Protein AF-A0A8J3ZCV6-F1 (afdb_monomer)

Organism: NCBI:txid175570

Structure (mmCIF, N/CA/C/O backbone):
data_AF-A0A8J3ZCV6-F1
#
_entry.id   AF-A0A8J3ZCV6-F1
#
loop_
_atom_site.group_PDB
_atom_site.id
_atom_site.type_symbol
_atom_site.label_atom_id
_atom_site.label_alt_id
_atom_site.label_comp_id
_atom_site.label_asym_id
_atom_site.label_entity_id
_atom_site.label_seq_id
_atom_site.pdbx_PDB_ins_code
_atom_site.Cartn_x
_atom_site.Cartn_y
_atom_site.Cartn_z
_atom_site.occupancy
_atom_site.B_iso_or_equiv
_atom_site.auth_seq_id
_atom_site.auth_comp_id
_atom_site.auth_asym_id
_atom_site.auth_atom_id
_atom_site.pdbx_PDB_model_num
ATOM 1 N N . MET A 1 1 ? -35.371 -20.658 69.228 1.00 40.56 1 MET A N 1
ATOM 2 C CA . MET A 1 1 ? -34.457 -21.731 68.784 1.00 40.56 1 MET A CA 1
ATOM 3 C C . MET A 1 1 ? -34.999 -22.271 67.477 1.00 40.56 1 MET A C 1
ATOM 5 O O . MET A 1 1 ? -35.679 -23.285 67.450 1.00 40.56 1 MET A O 1
ATOM 9 N N . THR A 1 2 ? -34.796 -21.505 66.417 1.00 44.34 2 THR A N 1
ATOM 10 C CA . THR A 1 2 ? -35.095 -21.881 65.038 1.00 44.34 2 THR A CA 1
ATOM 11 C C . THR A 1 2 ? -33.738 -22.077 64.391 1.00 44.34 2 THR A C 1
ATOM 13 O O . THR A 1 2 ? -32.913 -21.171 64.430 1.00 44.34 2 THR A O 1
ATOM 16 N N . SER A 1 3 ? -33.477 -23.299 63.941 1.00 49.34 3 SER A N 1
ATOM 17 C CA . SER A 1 3 ? -32.287 -23.649 63.173 1.00 49.34 3 SER A CA 1
ATOM 18 C C . SER A 1 3 ? -32.359 -22.871 61.862 1.00 49.34 3 SER A C 1
ATOM 20 O O . SER A 1 3 ? -33.208 -23.182 61.031 1.00 49.34 3 SER A O 1
ATOM 22 N N . GLU A 1 4 ? -31.565 -21.810 61.719 1.00 50.56 4 GLU A N 1
ATOM 23 C CA . GLU A 1 4 ? -31.321 -21.183 60.421 1.00 50.56 4 GLU A CA 1
ATOM 24 C C . GLU A 1 4 ? -30.529 -22.188 59.586 1.00 50.56 4 GLU A C 1
ATOM 26 O O . GLU A 1 4 ? -29.343 -22.417 59.825 1.00 50.56 4 GLU A O 1
ATOM 31 N N . ASP A 1 5 ? -31.231 -22.851 58.665 1.00 53.28 5 ASP A N 1
ATOM 32 C CA . ASP A 1 5 ? -30.633 -23.605 57.568 1.00 53.28 5 ASP A CA 1
ATOM 33 C C . ASP A 1 5 ? -29.800 -22.624 56.739 1.00 53.28 5 ASP A C 1
ATOM 35 O O . ASP A 1 5 ? -30.315 -21.832 55.949 1.00 53.28 5 ASP A O 1
ATOM 39 N N . HIS A 1 6 ? -28.497 -22.633 56.994 1.00 54.16 6 HIS A N 1
ATOM 40 C CA . HIS A 1 6 ? -27.517 -21.913 56.207 1.00 54.16 6 HIS A CA 1
ATOM 41 C C . HIS A 1 6 ? -27.339 -22.693 54.902 1.00 54.16 6 HIS A C 1
ATOM 43 O O . HIS A 1 6 ? -26.652 -23.716 54.872 1.00 54.16 6 HIS A O 1
ATOM 49 N N . ASP A 1 7 ? -28.031 -22.258 53.848 1.00 54.31 7 ASP A N 1
ATOM 50 C CA . ASP A 1 7 ? -27.887 -22.821 52.506 1.00 54.31 7 ASP A CA 1
ATOM 51 C C . ASP A 1 7 ? -26.399 -22.741 52.115 1.00 54.31 7 ASP A C 1
ATOM 53 O O . ASP A 1 7 ? -25.830 -21.641 52.113 1.00 54.31 7 ASP A O 1
ATOM 57 N N . PRO A 1 8 ? -25.719 -23.872 51.845 1.00 60.31 8 PRO A N 1
ATOM 58 C CA . PRO A 1 8 ? -24.307 -23.854 51.512 1.00 60.31 8 PRO A CA 1
ATOM 59 C C . PRO A 1 8 ? -24.129 -23.042 50.231 1.00 60.31 8 PRO A C 1
ATOM 61 O O . PRO A 1 8 ? -24.648 -23.407 49.174 1.00 60.31 8 PRO A O 1
ATOM 64 N N . GLN A 1 9 ? -23.398 -21.929 50.341 1.00 54.62 9 GLN A N 1
ATOM 65 C CA . GLN A 1 9 ? -22.982 -21.136 49.191 1.00 54.62 9 GLN A CA 1
ATOM 66 C C . GLN A 1 9 ? -22.426 -22.084 48.120 1.00 54.62 9 GLN A C 1
ATOM 68 O O . GLN A 1 9 ? -21.611 -22.951 48.459 1.00 54.62 9 GLN A O 1
ATOM 73 N N . PRO A 1 10 ? -22.868 -21.969 46.854 1.00 55.72 10 PRO A N 1
ATOM 74 C CA . PRO A 1 10 ? -22.390 -22.831 45.787 1.00 55.72 10 PRO A CA 1
ATOM 75 C C . PRO A 1 10 ? -20.876 -22.676 45.705 1.00 55.72 10 PRO A C 1
ATOM 77 O O . PRO A 1 10 ? -20.361 -21.636 45.300 1.00 55.72 10 PRO A O 1
ATOM 80 N N . GLN A 1 11 ? -20.172 -23.708 46.159 1.00 62.47 11 GLN A N 1
ATOM 81 C CA . GLN A 1 11 ? -18.724 -23.766 46.172 1.00 62.47 11 GLN A CA 1
ATOM 82 C C . GLN A 1 11 ? -18.285 -23.719 44.706 1.00 62.47 11 GLN A C 1
ATOM 84 O O . GLN A 1 11 ? -18.430 -24.705 43.986 1.00 62.47 11 GLN A O 1
ATOM 89 N N . GLN A 1 12 ? -17.862 -22.541 44.233 1.00 55.22 12 GLN A N 1
ATOM 90 C CA . GLN A 1 12 ? -17.359 -22.377 42.872 1.00 55.22 12 GLN A CA 1
ATOM 91 C C . GLN A 1 12 ? -16.187 -23.337 42.695 1.00 55.22 12 GLN A C 1
ATOM 93 O O . GLN A 1 12 ? -15.180 -23.234 43.398 1.00 55.22 12 GLN A O 1
ATOM 98 N N . ASP A 1 13 ? -16.356 -24.307 41.799 1.00 67.69 13 ASP A N 1
ATOM 99 C CA . ASP A 1 13 ? -15.363 -25.342 41.569 1.00 67.69 13 ASP A CA 1
ATOM 100 C C . ASP A 1 13 ? -14.107 -24.671 40.983 1.00 67.69 13 ASP A C 1
ATOM 102 O O . ASP A 1 13 ? -14.178 -24.081 39.897 1.00 67.69 13 ASP A O 1
ATOM 106 N N . PRO A 1 14 ? -12.944 -24.706 41.664 1.00 71.38 14 PRO A N 1
ATOM 107 C CA . PRO A 1 14 ? -11.715 -24.099 41.150 1.00 71.38 14 PRO A CA 1
ATOM 108 C C . PRO A 1 14 ? -11.318 -24.644 39.765 1.00 71.38 14 PRO A C 1
ATOM 110 O O . PRO A 1 14 ? -10.560 -23.992 39.040 1.00 71.38 14 PRO A O 1
ATOM 113 N N . ALA A 1 15 ? -11.859 -25.803 39.370 1.00 66.62 15 ALA A N 1
ATOM 114 C CA . ALA A 1 15 ? -11.703 -26.380 38.041 1.00 6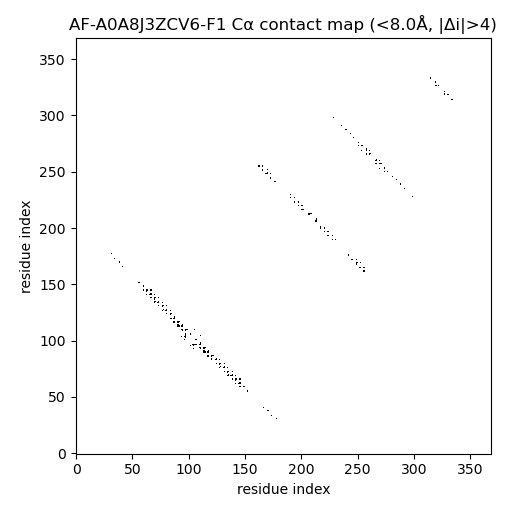6.62 15 ALA A CA 1
ATOM 115 C C . ALA A 1 15 ? -12.285 -25.506 36.908 1.00 66.62 15 ALA A C 1
ATOM 117 O O . ALA A 1 15 ? -11.691 -25.437 35.824 1.00 66.62 15 ALA A O 1
ATOM 118 N N . ASP A 1 16 ? -13.388 -24.789 37.143 1.00 64.50 16 ASP A N 1
ATOM 119 C CA . ASP A 1 16 ? -14.040 -23.973 36.108 1.00 64.50 16 ASP A CA 1
ATOM 120 C C . ASP A 1 16 ? -13.213 -22.720 35.765 1.00 64.50 16 ASP A C 1
ATOM 122 O O . ASP A 1 16 ? -13.130 -22.301 34.602 1.00 64.50 16 ASP A O 1
ATOM 126 N N . ASP A 1 17 ? -12.506 -22.164 36.753 1.00 65.94 17 ASP A N 1
ATOM 127 C CA . ASP A 1 17 ? -11.674 -20.970 36.581 1.00 65.94 17 ASP A CA 1
ATOM 128 C C . ASP A 1 17 ? -10.334 -21.281 35.874 1.00 65.94 17 ASP A C 1
ATOM 130 O O . ASP A 1 17 ? -9.783 -20.449 35.137 1.00 65.94 17 ASP A O 1
ATOM 134 N N . GLU A 1 18 ? -9.810 -22.505 36.021 1.00 67.25 18 GLU A N 1
ATOM 135 C CA . GLU A 1 18 ? -8.673 -22.992 35.225 1.00 67.25 18 GLU A CA 1
ATOM 136 C C . GLU A 1 18 ? -9.059 -23.285 33.771 1.00 67.25 18 GLU A C 1
ATOM 138 O O . GLU A 1 18 ? -8.305 -22.952 32.840 1.00 67.25 18 GLU A O 1
ATOM 143 N N . TRP A 1 19 ? -10.241 -23.867 33.546 1.00 56.88 19 TRP A N 1
ATOM 144 C CA . TRP A 1 19 ? -10.685 -24.218 32.201 1.00 56.88 19 TRP A CA 1
ATOM 145 C C . TRP A 1 19 ? -10.821 -22.974 31.315 1.00 56.88 19 TRP A C 1
ATOM 147 O O . TRP A 1 19 ? -10.263 -22.944 30.205 1.00 56.88 19 TRP A O 1
ATOM 157 N N . ASN A 1 20 ? -11.428 -21.908 31.852 1.00 66.88 20 ASN A N 1
ATOM 158 C CA . ASN A 1 20 ? -11.634 -20.634 31.159 1.00 66.88 20 ASN A CA 1
ATOM 159 C C . ASN A 1 20 ? -10.322 -19.869 30.877 1.00 66.88 20 ASN A C 1
ATOM 161 O O . ASN A 1 20 ? -10.171 -19.219 29.836 1.00 66.88 20 ASN A O 1
ATOM 165 N N . LYS A 1 21 ? -9.308 -19.989 31.750 1.00 68.56 21 LYS A N 1
ATOM 166 C CA . LYS A 1 21 ? -7.964 -19.427 31.494 1.00 68.56 21 LYS A CA 1
ATOM 167 C C . LYS A 1 21 ? -7.287 -20.108 30.304 1.00 68.56 21 LYS A C 1
ATOM 169 O O . LYS A 1 21 ? -6.649 -19.443 29.480 1.00 68.56 21 LYS A O 1
ATOM 174 N N . SER A 1 22 ? -7.432 -21.428 30.184 1.00 73.56 22 SER A N 1
ATOM 175 C CA . SER A 1 22 ? -6.754 -22.200 29.138 1.00 73.56 22 SER A CA 1
ATOM 176 C C . SER A 1 22 ? -7.350 -21.9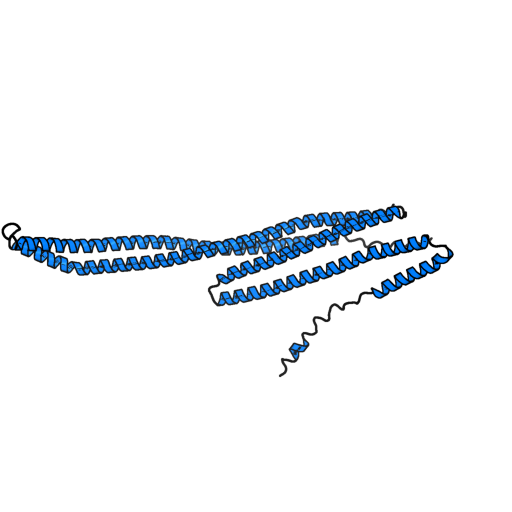82 27.739 1.00 73.56 22 SER A C 1
ATOM 178 O O . SER A 1 22 ? -6.618 -22.031 26.743 1.00 73.56 22 SER A O 1
ATOM 180 N N . THR A 1 23 ? -8.659 -21.734 27.641 1.00 72.31 23 THR A N 1
ATOM 181 C CA . THR A 1 23 ? -9.370 -21.506 26.374 1.00 72.31 23 THR A CA 1
ATOM 182 C C . THR A 1 23 ? -9.083 -20.111 25.824 1.00 72.31 23 THR A C 1
ATOM 184 O O . THR A 1 23 ? -8.685 -19.994 24.661 1.00 72.31 23 THR A O 1
ATOM 187 N N . ASN A 1 24 ? -9.131 -19.070 26.661 1.00 70.44 24 ASN A N 1
ATOM 188 C CA . ASN A 1 24 ? -8.798 -17.700 26.249 1.00 70.44 24 ASN A CA 1
ATOM 189 C C . ASN A 1 24 ? -7.316 -17.538 25.861 1.00 70.44 24 ASN A C 1
ATOM 191 O O . ASN A 1 24 ? -6.978 -16.891 24.861 1.00 70.44 24 ASN A O 1
ATOM 195 N N . ALA A 1 25 ? -6.405 -18.193 26.587 1.00 73.50 25 ALA A N 1
ATOM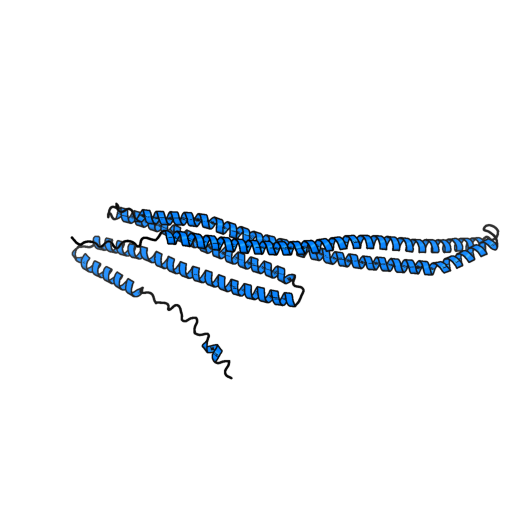 196 C CA . ALA A 1 25 ? -4.986 -18.203 26.230 1.00 73.50 25 ALA A CA 1
ATOM 197 C C . ALA A 1 25 ? -4.730 -18.888 24.873 1.00 73.50 25 ALA A C 1
ATOM 199 O O . ALA A 1 25 ? -3.879 -18.446 24.098 1.00 73.50 25 ALA A O 1
ATOM 200 N N . ARG A 1 26 ? -5.477 -19.954 24.552 1.00 78.38 26 ARG A N 1
ATOM 201 C CA . ARG A 1 26 ? -5.390 -20.628 23.247 1.00 78.38 26 ARG A CA 1
ATOM 202 C C . ARG A 1 26 ? -5.983 -19.780 22.124 1.00 78.38 26 ARG A C 1
ATOM 204 O O . ARG A 1 26 ? -5.367 -19.698 21.062 1.00 78.38 26 ARG A O 1
ATOM 211 N N . ALA A 1 27 ? -7.122 -19.129 22.351 1.00 72.44 27 ALA A N 1
ATOM 212 C CA . ALA A 1 27 ? -7.763 -18.259 21.365 1.00 72.44 27 ALA A CA 1
ATOM 213 C C . ALA A 1 27 ? -6.865 -17.068 20.987 1.00 72.44 27 ALA A C 1
ATOM 215 O O . ALA A 1 27 ? -6.603 -16.841 19.805 1.00 72.44 27 ALA A O 1
ATOM 216 N N . THR A 1 28 ? -6.292 -16.382 21.981 1.00 76.25 28 THR A N 1
ATOM 217 C CA . THR A 1 28 ? -5.375 -15.252 21.742 1.00 76.25 28 THR A CA 1
ATOM 218 C C . THR A 1 28 ? -4.102 -15.676 21.009 1.00 76.25 28 THR A C 1
ATOM 220 O O . THR A 1 28 ? -3.684 -14.993 20.077 1.00 76.25 28 THR A O 1
ATOM 223 N N . ARG A 1 29 ? -3.507 -16.831 21.349 1.00 80.25 29 ARG A N 1
ATOM 224 C CA . ARG A 1 29 ? -2.347 -17.375 20.613 1.00 80.25 29 ARG A CA 1
ATOM 225 C C . ARG A 1 29 ? -2.680 -17.717 19.163 1.00 80.25 29 ARG A C 1
ATOM 227 O O . ARG A 1 29 ? -1.876 -17.425 18.283 1.00 80.25 29 ARG A O 1
ATOM 234 N N . ARG A 1 30 ? -3.848 -18.315 18.904 1.00 79.56 30 ARG A N 1
ATOM 235 C CA . ARG A 1 30 ? -4.301 -18.622 17.536 1.00 79.56 30 ARG A CA 1
ATOM 236 C C . ARG A 1 30 ? -4.466 -17.351 16.712 1.00 79.56 30 ARG A C 1
ATOM 238 O O . ARG A 1 30 ? -3.983 -17.305 15.588 1.00 79.56 30 ARG A O 1
ATOM 245 N N . LEU A 1 31 ? -5.073 -16.314 17.284 1.00 73.75 31 LEU A N 1
ATOM 246 C CA . LEU A 1 31 ? -5.257 -15.036 16.600 1.00 73.75 31 LEU A CA 1
ATOM 247 C C . LEU A 1 31 ? -3.911 -14.361 16.298 1.00 73.75 31 LEU A C 1
ATOM 249 O O . LEU A 1 31 ? -3.683 -13.929 15.171 1.00 73.75 31 LEU A O 1
ATOM 253 N N . ALA A 1 32 ? -2.975 -14.373 17.252 1.00 75.25 32 ALA A N 1
ATOM 254 C CA . ALA A 1 32 ? -1.616 -13.877 17.026 1.00 75.25 32 ALA A CA 1
ATOM 255 C C . ALA A 1 32 ? -0.892 -14.644 15.903 1.00 75.25 32 ALA A C 1
ATOM 257 O O . ALA A 1 32 ? -0.242 -14.022 15.065 1.00 75.25 32 ALA A O 1
ATOM 258 N N . LEU A 1 33 ? -1.021 -15.975 15.859 1.00 80.75 33 LEU A N 1
ATOM 259 C CA . LEU A 1 33 ? -0.447 -16.801 14.791 1.00 80.75 33 LEU A CA 1
ATOM 260 C C . LEU A 1 33 ? -1.053 -16.481 13.423 1.00 80.75 33 LEU A C 1
ATOM 262 O O . LEU A 1 33 ? -0.311 -16.383 12.451 1.00 80.75 33 LEU A O 1
ATOM 266 N N . ILE A 1 34 ? -2.371 -16.278 13.344 1.00 78.19 34 ILE A N 1
ATOM 267 C CA . ILE A 1 34 ? -3.051 -15.890 12.100 1.00 78.19 34 ILE A CA 1
ATOM 268 C C . ILE A 1 34 ? -2.547 -14.522 11.621 1.00 78.19 34 ILE A C 1
ATOM 270 O O . ILE A 1 34 ? -2.214 -14.374 10.447 1.00 78.19 34 ILE A O 1
ATOM 274 N N . CYS A 1 35 ? -2.414 -13.541 12.521 1.00 75.25 35 CYS A N 1
ATOM 275 C CA . CYS A 1 35 ? -1.849 -12.235 12.175 1.00 75.25 35 CYS A CA 1
ATOM 276 C C . CYS A 1 35 ? -0.399 -12.346 11.680 1.00 75.25 35 CYS A C 1
ATOM 278 O O . CYS A 1 35 ? -0.047 -11.729 10.678 1.00 75.25 35 CYS A O 1
ATOM 280 N N . TRP A 1 36 ? 0.436 -13.155 12.338 1.00 80.75 36 TRP A N 1
ATOM 281 C CA . TRP A 1 36 ? 1.813 -13.392 11.898 1.00 80.75 36 TRP A CA 1
ATOM 282 C C . TRP A 1 36 ? 1.889 -14.095 10.544 1.00 80.75 36 TRP A C 1
ATOM 284 O O . TRP A 1 36 ? 2.712 -13.715 9.716 1.00 80.75 36 TRP A O 1
ATOM 294 N N . LEU A 1 37 ? 1.015 -15.070 10.288 1.00 78.31 37 LEU A N 1
ATOM 295 C CA . LEU A 1 37 ? 0.901 -15.722 8.984 1.00 78.31 37 LEU A CA 1
ATOM 296 C C . LEU A 1 37 ? 0.507 -14.727 7.893 1.00 78.31 37 LEU A C 1
ATOM 298 O O . LEU A 1 37 ? 1.116 -14.735 6.829 1.00 78.31 37 LEU A O 1
ATOM 302 N N . ALA A 1 38 ? -0.450 -13.836 8.158 1.00 74.25 38 ALA A N 1
ATOM 303 C CA . ALA A 1 38 ? -0.845 -12.802 7.204 1.00 74.25 38 ALA A CA 1
ATOM 304 C C . ALA A 1 38 ? 0.324 -11.859 6.865 1.00 74.25 38 ALA A C 1
ATOM 306 O O . ALA A 1 38 ? 0.579 -11.582 5.694 1.00 74.25 38 ALA A O 1
ATOM 307 N N . VAL A 1 39 ? 1.087 -11.426 7.875 1.00 77.06 39 VAL A N 1
ATOM 308 C CA . VAL A 1 39 ? 2.299 -10.615 7.671 1.00 77.06 39 VAL A CA 1
ATOM 309 C C . VAL A 1 39 ? 3.366 -11.394 6.896 1.00 77.06 39 VAL A C 1
ATOM 311 O O . VAL A 1 39 ? 3.980 -10.841 5.988 1.00 77.06 39 VAL A O 1
ATOM 314 N N . ALA A 1 40 ? 3.567 -12.678 7.202 1.00 77.31 40 ALA A N 1
ATOM 315 C CA . ALA A 1 40 ? 4.529 -13.526 6.500 1.00 77.31 40 ALA A CA 1
ATOM 316 C C . ALA A 1 40 ? 4.158 -13.717 5.021 1.00 77.31 40 ALA A C 1
ATOM 318 O O . ALA A 1 40 ? 5.025 -13.615 4.159 1.00 77.31 40 ALA A O 1
ATOM 319 N N . VAL A 1 41 ? 2.876 -13.929 4.711 1.00 78.62 41 VAL A N 1
ATOM 320 C CA . VAL A 1 41 ? 2.378 -14.031 3.330 1.00 78.62 41 VAL A CA 1
ATOM 321 C C . VAL A 1 41 ? 2.623 -12.723 2.576 1.00 78.62 41 VAL A C 1
ATOM 323 O O . VAL A 1 41 ? 3.177 -12.749 1.480 1.00 78.62 41 VAL A O 1
ATOM 326 N N . LEU A 1 42 ? 2.295 -11.575 3.179 1.00 75.69 42 LEU A N 1
ATOM 327 C CA . LEU A 1 42 ? 2.575 -10.262 2.586 1.00 75.69 42 LEU A CA 1
ATOM 328 C C . LEU A 1 42 ? 4.076 -10.039 2.358 1.00 75.69 42 LEU A C 1
ATOM 330 O O . LEU A 1 42 ? 4.457 -9.495 1.322 1.00 75.69 42 LEU A O 1
ATOM 334 N N . ALA A 1 43 ? 4.927 -10.490 3.283 1.00 76.31 43 ALA A N 1
ATOM 335 C CA . ALA A 1 43 ? 6.378 -10.406 3.152 1.00 76.31 43 ALA A CA 1
ATOM 336 C C . ALA A 1 43 ? 6.920 -11.301 2.025 1.00 76.31 43 ALA A C 1
ATOM 338 O O . ALA A 1 43 ? 7.796 -10.873 1.279 1.00 76.31 43 ALA A O 1
ATOM 339 N N . VAL A 1 44 ? 6.383 -12.514 1.855 1.00 79.31 44 VAL A N 1
ATOM 340 C CA . VAL A 1 44 ? 6.754 -13.410 0.746 1.00 79.31 44 VAL A CA 1
ATOM 341 C C . VAL A 1 44 ? 6.329 -12.820 -0.597 1.00 79.31 44 VAL A C 1
ATOM 343 O O . VAL A 1 44 ? 7.121 -12.825 -1.537 1.00 79.31 44 VAL A O 1
ATOM 346 N N . LEU A 1 45 ? 5.121 -12.256 -0.686 1.00 77.38 45 LEU A N 1
ATOM 347 C CA . LEU A 1 45 ? 4.664 -11.553 -1.889 1.00 77.38 45 LEU A CA 1
ATOM 348 C C . LEU A 1 45 ? 5.559 -10.346 -2.203 1.00 77.38 45 LEU A C 1
ATOM 350 O O . LEU A 1 45 ? 5.983 -10.181 -3.345 1.00 77.38 45 LEU A O 1
ATOM 354 N N . ALA A 1 46 ? 5.928 -9.564 -1.183 1.00 76.19 46 ALA A N 1
ATOM 355 C CA . ALA A 1 46 ? 6.875 -8.458 -1.326 1.00 76.19 46 ALA A CA 1
ATOM 356 C C . ALA A 1 46 ? 8.243 -8.938 -1.840 1.00 76.19 46 ALA A C 1
ATOM 358 O O . ALA A 1 46 ? 8.825 -8.320 -2.729 1.00 76.19 46 ALA A O 1
ATOM 359 N N . ALA A 1 47 ? 8.746 -10.058 -1.312 1.00 77.19 47 ALA A N 1
ATOM 360 C CA . ALA A 1 47 ? 10.020 -10.642 -1.720 1.00 77.19 47 ALA A CA 1
ATOM 361 C C . ALA A 1 47 ? 9.991 -11.152 -3.170 1.00 77.19 47 ALA A C 1
ATOM 363 O O . ALA A 1 47 ? 10.937 -10.913 -3.918 1.00 77.19 47 ALA A O 1
ATOM 364 N N . GLY A 1 48 ? 8.900 -11.803 -3.589 1.00 80.06 48 GLY A N 1
ATOM 365 C CA . GLY A 1 48 ? 8.708 -12.217 -4.982 1.00 80.06 48 GLY A CA 1
ATOM 366 C C . GLY A 1 48 ? 8.728 -11.024 -5.940 1.00 80.06 48 GLY A C 1
ATOM 367 O O . GLY A 1 48 ? 9.414 -11.055 -6.962 1.00 80.06 48 GLY A O 1
ATOM 368 N N . TYR A 1 49 ? 8.062 -9.932 -5.559 1.00 77.81 49 TYR A N 1
ATOM 369 C CA . TYR A 1 49 ? 8.052 -8.696 -6.340 1.00 77.81 49 TYR A CA 1
ATOM 370 C C . TYR A 1 49 ? 9.429 -8.005 -6.366 1.00 77.81 49 TYR A C 1
ATOM 372 O O . TYR A 1 49 ? 9.843 -7.489 -7.405 1.00 77.81 49 TYR A O 1
ATOM 380 N N . LEU A 1 50 ? 10.188 -8.046 -5.259 1.00 76.81 50 LEU A N 1
ATOM 381 C CA . LEU A 1 50 ? 11.561 -7.515 -5.186 1.00 76.81 50 LEU A CA 1
ATOM 382 C C . LEU A 1 50 ? 12.480 -8.260 -6.150 1.00 76.81 50 LEU A C 1
ATOM 384 O O . LEU A 1 50 ? 13.283 -7.640 -6.846 1.00 76.81 50 LEU A O 1
ATOM 388 N N . LEU A 1 51 ? 12.333 -9.584 -6.222 1.00 80.25 51 LEU A N 1
ATOM 389 C CA . LEU A 1 51 ? 13.090 -10.412 -7.151 1.00 80.25 51 LEU A CA 1
ATOM 390 C C . LEU A 1 51 ? 12.795 -10.013 -8.605 1.00 80.25 51 LEU A C 1
ATOM 392 O O . LEU A 1 51 ? 13.718 -9.854 -9.403 1.00 80.25 51 LEU A O 1
ATOM 396 N N . GLN A 1 52 ? 11.522 -9.786 -8.938 1.00 80.62 52 GLN A N 1
ATOM 397 C CA . GLN A 1 52 ? 11.109 -9.343 -10.271 1.00 80.62 52 GLN A CA 1
ATOM 398 C C . GLN A 1 52 ? 11.663 -7.951 -10.617 1.00 80.62 52 GLN A C 1
ATOM 400 O O . GLN A 1 52 ? 12.172 -7.752 -11.722 1.00 80.62 52 GLN A O 1
ATOM 405 N N . ALA A 1 53 ? 11.633 -7.005 -9.674 1.00 77.38 53 ALA A N 1
ATOM 406 C CA . ALA A 1 53 ? 12.216 -5.678 -9.868 1.00 77.38 53 ALA A CA 1
ATOM 407 C C . ALA A 1 53 ? 13.740 -5.731 -10.048 1.00 77.38 53 ALA A C 1
ATOM 409 O O . ALA A 1 53 ? 14.290 -5.035 -10.902 1.00 77.38 53 ALA A O 1
ATOM 410 N N . HIS A 1 54 ? 14.422 -6.603 -9.303 1.00 83.12 54 HIS A N 1
ATOM 411 C CA . HIS A 1 54 ? 15.859 -6.801 -9.447 1.00 83.12 54 HIS A CA 1
ATOM 412 C C . HIS A 1 54 ? 16.222 -7.341 -10.840 1.00 83.12 54 HIS A C 1
ATOM 414 O O . HIS A 1 54 ? 17.134 -6.823 -11.488 1.00 83.12 54 HIS A O 1
ATOM 420 N N . VAL A 1 55 ? 15.449 -8.300 -11.361 1.00 86.19 55 VAL A N 1
ATOM 421 C CA . VAL A 1 55 ? 15.597 -8.783 -12.746 1.00 86.19 55 VAL A CA 1
ATOM 422 C C . VAL A 1 55 ? 15.366 -7.653 -13.759 1.00 86.19 55 VAL A C 1
ATOM 424 O O . VAL A 1 55 ? 16.098 -7.559 -14.744 1.00 86.19 55 VAL A O 1
ATOM 427 N N . GLY A 1 56 ? 14.403 -6.760 -13.509 1.00 82.94 56 GLY A N 1
ATOM 428 C CA . GLY A 1 56 ? 14.172 -5.563 -14.326 1.00 82.94 56 GLY A CA 1
ATOM 429 C C . GLY A 1 56 ? 15.381 -4.621 -14.367 1.00 82.94 56 GLY A C 1
ATOM 430 O O . GLY A 1 56 ? 15.790 -4.190 -15.444 1.00 82.94 56 GLY A O 1
ATOM 431 N N . SER A 1 57 ? 16.017 -4.379 -13.217 1.00 84.81 57 SER A N 1
ATOM 432 C CA . SER A 1 57 ? 17.220 -3.536 -13.125 1.00 84.81 57 SER A CA 1
ATOM 433 C C . SER A 1 57 ? 18.415 -4.106 -13.899 1.00 84.81 57 SER A C 1
ATOM 435 O O . SER A 1 57 ? 19.155 -3.361 -14.538 1.00 84.81 57 SER A O 1
ATOM 437 N N . HIS A 1 58 ? 18.553 -5.434 -13.934 1.00 86.62 58 HIS A N 1
ATOM 438 C CA . HIS A 1 58 ? 19.570 -6.102 -14.746 1.00 86.62 58 HIS A CA 1
ATOM 439 C C . HIS A 1 58 ? 19.316 -5.966 -16.253 1.00 86.62 58 HIS A C 1
ATOM 441 O O . HIS A 1 58 ? 20.261 -5.916 -17.033 1.00 86.62 58 HIS A O 1
ATOM 447 N N . ARG A 1 59 ? 18.054 -5.885 -16.690 1.00 87.31 59 ARG A N 1
ATOM 448 C CA . ARG A 1 59 ? 17.742 -5.633 -18.107 1.00 87.31 59 ARG A CA 1
ATOM 449 C C . ARG A 1 59 ? 18.104 -4.212 -18.522 1.00 87.31 59 ARG A C 1
ATOM 451 O O . ARG A 1 59 ? 18.604 -4.020 -19.623 1.00 87.31 59 ARG A O 1
ATOM 458 N N . LEU A 1 60 ? 17.917 -3.238 -17.630 1.00 87.81 60 LEU A N 1
ATOM 459 C CA . LEU A 1 60 ? 18.335 -1.856 -17.874 1.00 87.81 60 LEU A CA 1
ATOM 460 C C . LEU A 1 60 ? 19.844 -1.747 -18.104 1.00 87.81 60 LEU A C 1
ATOM 462 O O . LEU A 1 60 ? 20.257 -1.081 -19.052 1.00 87.81 60 LEU A O 1
ATOM 466 N N . SER A 1 61 ? 20.660 -2.434 -17.298 1.00 89.94 61 SER A N 1
ATOM 467 C CA . SER A 1 61 ? 22.116 -2.399 -17.474 1.00 89.94 61 SER A CA 1
ATOM 468 C C . SER A 1 61 ? 22.577 -3.078 -18.765 1.00 89.94 61 SER A C 1
ATOM 470 O O . SER A 1 61 ? 23.521 -2.608 -19.395 1.00 89.94 61 SER A O 1
ATOM 472 N N . LEU A 1 62 ? 21.897 -4.141 -19.203 1.00 91.81 62 LEU A N 1
ATOM 473 C CA . LEU A 1 62 ? 22.163 -4.749 -20.509 1.00 91.81 62 LEU A CA 1
ATOM 474 C C . LEU A 1 62 ? 21.786 -3.796 -21.654 1.00 91.81 62 LEU A C 1
ATOM 476 O O . LEU A 1 62 ? 22.603 -3.573 -22.542 1.00 91.81 62 LEU A O 1
ATOM 480 N N . SER A 1 63 ? 20.618 -3.149 -21.579 1.00 91.06 63 SER A N 1
ATOM 481 C CA . SER A 1 63 ? 20.170 -2.203 -22.614 1.00 91.06 63 SER A CA 1
ATOM 482 C C . SER A 1 63 ? 21.066 -0.965 -22.744 1.00 91.06 63 SER A C 1
ATOM 484 O O . SER A 1 63 ? 21.206 -0.423 -23.835 1.00 91.06 63 SER A O 1
ATOM 486 N N . SER A 1 64 ? 21.711 -0.512 -21.657 1.00 92.62 64 SER A N 1
ATOM 487 C CA . SER A 1 64 ? 22.694 0.576 -21.750 1.00 92.62 64 SER A CA 1
ATOM 488 C C . SER A 1 64 ? 23.962 0.150 -22.486 1.00 92.62 64 SER A C 1
ATOM 490 O O . SER A 1 64 ? 24.477 0.929 -23.274 1.00 92.62 64 SER A O 1
ATOM 492 N N . VAL A 1 65 ? 24.429 -1.089 -22.284 1.00 95.38 65 VAL A N 1
ATOM 493 C CA . VAL A 1 65 ? 25.610 -1.604 -22.998 1.00 95.38 65 VAL A CA 1
ATOM 494 C C . VAL A 1 65 ? 25.318 -1.749 -24.492 1.00 95.38 65 VAL A C 1
ATOM 496 O O . VAL A 1 65 ? 26.154 -1.386 -25.313 1.00 95.38 65 VAL A O 1
ATOM 499 N N . GLU A 1 66 ? 24.130 -2.238 -24.854 1.00 94.25 66 GLU A N 1
ATOM 500 C CA . GLU A 1 66 ? 23.706 -2.329 -26.258 1.00 94.25 66 GLU A CA 1
ATOM 501 C C . GLU A 1 66 ? 23.574 -0.950 -26.915 1.00 94.25 66 GLU A C 1
ATOM 503 O O . GLU A 1 66 ? 23.945 -0.786 -28.078 1.00 94.25 66 GLU A O 1
ATOM 508 N N . LEU A 1 67 ? 23.086 0.057 -26.180 1.00 95.62 67 LEU A N 1
ATOM 509 C CA . LEU A 1 67 ? 23.008 1.427 -26.684 1.00 95.62 67 LEU A CA 1
ATOM 510 C C . LEU A 1 67 ? 24.395 2.023 -26.941 1.00 95.62 67 LEU A C 1
ATOM 512 O O . LEU A 1 67 ? 24.590 2.635 -27.990 1.00 95.62 67 LEU A O 1
ATOM 516 N N . ASP A 1 68 ? 25.338 1.830 -26.018 1.00 95.62 68 ASP A N 1
ATOM 517 C CA . ASP A 1 68 ? 26.714 2.310 -26.170 1.00 95.62 68 ASP A CA 1
ATOM 518 C C . ASP A 1 68 ? 27.382 1.643 -27.384 1.00 95.62 68 ASP A C 1
ATOM 520 O O . ASP A 1 68 ? 27.929 2.328 -28.244 1.00 95.62 68 ASP A O 1
ATOM 524 N N . GLN A 1 69 ? 27.230 0.321 -27.536 1.00 96.50 69 GLN A N 1
ATOM 525 C CA . GLN A 1 69 ? 27.735 -0.410 -28.705 1.00 96.50 69 GLN A CA 1
ATOM 526 C C . GLN A 1 69 ? 27.121 0.083 -30.023 1.00 96.50 69 GLN A C 1
ATOM 528 O O . GLN A 1 69 ? 27.832 0.242 -31.014 1.00 96.50 69 GLN A O 1
ATOM 533 N N . ALA A 1 70 ? 25.810 0.338 -30.051 1.00 95.56 70 ALA A N 1
ATOM 534 C CA . ALA A 1 70 ? 25.138 0.853 -31.241 1.00 95.56 70 ALA A CA 1
ATOM 535 C C . ALA A 1 70 ? 25.535 2.307 -31.557 1.00 95.56 70 ALA A C 1
ATOM 537 O O . ALA A 1 70 ? 25.560 2.694 -32.727 1.00 95.56 70 ALA A O 1
ATOM 538 N N . SER A 1 71 ? 25.842 3.108 -30.531 1.00 97.12 71 SER A N 1
ATOM 539 C CA . SER A 1 71 ? 26.374 4.465 -30.689 1.00 97.12 71 SER A CA 1
ATOM 540 C C . SER A 1 71 ? 27.760 4.430 -31.328 1.00 97.12 71 SER A C 1
ATOM 542 O O . SER A 1 71 ? 27.979 5.113 -32.326 1.00 97.12 71 SER A O 1
ATOM 544 N N . ASP A 1 72 ? 28.657 3.588 -30.809 1.00 97.44 72 ASP A N 1
ATOM 545 C CA . ASP A 1 72 ? 30.017 3.428 -31.330 1.00 97.44 72 ASP A CA 1
ATOM 546 C C . ASP A 1 72 ? 30.006 2.928 -32.788 1.00 97.44 72 ASP A C 1
ATOM 548 O O . ASP A 1 72 ? 30.701 3.489 -33.636 1.00 97.44 72 ASP A O 1
ATOM 552 N N . GLU A 1 73 ? 29.164 1.933 -33.116 1.00 97.00 73 GLU A N 1
ATOM 553 C CA . GLU A 1 73 ? 28.993 1.429 -34.494 1.00 97.00 73 GLU A CA 1
ATOM 554 C C . GLU A 1 73 ? 28.485 2.535 -35.440 1.00 97.00 73 GLU A C 1
ATOM 556 O O . GLU A 1 73 ? 28.954 2.675 -36.572 1.00 97.00 73 GLU A O 1
ATOM 561 N N . SER A 1 74 ? 27.536 3.355 -34.976 1.00 97.25 74 SER A N 1
ATOM 562 C CA . SER A 1 74 ? 27.018 4.495 -35.737 1.00 97.25 74 SER A CA 1
ATOM 563 C C . SER A 1 74 ? 28.101 5.546 -35.997 1.00 97.25 74 SER A C 1
ATOM 565 O O . SER A 1 74 ? 28.228 6.031 -37.125 1.00 97.25 74 SER A O 1
ATOM 567 N N . ASP A 1 75 ? 28.903 5.888 -34.991 1.00 97.12 75 ASP A N 1
ATOM 568 C CA . ASP A 1 75 ? 29.981 6.870 -35.119 1.00 97.12 75 ASP A CA 1
ATOM 569 C C . ASP A 1 75 ? 31.107 6.377 -36.038 1.00 97.12 75 ASP A C 1
ATOM 571 O O . ASP A 1 75 ? 31.592 7.145 -36.877 1.00 97.12 75 ASP A O 1
ATOM 575 N N . GLU A 1 76 ? 31.473 5.094 -35.955 1.00 97.50 76 GLU A N 1
ATOM 576 C CA . GLU A 1 76 ? 32.463 4.469 -36.840 1.00 97.50 76 GLU A CA 1
ATOM 577 C C . GLU A 1 76 ? 32.015 4.502 -38.310 1.00 97.50 76 GLU A C 1
ATOM 579 O O . GLU A 1 76 ? 32.766 4.940 -39.191 1.00 97.50 76 GLU A O 1
ATOM 584 N N . GLU A 1 77 ? 30.772 4.112 -38.598 1.00 97.06 77 GLU A N 1
ATOM 585 C CA . GLU A 1 77 ? 30.251 4.105 -39.968 1.00 97.06 77 GLU A CA 1
ATOM 586 C C . GLU A 1 77 ? 30.045 5.529 -40.519 1.00 97.06 77 GLU A C 1
ATOM 588 O O . GLU A 1 77 ? 30.334 5.802 -41.691 1.00 97.06 77 GLU A O 1
ATOM 593 N N . ASN A 1 78 ? 29.636 6.485 -39.679 1.00 96.19 78 ASN A N 1
ATOM 594 C CA . ASN A 1 78 ? 29.582 7.900 -40.060 1.00 96.19 78 ASN A CA 1
ATOM 595 C C . ASN A 1 78 ? 30.990 8.457 -40.363 1.00 96.19 78 ASN A C 1
ATOM 597 O O . ASN A 1 78 ? 31.167 9.206 -41.332 1.00 96.19 78 ASN A O 1
ATOM 601 N N . ALA A 1 79 ? 32.011 8.066 -39.592 1.00 96.62 79 ALA A N 1
ATOM 602 C CA . ALA A 1 79 ? 33.401 8.429 -39.860 1.00 96.62 79 ALA A CA 1
ATOM 603 C C . ALA A 1 79 ? 33.904 7.829 -41.185 1.00 96.62 79 ALA A C 1
ATOM 605 O O . ALA A 1 79 ? 34.575 8.522 -41.956 1.00 96.62 79 ALA A O 1
ATOM 606 N N . ALA A 1 80 ? 33.524 6.589 -41.511 1.00 96.62 80 ALA A N 1
ATOM 607 C CA . ALA A 1 80 ? 33.851 5.965 -42.793 1.00 96.62 80 ALA A CA 1
ATOM 608 C C . ALA A 1 80 ? 33.271 6.751 -43.986 1.00 96.62 80 ALA A C 1
ATOM 610 O O . ALA A 1 80 ? 33.969 6.975 -44.981 1.00 96.62 80 ALA A O 1
ATOM 611 N N . VAL A 1 81 ? 32.033 7.251 -43.874 1.00 97.38 81 VAL A N 1
ATOM 612 C CA . VAL A 1 81 ? 31.425 8.133 -44.888 1.00 97.38 81 VAL A CA 1
ATOM 613 C C . VAL A 1 81 ? 32.235 9.423 -45.065 1.00 97.38 81 VAL A C 1
ATOM 615 O O . VAL A 1 81 ? 32.483 9.842 -46.200 1.00 97.38 81 VAL A O 1
ATOM 618 N N . LEU A 1 82 ? 32.696 10.040 -43.970 1.00 97.19 82 LEU A N 1
ATOM 619 C CA . LEU A 1 82 ? 33.533 11.245 -44.024 1.00 97.19 82 LEU A CA 1
ATOM 620 C C . LEU A 1 82 ? 34.883 10.985 -44.700 1.00 97.19 82 LEU A C 1
ATOM 622 O O . LEU A 1 82 ? 35.334 11.813 -45.490 1.00 97.19 82 LEU A O 1
ATOM 626 N N . VAL A 1 83 ? 35.513 9.834 -44.451 1.00 97.44 83 VAL A N 1
ATOM 627 C CA . VAL A 1 83 ? 36.769 9.450 -45.117 1.00 97.44 83 VAL A CA 1
ATOM 628 C C . VAL A 1 83 ? 36.577 9.333 -46.630 1.00 97.44 83 VAL A C 1
ATOM 630 O O . VAL A 1 83 ? 37.373 9.893 -47.388 1.00 97.44 83 VAL A O 1
ATOM 633 N N . VAL A 1 84 ? 35.512 8.662 -47.088 1.00 97.25 84 VAL A N 1
ATOM 634 C CA . VAL A 1 84 ? 35.202 8.541 -48.526 1.00 97.25 84 VAL A CA 1
ATOM 635 C C . VAL A 1 84 ? 34.936 9.917 -49.142 1.00 97.25 84 VAL A C 1
ATOM 637 O O . VAL A 1 84 ? 35.468 10.234 -50.206 1.00 97.25 84 VAL A O 1
ATOM 640 N N . ARG A 1 85 ? 34.179 10.777 -48.453 1.00 97.56 85 ARG A N 1
ATOM 641 C CA . ARG A 1 85 ? 33.904 12.145 -48.909 1.00 97.56 85 ARG A CA 1
ATOM 642 C C . ARG A 1 85 ? 35.174 12.995 -49.008 1.00 97.56 85 ARG A C 1
ATOM 644 O O . ARG A 1 85 ? 35.393 13.628 -50.037 1.00 97.56 85 ARG A O 1
ATOM 651 N N . ASN A 1 86 ? 36.041 12.946 -47.999 1.00 97.62 86 ASN A N 1
ATOM 652 C CA . ASN A 1 86 ? 37.318 13.663 -47.994 1.00 97.62 86 ASN A CA 1
ATOM 653 C C . ASN A 1 86 ? 38.242 13.199 -49.130 1.00 97.62 86 ASN A C 1
ATOM 655 O O . ASN A 1 86 ? 38.956 14.017 -49.710 1.00 97.62 86 ASN A O 1
ATOM 659 N N . ARG A 1 87 ? 38.226 11.903 -49.485 1.00 97.56 87 ARG A N 1
ATOM 660 C CA . ARG A 1 87 ? 38.955 11.387 -50.659 1.00 97.56 87 ARG A CA 1
ATOM 661 C C . ARG A 1 87 ? 38.440 12.010 -51.956 1.00 97.56 87 ARG A C 1
ATOM 663 O O . ARG A 1 87 ? 39.251 12.473 -52.754 1.00 97.56 87 ARG A O 1
ATOM 670 N N . ILE A 1 88 ? 37.118 12.087 -52.132 1.00 97.31 88 ILE A N 1
ATOM 671 C CA . ILE A 1 88 ? 36.497 12.738 -53.298 1.00 97.31 88 ILE A CA 1
ATOM 672 C C . ILE A 1 88 ? 36.898 14.216 -53.365 1.00 97.31 88 ILE A C 1
ATOM 674 O O . ILE A 1 88 ? 37.379 14.663 -54.402 1.00 97.31 88 ILE A O 1
ATOM 678 N N . GLU A 1 89 ? 36.748 14.964 -52.269 1.00 97.25 89 GLU A N 1
ATOM 679 C CA . GLU A 1 89 ? 37.069 16.399 -52.215 1.00 97.25 89 GLU A CA 1
ATOM 680 C C . GLU A 1 89 ? 38.558 16.659 -52.503 1.00 97.25 89 GLU A C 1
ATOM 682 O O . GLU A 1 89 ? 38.909 17.537 -53.296 1.00 97.25 89 GLU A O 1
ATOM 687 N N . LYS A 1 90 ? 39.453 15.840 -51.935 1.00 97.25 90 LYS A N 1
ATOM 688 C CA . LYS A 1 90 ? 40.894 15.922 -52.202 1.00 97.25 90 LYS A CA 1
ATOM 689 C C . LYS A 1 90 ? 41.207 15.643 -53.673 1.00 97.25 90 LYS A C 1
ATOM 691 O O . LYS A 1 90 ? 41.920 16.432 -54.294 1.00 97.25 90 LYS A O 1
ATOM 696 N N . ALA A 1 91 ? 40.671 14.567 -54.244 1.00 96.69 91 ALA A N 1
ATOM 697 C CA . ALA A 1 91 ? 40.894 14.222 -55.646 1.00 96.69 91 ALA A CA 1
ATOM 698 C C . ALA A 1 91 ? 40.321 15.286 -56.604 1.00 96.69 91 ALA A C 1
ATOM 700 O O . ALA A 1 91 ? 40.969 15.632 -57.591 1.00 96.69 91 ALA A O 1
ATOM 701 N N . GLN A 1 92 ? 39.172 15.887 -56.275 1.00 97.31 92 GLN A N 1
ATOM 702 C CA . GLN A 1 92 ? 38.605 17.021 -57.014 1.00 97.31 92 GLN A CA 1
ATOM 703 C C . GLN A 1 92 ? 39.521 18.248 -56.983 1.00 97.31 92 GLN A C 1
ATOM 705 O O . GLN A 1 92 ? 39.775 18.842 -58.028 1.00 97.31 92 GLN A O 1
ATOM 710 N N . SER A 1 93 ? 40.079 18.592 -55.819 1.00 96.50 93 SER A N 1
ATOM 711 C CA . SER A 1 93 ? 41.010 19.724 -55.703 1.00 96.50 93 SER A CA 1
ATOM 712 C C . SER A 1 93 ? 42.308 19.514 -56.502 1.00 96.50 93 SER A C 1
ATOM 714 O O . SER A 1 93 ? 42.849 20.451 -57.097 1.00 96.50 93 SER A O 1
ATOM 716 N N . LEU A 1 94 ? 42.798 18.269 -56.577 1.00 95.69 94 LEU A N 1
ATOM 717 C CA . LEU A 1 94 ? 43.947 17.895 -57.409 1.00 95.69 94 LEU A CA 1
ATOM 718 C C . LEU A 1 94 ? 43.616 17.997 -58.900 1.00 95.69 94 LEU A C 1
ATOM 720 O O . LEU A 1 94 ? 44.420 18.514 -59.677 1.00 95.69 94 LEU A O 1
ATOM 724 N N . LEU A 1 95 ? 42.423 17.553 -59.298 1.00 95.75 95 LEU A N 1
ATOM 725 C CA . LEU A 1 95 ? 41.957 17.676 -60.674 1.00 95.75 95 LEU A CA 1
ATOM 726 C C . LEU A 1 95 ? 41.872 19.154 -61.087 1.00 95.75 95 LEU A C 1
ATOM 728 O O . LEU A 1 95 ? 42.506 19.545 -62.066 1.00 95.75 95 LEU A O 1
ATOM 732 N N . GLU A 1 96 ? 41.204 19.989 -60.291 1.00 96.25 96 GLU A N 1
ATOM 733 C CA . GLU A 1 96 ? 41.042 21.424 -60.559 1.00 96.25 96 GLU A CA 1
ATOM 734 C C . GLU A 1 96 ? 42.393 22.158 -60.635 1.00 96.25 96 GLU A C 1
ATOM 736 O O . GLU A 1 96 ? 42.648 22.935 -61.559 1.00 96.25 96 GLU A O 1
ATOM 741 N N . SER A 1 97 ? 43.304 21.887 -59.695 1.00 95.25 97 SER A N 1
ATOM 742 C CA . SER A 1 97 ? 44.639 22.502 -59.696 1.00 95.25 97 SER A CA 1
ATOM 743 C C . SER A 1 97 ? 45.486 22.079 -60.901 1.00 95.25 97 SER A C 1
ATOM 745 O O . SER A 1 97 ? 46.182 22.920 -61.478 1.00 95.25 97 SER A O 1
ATOM 747 N N . SER A 1 98 ? 45.393 20.818 -61.333 1.00 94.81 98 SER A N 1
ATOM 748 C CA . SER A 1 98 ? 46.090 20.323 -62.528 1.00 94.81 98 SER A CA 1
ATOM 749 C C . SER A 1 98 ? 45.519 20.881 -63.840 1.00 94.81 98 SER A C 1
ATOM 751 O O . SER A 1 98 ? 46.271 21.103 -64.790 1.00 94.81 98 SER A O 1
ATOM 753 N N . GLU A 1 99 ? 44.214 21.167 -63.899 1.00 93.50 99 GLU A N 1
ATOM 754 C CA . GLU A 1 99 ? 43.583 21.847 -65.037 1.00 93.50 99 GLU A CA 1
ATOM 755 C C . GLU A 1 99 ? 43.986 23.319 -65.110 1.00 93.50 99 GLU A C 1
ATOM 757 O O . GLU A 1 99 ? 44.306 23.828 -66.187 1.00 93.50 99 GLU A O 1
ATOM 762 N N . LYS A 1 100 ? 44.021 23.996 -63.959 1.00 95.94 100 LYS A N 1
ATOM 763 C CA . LYS A 1 100 ? 44.373 25.415 -63.867 1.00 95.94 100 LYS A CA 1
ATOM 764 C C . LYS A 1 100 ? 45.861 25.676 -64.125 1.00 95.94 100 LYS A C 1
ATOM 766 O O . LYS A 1 100 ? 46.209 26.724 -64.667 1.00 95.94 100 LYS A O 1
ATOM 771 N N . TYR A 1 101 ? 46.736 24.738 -63.753 1.00 94.88 101 TYR A N 1
ATOM 772 C CA . TYR A 1 101 ? 48.194 24.893 -63.818 1.00 94.88 101 TYR A CA 1
ATOM 773 C C . TYR A 1 101 ? 48.901 23.628 -64.355 1.00 94.88 101 TYR A C 1
ATOM 775 O O . TYR A 1 101 ? 49.655 22.975 -63.622 1.00 94.88 101 TYR A O 1
ATOM 783 N N . PRO A 1 102 ? 48.742 23.296 -65.650 1.00 88.50 102 PRO A N 1
ATOM 784 C CA . PRO A 1 102 ? 49.196 22.023 -66.226 1.00 88.50 102 PRO A CA 1
ATOM 785 C C . PRO A 1 102 ? 50.721 21.815 -66.218 1.00 88.50 102 PRO A C 1
ATOM 787 O O . PRO A 1 102 ? 51.188 20.687 -66.343 1.00 88.50 102 PRO A O 1
ATOM 790 N N . GLY A 1 103 ? 51.512 22.885 -66.076 1.00 87.56 103 GLY A N 1
ATOM 791 C CA . GLY A 1 103 ? 52.974 22.804 -65.975 1.00 87.56 103 GLY A CA 1
ATOM 792 C C . GLY A 1 103 ? 53.515 22.612 -64.554 1.00 87.56 103 GLY A C 1
ATOM 793 O O . GLY A 1 103 ? 54.691 22.294 -64.410 1.00 87.56 103 GLY A O 1
ATOM 794 N N . LEU A 1 104 ? 52.693 22.817 -63.514 1.00 89.25 104 LEU A N 1
ATOM 795 C CA . LEU A 1 104 ? 53.154 22.885 -62.118 1.00 89.25 104 LEU A CA 1
ATOM 796 C C . LEU A 1 104 ? 52.656 21.720 -61.245 1.00 89.25 104 LEU A C 1
ATOM 798 O O . LEU A 1 104 ? 53.395 21.256 -60.384 1.00 89.25 104 LEU A O 1
ATOM 802 N N . TYR A 1 105 ? 51.430 21.231 -61.470 1.00 78.62 105 TYR A N 1
ATOM 803 C CA . TYR A 1 105 ? 50.765 20.238 -60.602 1.00 78.62 105 TYR A CA 1
ATOM 804 C C . TYR A 1 105 ? 50.544 18.868 -61.275 1.00 78.62 105 TYR A C 1
ATOM 806 O O . TYR A 1 105 ? 49.649 18.104 -60.914 1.00 78.62 105 TYR A O 1
ATOM 814 N N . GLY A 1 106 ? 51.410 18.526 -62.231 1.00 77.00 106 GLY A N 1
ATOM 815 C CA . GLY A 1 106 ? 51.445 17.216 -62.884 1.00 77.00 106 GLY A CA 1
ATOM 816 C C . GLY A 1 106 ? 50.755 17.165 -64.250 1.00 77.00 106 GLY A C 1
ATOM 817 O O . GLY A 1 106 ? 49.921 18.000 -64.593 1.00 77.00 106 GLY A O 1
ATOM 818 N N . GLY A 1 107 ? 51.173 16.188 -65.059 1.00 88.38 107 GLY A N 1
ATOM 819 C CA . GLY A 1 107 ? 50.750 16.029 -66.452 1.00 88.38 107 GLY A CA 1
ATOM 820 C C . GLY A 1 107 ? 49.417 15.291 -66.632 1.00 88.38 107 GLY A C 1
ATOM 821 O O . GLY A 1 107 ? 48.604 15.157 -65.728 1.00 88.38 107 GLY A O 1
ATOM 822 N N . VAL A 1 108 ? 49.178 14.772 -67.838 1.00 92.50 108 VAL A N 1
ATOM 823 C CA . VAL A 1 108 ? 47.956 14.008 -68.177 1.00 92.50 108 VAL A CA 1
ATOM 824 C C . VAL A 1 108 ? 47.719 12.822 -67.225 1.00 92.50 108 VAL A C 1
ATOM 826 O O . VAL A 1 108 ? 46.573 12.517 -66.904 1.00 92.50 108 VAL A O 1
ATOM 829 N N . GLU A 1 109 ? 48.789 12.203 -66.724 1.00 93.25 109 GLU A N 1
ATOM 830 C CA . GLU A 1 109 ? 48.712 11.066 -65.801 1.00 93.25 109 GLU A CA 1
ATOM 831 C C . GLU A 1 109 ? 48.126 11.428 -64.428 1.00 93.25 109 GLU A C 1
ATOM 833 O O . GLU A 1 109 ? 47.322 10.663 -63.902 1.00 93.25 109 GLU A O 1
ATOM 838 N N . THR A 1 110 ? 48.438 12.603 -63.858 1.00 92.44 110 THR A N 1
ATOM 839 C CA . THR A 1 110 ? 47.863 13.004 -62.556 1.00 92.44 110 THR A CA 1
ATOM 840 C C . THR A 1 110 ? 46.368 13.272 -62.666 1.00 92.44 110 THR A C 1
ATOM 842 O O . THR A 1 110 ? 45.612 12.874 -61.784 1.00 92.44 110 THR A O 1
ATOM 845 N N . ARG A 1 111 ? 45.919 13.848 -63.789 1.00 95.00 111 ARG A N 1
ATOM 846 C CA . ARG A 1 111 ? 44.489 14.008 -64.102 1.00 95.00 111 ARG A CA 1
ATOM 847 C C . ARG A 1 111 ? 43.772 12.670 -64.223 1.00 95.00 111 ARG A C 1
ATOM 849 O O . ARG A 1 111 ? 42.695 12.503 -63.660 1.00 95.00 111 ARG A O 1
ATOM 856 N N . LYS A 1 112 ? 44.376 11.710 -64.929 1.00 95.50 112 LYS A N 1
ATOM 857 C CA . LYS A 1 112 ? 43.820 10.357 -65.080 1.00 95.50 112 LYS A CA 1
ATOM 858 C C . LYS A 1 112 ? 43.709 9.640 -63.735 1.00 95.50 112 LYS A C 1
ATOM 860 O O . LYS A 1 112 ? 42.663 9.064 -63.455 1.00 95.50 112 LYS A O 1
ATOM 865 N N . ALA A 1 113 ? 44.751 9.717 -62.908 1.00 95.69 113 ALA A N 1
ATOM 866 C CA . ALA A 1 113 ? 44.760 9.126 -61.574 1.00 95.69 113 ALA A CA 1
ATOM 867 C C . ALA A 1 113 ? 43.706 9.768 -60.655 1.00 95.69 113 ALA A C 1
ATOM 869 O O . ALA A 1 113 ? 42.943 9.049 -60.017 1.00 95.69 113 ALA A O 1
ATOM 870 N N . ALA A 1 114 ? 43.601 11.103 -60.644 1.00 95.25 114 ALA A N 1
ATOM 871 C CA . ALA A 1 114 ? 42.589 11.813 -59.859 1.00 95.25 114 ALA A CA 1
ATOM 872 C C . ALA A 1 114 ? 41.159 11.464 -60.309 1.00 95.25 114 ALA A C 1
ATOM 874 O O . ALA A 1 114 ? 40.299 11.212 -59.471 1.00 95.25 114 ALA A O 1
ATOM 875 N N . ALA A 1 115 ? 40.906 11.383 -61.621 1.00 96.31 115 ALA A N 1
ATOM 876 C CA . ALA A 1 115 ? 39.607 10.970 -62.154 1.00 96.31 115 ALA A CA 1
ATOM 877 C C . ALA A 1 115 ? 39.250 9.526 -61.757 1.00 96.31 115 ALA A C 1
ATOM 879 O O . ALA A 1 115 ? 38.139 9.273 -61.298 1.00 96.31 115 ALA A O 1
ATOM 880 N N . GLN A 1 116 ? 40.206 8.596 -61.856 1.00 97.31 116 GLN A N 1
ATOM 881 C CA . GLN A 1 116 ? 40.013 7.211 -61.415 1.00 97.31 116 GLN A CA 1
ATOM 882 C C . GLN A 1 116 ? 39.744 7.109 -59.907 1.00 97.31 116 GLN A C 1
ATOM 884 O O . GLN A 1 116 ? 38.896 6.320 -59.496 1.00 97.31 116 GLN A O 1
ATOM 889 N N . GLU A 1 117 ? 40.427 7.908 -59.080 1.00 96.44 117 GLU A N 1
ATOM 890 C CA . GLU A 1 117 ? 40.181 7.946 -57.635 1.00 96.44 117 GLU A CA 1
ATOM 891 C C . GLU A 1 117 ? 38.788 8.501 -57.304 1.00 96.44 117 GLU A C 1
ATOM 893 O O . GLU A 1 117 ? 38.109 7.947 -56.438 1.00 96.44 117 GLU A O 1
ATOM 898 N N . ILE A 1 118 ? 38.328 9.536 -58.020 1.00 97.00 118 ILE A N 1
ATOM 899 C CA . ILE A 1 118 ? 36.962 10.064 -57.883 1.00 97.00 118 ILE A CA 1
ATOM 900 C C . ILE A 1 118 ? 35.938 8.979 -58.221 1.00 97.00 118 ILE A C 1
ATOM 902 O O . ILE A 1 118 ? 35.014 8.764 -57.437 1.00 97.00 118 ILE A O 1
ATOM 906 N N . ASP A 1 119 ? 36.093 8.286 -59.350 1.00 97.31 119 ASP A N 1
ATOM 907 C CA . ASP A 1 119 ? 35.149 7.248 -59.779 1.00 97.31 119 ASP A CA 1
ATOM 908 C C . ASP A 1 119 ? 35.119 6.065 -58.800 1.00 97.31 119 ASP A C 1
ATOM 910 O O . ASP A 1 119 ? 34.039 5.593 -58.436 1.00 97.31 119 ASP A O 1
ATOM 914 N N . ALA A 1 120 ? 36.284 5.636 -58.304 1.00 97.38 120 ALA A N 1
ATOM 915 C CA . ALA A 1 120 ? 36.387 4.583 -57.296 1.00 97.38 120 ALA A CA 1
ATOM 916 C C . ALA A 1 120 ? 35.716 4.989 -55.972 1.00 97.38 120 ALA A C 1
ATOM 918 O O . ALA A 1 120 ? 34.865 4.262 -55.458 1.00 97.38 120 ALA A O 1
ATOM 919 N N . ALA A 1 121 ? 36.023 6.178 -55.444 1.00 96.75 121 ALA A N 1
ATOM 920 C CA . ALA A 1 121 ? 35.418 6.664 -54.205 1.00 96.75 121 ALA A CA 1
ATOM 921 C C . ALA A 1 121 ? 33.901 6.894 -54.354 1.00 96.75 121 ALA A C 1
ATOM 923 O O . ALA A 1 121 ? 33.128 6.638 -53.429 1.00 96.75 121 ALA A O 1
ATOM 924 N N . ARG A 1 122 ? 33.440 7.319 -55.537 1.00 97.62 122 ARG A N 1
ATOM 925 C CA . ARG A 1 122 ? 32.013 7.476 -55.845 1.00 97.62 122 ARG A CA 1
ATOM 926 C C . ARG A 1 122 ? 31.279 6.138 -55.921 1.00 97.62 122 ARG A C 1
ATOM 928 O O . ARG A 1 122 ? 30.104 6.095 -55.568 1.00 97.62 122 ARG A O 1
ATOM 935 N N . ALA A 1 123 ? 31.950 5.067 -56.344 1.00 97.25 123 ALA A N 1
ATOM 936 C CA . ALA A 1 123 ? 31.402 3.712 -56.310 1.00 97.25 123 ALA A CA 1
ATOM 937 C C . ALA A 1 123 ? 31.313 3.146 -54.876 1.00 97.25 123 ALA A C 1
ATOM 939 O O . ALA A 1 123 ? 30.382 2.404 -54.573 1.00 97.25 123 ALA A O 1
ATOM 940 N N . GLU A 1 124 ? 32.234 3.526 -53.982 1.00 96.69 124 GLU A N 1
ATOM 941 C CA . GLU A 1 124 ? 32.238 3.121 -52.563 1.00 96.69 124 GLU A CA 1
ATOM 942 C C . GLU A 1 124 ? 31.193 3.875 -51.715 1.00 96.69 124 GLU A C 1
ATOM 944 O O . GLU A 1 124 ? 30.633 3.320 -50.764 1.00 96.69 124 GLU A O 1
ATOM 949 N N . LEU A 1 125 ? 30.899 5.133 -52.061 1.00 97.31 125 LEU A N 1
ATOM 950 C CA . LEU A 1 125 ? 30.050 6.025 -51.264 1.00 97.31 125 LEU A CA 1
ATOM 951 C C . LEU A 1 125 ? 28.633 5.478 -50.968 1.00 97.31 125 LEU A C 1
ATOM 953 O O . LEU A 1 125 ? 28.214 5.577 -49.815 1.00 97.31 125 LEU A O 1
ATOM 957 N N . PRO A 1 126 ? 27.882 4.879 -51.918 1.00 97.62 126 PRO A N 1
ATOM 958 C CA . PRO A 1 126 ? 26.557 4.323 -51.635 1.00 97.62 126 PRO A CA 1
ATOM 959 C C . PRO A 1 126 ? 26.585 3.193 -50.602 1.00 97.62 126 PRO A C 1
ATOM 961 O O . PRO A 1 126 ? 25.696 3.115 -49.756 1.00 97.62 126 PRO A O 1
ATOM 964 N N . ALA A 1 127 ? 27.614 2.340 -50.636 1.00 97.06 127 ALA A N 1
ATOM 965 C CA . ALA A 1 127 ? 27.767 1.253 -49.673 1.00 97.06 127 ALA A CA 1
ATOM 966 C C . ALA A 1 127 ? 28.101 1.790 -48.273 1.00 97.06 127 ALA A C 1
ATOM 968 O O . ALA A 1 127 ? 27.540 1.312 -47.288 1.00 97.06 127 ALA A O 1
ATOM 969 N N . ALA A 1 128 ? 28.964 2.809 -48.180 1.00 96.06 128 ALA A N 1
ATOM 970 C CA . ALA A 1 128 ? 29.257 3.491 -46.918 1.00 96.06 128 ALA A CA 1
ATOM 971 C C . ALA A 1 128 ? 28.0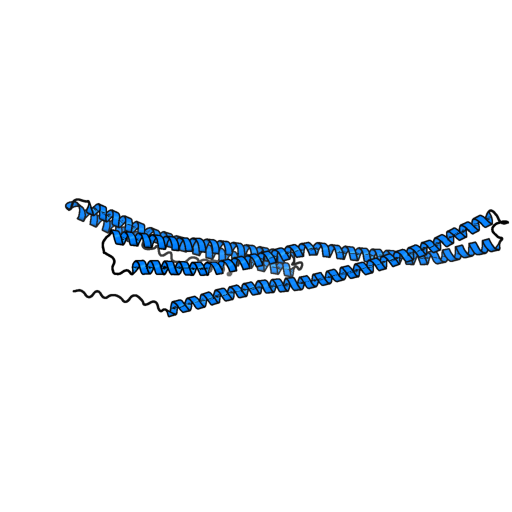10 4.191 -46.344 1.00 96.06 128 ALA A C 1
ATOM 973 O O . ALA A 1 128 ? 27.688 4.012 -45.174 1.00 96.06 128 ALA A O 1
ATOM 974 N N . LEU A 1 129 ? 27.249 4.913 -47.176 1.00 97.62 129 LEU A N 1
ATOM 975 C CA . LEU A 1 129 ? 25.993 5.551 -46.764 1.00 97.62 129 LEU A CA 1
ATOM 976 C C . LEU A 1 129 ? 24.947 4.531 -46.297 1.00 97.62 129 LEU A C 1
ATOM 978 O O . LEU A 1 129 ? 24.263 4.772 -45.305 1.00 97.62 129 LEU A O 1
ATOM 982 N N . SER A 1 130 ? 24.832 3.388 -46.981 1.00 97.12 130 SER A N 1
ATOM 983 C CA . SER A 1 130 ? 23.920 2.316 -46.575 1.00 97.12 130 SER A CA 1
ATOM 984 C C . SER A 1 130 ? 24.288 1.755 -45.200 1.00 97.12 130 SER A C 1
ATOM 986 O O . SER A 1 130 ? 23.398 1.602 -44.364 1.00 97.12 130 SER A O 1
ATOM 988 N N . ARG A 1 131 ? 25.575 1.482 -4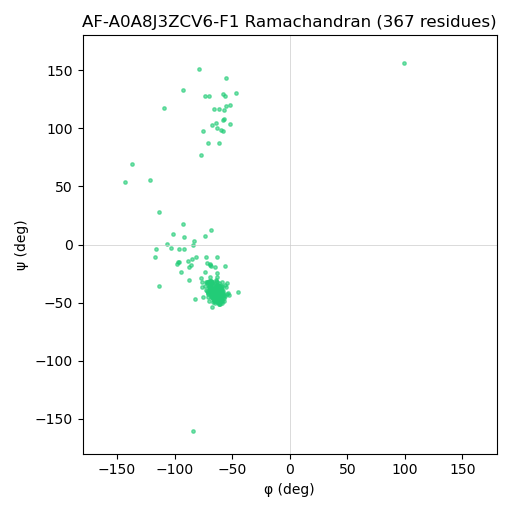4.940 1.00 97.44 131 ARG A N 1
ATOM 989 C CA . ARG A 1 131 ? 26.037 0.994 -43.630 1.00 97.44 131 ARG A CA 1
ATOM 990 C C . ARG A 1 131 ? 25.804 2.020 -42.526 1.00 97.44 131 ARG A C 1
ATOM 992 O O . ARG A 1 131 ? 25.186 1.684 -41.520 1.00 97.44 131 ARG A O 1
ATOM 999 N N . ALA A 1 132 ? 26.154 3.283 -42.771 1.00 97.00 132 ALA A N 1
ATOM 1000 C CA . ALA A 1 132 ? 25.875 4.376 -41.844 1.00 97.00 132 ALA A CA 1
ATOM 1001 C C . ALA A 1 132 ? 24.373 4.520 -41.549 1.00 97.00 132 ALA A C 1
ATOM 1003 O O . ALA A 1 132 ? 23.981 4.701 -40.399 1.00 97.00 132 ALA A O 1
ATOM 1004 N N . SER A 1 133 ? 23.500 4.397 -42.555 1.00 97.06 133 SER A N 1
ATOM 1005 C CA . SER A 1 133 ? 22.048 4.453 -42.331 1.00 97.06 133 SER A CA 1
ATOM 1006 C C . SER A 1 133 ? 21.544 3.295 -41.464 1.00 97.06 133 SER A C 1
ATOM 1008 O O . SER A 1 133 ? 20.785 3.522 -40.526 1.00 97.06 133 SER A O 1
ATOM 1010 N N . GLN A 1 134 ? 22.035 2.075 -41.708 1.00 97.69 134 GLN A N 1
ATOM 1011 C CA . GLN A 1 134 ? 21.662 0.896 -40.934 1.00 97.69 134 GLN A CA 1
ATOM 1012 C C . GLN A 1 134 ? 22.140 0.995 -39.479 1.00 97.69 134 GLN A C 1
ATOM 1014 O O . GLN A 1 134 ? 21.386 0.652 -38.569 1.00 97.69 134 GLN A O 1
ATOM 1019 N N . ALA A 1 135 ? 23.362 1.485 -39.253 1.00 96.00 135 ALA A N 1
ATOM 1020 C CA . ALA A 1 135 ? 23.900 1.707 -37.914 1.00 96.00 135 ALA A CA 1
ATOM 1021 C C . ALA A 1 135 ? 23.092 2.776 -37.152 1.00 96.00 135 ALA A C 1
ATOM 1023 O O . ALA A 1 135 ? 22.671 2.547 -36.018 1.00 96.00 135 ALA A O 1
ATOM 1024 N N . ASN A 1 136 ? 22.747 3.890 -37.811 1.00 97.25 136 ASN A N 1
ATOM 1025 C CA . ASN A 1 136 ? 21.870 4.919 -37.240 1.00 97.25 136 ASN A CA 1
ATOM 1026 C C . ASN A 1 136 ? 20.473 4.373 -36.878 1.00 97.25 136 ASN A C 1
ATOM 1028 O O . ASN A 1 136 ? 19.900 4.759 -35.856 1.00 97.25 136 ASN A O 1
ATOM 1032 N N . ASP A 1 137 ? 19.906 3.477 -37.692 1.00 97.12 137 ASP A N 1
ATOM 1033 C CA . ASP A 1 137 ? 18.612 2.852 -37.402 1.00 97.12 137 ASP A CA 1
ATOM 1034 C C . ASP A 1 137 ? 18.682 1.911 -36.190 1.00 97.12 137 ASP A C 1
ATOM 1036 O O . ASP A 1 137 ? 17.770 1.927 -35.357 1.00 97.12 137 ASP A O 1
ATOM 1040 N N . ARG A 1 138 ? 19.775 1.148 -36.033 1.00 96.25 138 ARG A N 1
ATOM 1041 C CA . ARG A 1 138 ? 20.016 0.326 -34.833 1.00 96.25 138 ARG A CA 1
ATOM 1042 C C . ARG A 1 138 ? 20.166 1.182 -33.583 1.00 96.25 138 ARG A C 1
ATOM 1044 O O . ARG A 1 138 ? 19.512 0.897 -32.584 1.00 96.25 138 ARG A O 1
ATOM 1051 N N . TYR A 1 139 ? 20.942 2.261 -33.660 1.00 97.00 139 TYR A N 1
ATOM 1052 C CA . TYR A 1 139 ? 21.099 3.204 -32.556 1.00 97.00 139 TYR A CA 1
ATOM 1053 C C . TYR A 1 139 ? 19.750 3.797 -32.121 1.00 97.00 139 TYR A C 1
ATOM 1055 O O . TYR A 1 139 ? 19.407 3.796 -30.939 1.00 97.00 139 TYR A O 1
ATOM 1063 N N . ARG A 1 140 ? 18.908 4.215 -33.076 1.00 97.38 140 ARG A N 1
ATOM 1064 C CA . ARG A 1 140 ? 17.550 4.710 -32.782 1.00 97.38 140 ARG A CA 1
ATOM 1065 C C . ARG A 1 140 ? 16.638 3.640 -32.185 1.00 97.38 140 ARG A C 1
ATOM 1067 O O . ARG A 1 140 ? 15.804 3.968 -31.341 1.00 97.38 140 ARG A O 1
ATOM 1074 N N . ALA A 1 141 ? 16.746 2.390 -32.631 1.00 96.00 141 ALA A N 1
ATOM 1075 C CA . ALA A 1 141 ? 15.982 1.281 -32.066 1.00 96.00 141 ALA A CA 1
ATOM 1076 C C . ALA A 1 141 ? 16.388 1.018 -30.606 1.00 96.00 141 ALA A C 1
ATOM 1078 O O . ALA A 1 141 ? 15.514 1.011 -29.738 1.00 96.00 141 ALA A O 1
ATOM 1079 N N . ALA A 1 142 ? 17.693 0.931 -30.330 1.00 95.00 142 ALA A N 1
ATOM 1080 C CA . ALA A 1 142 ? 18.236 0.783 -28.980 1.00 95.00 142 ALA A CA 1
ATOM 1081 C C . ALA A 1 142 ? 17.822 1.951 -28.067 1.00 95.00 142 ALA A C 1
ATOM 1083 O O . ALA A 1 142 ? 17.416 1.747 -26.923 1.00 95.00 142 ALA A O 1
ATOM 1084 N N . GLN A 1 143 ? 17.818 3.183 -28.588 1.00 96.31 143 GLN A N 1
ATOM 1085 C CA . GLN A 1 143 ? 17.395 4.363 -27.832 1.00 96.31 143 GLN A CA 1
ATOM 1086 C C . GLN A 1 143 ? 15.909 4.303 -27.433 1.00 96.31 143 GLN A C 1
ATOM 1088 O O . GLN A 1 143 ? 15.550 4.674 -26.314 1.00 96.31 143 GLN A O 1
ATOM 1093 N N . ARG A 1 144 ? 15.029 3.819 -28.323 1.00 95.75 144 ARG A N 1
ATOM 1094 C CA . ARG A 1 144 ? 13.602 3.620 -28.004 1.00 95.75 144 ARG A CA 1
ATOM 1095 C C . ARG A 1 144 ? 13.413 2.530 -26.959 1.00 95.75 144 ARG A C 1
ATOM 1097 O O . ARG A 1 144 ? 12.612 2.712 -26.046 1.00 95.75 144 ARG A O 1
ATOM 1104 N N . GLU A 1 145 ? 14.148 1.428 -27.072 1.00 92.88 145 GLU A N 1
ATOM 1105 C CA . GLU A 1 145 ? 14.096 0.347 -26.090 1.00 92.88 145 GLU A CA 1
ATOM 1106 C C . GLU A 1 145 ? 14.522 0.842 -24.704 1.00 92.88 145 GLU A C 1
ATOM 1108 O O . GLU A 1 145 ? 13.765 0.682 -23.743 1.00 92.88 145 GLU A O 1
ATOM 1113 N N . GLN A 1 146 ? 15.641 1.568 -24.613 1.00 93.38 146 GLN A N 1
ATOM 1114 C CA . GLN A 1 146 ? 16.098 2.164 -23.359 1.00 93.38 146 GLN A CA 1
ATOM 1115 C C . GLN A 1 146 ? 15.073 3.156 -22.781 1.00 93.38 146 GLN A C 1
ATOM 1117 O O . GLN A 1 146 ? 14.811 3.136 -21.577 1.00 93.38 146 GLN A O 1
ATOM 1122 N N . ALA A 1 147 ? 14.449 3.991 -23.620 1.00 91.81 147 ALA A N 1
ATOM 1123 C CA . ALA A 1 147 ? 13.407 4.918 -23.179 1.00 91.81 147 ALA A CA 1
ATOM 1124 C C . ALA A 1 147 ? 12.197 4.176 -22.585 1.00 91.81 147 ALA A C 1
ATOM 1126 O O . ALA A 1 147 ? 11.742 4.523 -21.497 1.00 91.81 147 ALA A O 1
ATOM 1127 N N . THR A 1 148 ? 11.724 3.110 -23.242 1.00 91.12 148 THR A N 1
ATOM 1128 C CA . THR A 1 148 ? 10.613 2.294 -22.718 1.00 91.12 148 THR A CA 1
ATOM 1129 C C . THR A 1 148 ? 10.982 1.519 -21.453 1.00 91.12 148 THR A C 1
ATOM 1131 O O . THR A 1 148 ? 10.141 1.331 -20.575 1.00 91.12 148 THR A O 1
ATOM 1134 N N . ALA A 1 149 ? 12.235 1.075 -21.326 1.00 87.31 149 ALA A N 1
ATOM 1135 C CA . ALA A 1 149 ? 12.714 0.402 -20.127 1.00 87.31 149 ALA A CA 1
ATOM 1136 C C . ALA A 1 149 ? 12.803 1.371 -18.937 1.00 87.31 149 ALA A C 1
ATOM 1138 O O . ALA A 1 149 ? 12.461 0.998 -17.813 1.00 87.31 149 ALA A O 1
ATOM 1139 N N . ARG A 1 150 ? 13.222 2.619 -19.182 1.00 89.06 150 ARG A N 1
ATOM 1140 C CA . ARG A 1 150 ? 13.306 3.668 -18.161 1.00 89.06 150 ARG A CA 1
ATOM 1141 C C . ARG A 1 150 ? 11.928 4.097 -17.664 1.00 89.06 150 ARG A C 1
ATOM 1143 O O . ARG A 1 150 ? 11.737 4.156 -16.456 1.00 89.06 150 ARG A O 1
ATOM 1150 N N . ASP A 1 151 ? 10.978 4.301 -18.574 1.00 88.44 151 ASP A N 1
ATOM 1151 C CA . ASP A 1 151 ? 9.593 4.669 -18.245 1.00 88.44 151 ASP A CA 1
ATOM 1152 C C . ASP A 1 151 ? 8.938 3.632 -17.312 1.00 88.44 151 ASP A C 1
ATOM 1154 O O . ASP A 1 151 ? 8.426 3.967 -16.245 1.00 88.44 151 ASP A O 1
ATOM 1158 N N . ARG A 1 152 ? 9.103 2.335 -17.623 1.00 85.19 152 ARG A N 1
ATOM 1159 C CA . ARG A 1 152 ? 8.641 1.235 -16.753 1.00 85.19 152 ARG A CA 1
ATOM 1160 C C . ARG A 1 152 ? 9.283 1.253 -15.364 1.00 85.19 152 ARG A C 1
ATOM 1162 O O . ARG A 1 152 ? 8.641 0.888 -14.382 1.00 85.19 152 ARG A O 1
ATOM 1169 N N . ASN A 1 153 ? 10.558 1.623 -15.273 1.00 84.69 153 ASN A N 1
ATOM 1170 C CA . ASN A 1 153 ? 11.276 1.647 -14.002 1.00 84.69 153 ASN A CA 1
ATOM 1171 C C . ASN A 1 153 ? 10.886 2.852 -13.132 1.00 84.69 153 ASN A C 1
ATOM 1173 O O . ASN A 1 1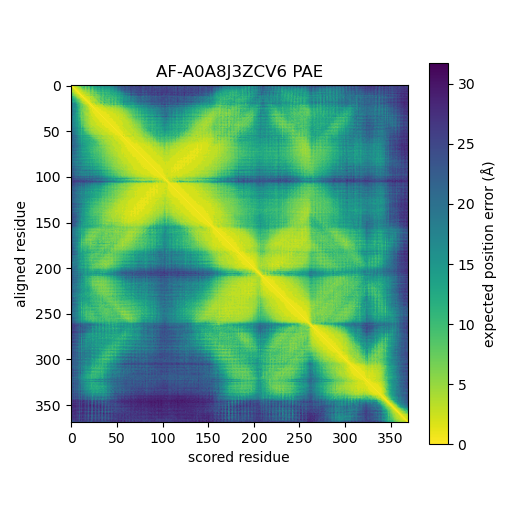53 ? 10.764 2.705 -11.915 1.00 84.69 153 ASN A O 1
ATOM 1177 N N . ASP A 1 154 ? 10.643 4.011 -13.747 1.00 84.12 154 ASP A N 1
ATOM 1178 C CA . ASP A 1 154 ? 10.164 5.205 -13.046 1.00 84.12 154 ASP A CA 1
ATOM 1179 C C . ASP A 1 154 ? 8.738 4.992 -12.505 1.00 84.12 154 ASP A C 1
ATOM 1181 O O . ASP A 1 154 ? 8.454 5.346 -11.356 1.00 84.12 154 ASP A O 1
ATOM 1185 N N . GLU A 1 155 ? 7.866 4.318 -13.263 1.00 83.69 155 GLU A N 1
ATOM 1186 C CA . GLU A 1 155 ? 6.526 3.935 -12.796 1.00 83.69 155 GLU A CA 1
ATOM 1187 C C . GLU A 1 155 ? 6.593 2.957 -11.607 1.00 83.69 155 GLU A C 1
ATOM 1189 O O . GLU A 1 155 ? 5.880 3.114 -10.611 1.00 83.69 155 GLU A O 1
ATOM 1194 N N . MET A 1 156 ? 7.522 1.994 -11.642 1.00 82.19 156 MET A N 1
ATOM 1195 C CA . MET A 1 156 ? 7.704 1.019 -10.563 1.00 82.19 156 MET A CA 1
ATOM 1196 C C . MET A 1 156 ? 8.094 1.648 -9.218 1.00 82.19 156 MET A C 1
ATOM 1198 O O . MET A 1 156 ? 7.697 1.125 -8.176 1.00 82.19 156 MET A O 1
ATOM 1202 N N . TRP A 1 157 ? 8.856 2.746 -9.185 1.00 83.56 157 TRP A N 1
ATOM 1203 C CA . TRP A 1 157 ? 9.267 3.374 -7.917 1.00 83.56 157 TRP A CA 1
ATOM 1204 C C . TRP A 1 157 ? 8.069 3.837 -7.072 1.00 83.56 157 TRP A C 1
ATOM 1206 O O . TRP A 1 157 ? 8.037 3.614 -5.858 1.00 83.56 157 TRP A O 1
ATOM 1216 N N . LEU A 1 158 ? 7.059 4.444 -7.702 1.00 82.69 158 LEU A N 1
ATOM 1217 C CA . LEU A 1 158 ? 5.845 4.872 -7.001 1.00 82.69 158 LEU A CA 1
ATOM 1218 C C . LEU A 1 158 ? 5.081 3.672 -6.435 1.00 82.69 158 LEU A C 1
ATOM 1220 O O . LEU A 1 158 ? 4.612 3.719 -5.295 1.00 82.69 158 LEU A O 1
ATOM 1224 N N . VAL A 1 159 ? 5.030 2.576 -7.196 1.00 81.19 159 VAL A N 1
ATOM 1225 C CA . VAL A 1 159 ? 4.454 1.302 -6.747 1.00 81.19 159 VAL A CA 1
ATOM 1226 C C . VAL A 1 159 ? 5.180 0.778 -5.507 1.00 81.19 159 VAL A C 1
ATOM 1228 O O . VAL A 1 159 ? 4.533 0.386 -4.535 1.00 81.19 159 VAL A O 1
ATOM 1231 N N . TRP A 1 160 ? 6.514 0.843 -5.487 1.00 81.25 160 TRP A N 1
ATOM 1232 C CA . TRP A 1 160 ? 7.330 0.431 -4.342 1.00 81.25 160 TRP A CA 1
ATOM 1233 C C . TRP A 1 160 ? 7.047 1.238 -3.079 1.00 81.25 160 TRP A C 1
ATOM 1235 O O . TRP A 1 160 ? 6.855 0.651 -2.011 1.00 81.25 160 TRP A O 1
ATOM 1245 N N . LEU A 1 161 ? 6.996 2.568 -3.187 1.00 85.06 161 LEU A N 1
ATOM 1246 C CA . LEU A 1 161 ? 6.675 3.437 -2.053 1.00 85.06 161 LEU A CA 1
ATOM 1247 C C . LEU A 1 161 ? 5.294 3.128 -1.477 1.00 85.06 161 LEU A C 1
ATOM 1249 O O . LEU A 1 161 ? 5.124 3.056 -0.258 1.00 85.06 161 LEU A O 1
ATOM 1253 N N . LEU A 1 162 ? 4.318 2.923 -2.355 1.00 82.94 162 LEU A N 1
ATOM 1254 C CA . LEU A 1 162 ? 2.944 2.648 -1.969 1.00 82.94 162 LEU A CA 1
ATOM 1255 C C . LEU A 1 162 ? 2.828 1.270 -1.290 1.00 82.94 162 LEU A C 1
ATOM 1257 O O . LEU A 1 162 ? 2.181 1.153 -0.246 1.00 82.94 162 LEU A O 1
ATOM 1261 N N . TYR A 1 163 ? 3.534 0.255 -1.796 1.00 79.56 163 TYR A N 1
ATOM 1262 C CA . TYR A 1 163 ? 3.568 -1.081 -1.197 1.00 79.56 163 TYR A CA 1
ATOM 1263 C C . TYR A 1 163 ? 4.279 -1.098 0.167 1.00 79.56 163 TYR A C 1
ATOM 1265 O O . TYR A 1 163 ? 3.753 -1.650 1.134 1.00 79.56 163 TYR A O 1
ATOM 1273 N N . LEU A 1 164 ? 5.444 -0.447 0.286 1.00 83.06 164 LEU A N 1
ATOM 1274 C CA . LEU A 1 164 ? 6.154 -0.292 1.564 1.00 83.06 164 LEU A CA 1
ATOM 1275 C C . LEU A 1 164 ? 5.306 0.460 2.593 1.00 83.06 164 LEU A C 1
ATOM 1277 O O . LEU A 1 164 ? 5.260 0.061 3.758 1.00 83.06 164 LEU A O 1
ATOM 1281 N N . GLY A 1 165 ? 4.598 1.505 2.157 1.00 84.19 165 GLY A N 1
ATOM 1282 C CA . GLY A 1 165 ? 3.636 2.228 2.982 1.00 84.19 165 GLY A CA 1
ATOM 1283 C C . GLY A 1 165 ? 2.525 1.315 3.502 1.00 84.19 165 GLY A C 1
ATOM 1284 O O . GLY A 1 165 ? 2.269 1.292 4.706 1.00 84.19 165 GLY A O 1
ATOM 1285 N N . ALA A 1 166 ? 1.915 0.508 2.628 1.00 80.81 166 ALA A N 1
ATOM 1286 C CA . ALA A 1 166 ? 0.859 -0.432 3.004 1.00 80.81 166 ALA A CA 1
ATOM 1287 C C . ALA A 1 166 ? 1.353 -1.510 3.985 1.00 80.81 166 ALA A C 1
ATOM 1289 O O . ALA A 1 166 ? 0.721 -1.741 5.018 1.00 80.81 166 ALA A O 1
ATOM 1290 N N . VAL A 1 167 ? 2.509 -2.128 3.718 1.00 79.62 167 VAL A N 1
ATOM 1291 C CA . VAL A 1 167 ? 3.112 -3.137 4.607 1.00 79.62 167 VAL A CA 1
ATOM 1292 C C . VAL A 1 167 ? 3.461 -2.533 5.969 1.00 79.62 167 VAL A C 1
ATOM 1294 O O . VAL A 1 167 ? 3.133 -3.122 7.001 1.00 79.62 167 VAL A O 1
ATOM 1297 N N . GLY A 1 168 ? 4.075 -1.347 5.994 1.00 85.06 168 GLY A N 1
ATOM 1298 C CA . GLY A 1 168 ? 4.405 -0.642 7.233 1.00 85.06 168 GLY A CA 1
ATOM 1299 C C . GLY A 1 168 ? 3.165 -0.297 8.060 1.00 85.06 168 GLY A C 1
ATOM 1300 O O . GLY A 1 168 ? 3.167 -0.448 9.282 1.00 85.06 168 GLY A O 1
ATOM 1301 N N . LEU A 1 169 ? 2.078 0.094 7.394 1.00 85.69 169 LEU A N 1
ATOM 1302 C CA . LEU A 1 169 ? 0.804 0.426 8.023 1.00 85.69 169 LEU A CA 1
ATOM 1303 C C . LEU A 1 169 ? 0.131 -0.821 8.628 1.00 85.69 169 LEU A C 1
ATOM 1305 O O . LEU A 1 169 ? -0.276 -0.788 9.793 1.00 85.69 169 LEU A O 1
ATOM 1309 N N . VAL A 1 170 ? 0.101 -1.948 7.906 1.00 81.25 170 VAL A N 1
ATOM 1310 C CA . VAL A 1 170 ? -0.394 -3.237 8.432 1.00 81.25 170 VAL A CA 1
ATOM 1311 C C . VAL A 1 170 ? 0.448 -3.704 9.622 1.00 81.25 170 VAL A C 1
ATOM 1313 O O . VAL A 1 170 ? -0.102 -4.057 10.667 1.00 81.25 170 VAL A O 1
ATOM 1316 N N . ALA A 1 171 ? 1.778 -3.658 9.510 1.00 83.44 171 ALA A N 1
ATOM 1317 C CA . ALA A 1 171 ? 2.682 -4.023 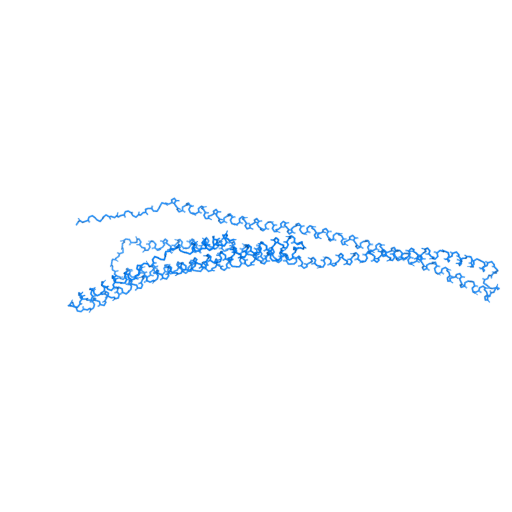10.598 1.00 83.44 171 ALA A CA 1
ATOM 1318 C C . ALA A 1 171 ? 2.476 -3.135 11.839 1.00 83.44 171 ALA A C 1
ATOM 1320 O O . ALA A 1 171 ? 2.450 -3.639 12.965 1.00 83.44 171 ALA A O 1
ATOM 1321 N N . GLY A 1 172 ? 2.261 -1.831 11.640 1.00 86.81 172 GLY A N 1
ATOM 1322 C CA . GLY A 1 172 ? 1.941 -0.880 12.701 1.00 86.81 172 GLY A CA 1
ATOM 1323 C C . GLY A 1 172 ? 0.644 -1.226 13.436 1.00 86.81 172 GLY A C 1
ATOM 1324 O O . GLY A 1 172 ? 0.626 -1.226 14.669 1.00 86.81 172 GLY A O 1
ATOM 1325 N N . VAL A 1 173 ? -0.418 -1.594 12.710 1.00 84.94 173 VAL A N 1
ATOM 1326 C CA . VAL A 1 173 ? -1.684 -2.041 13.319 1.00 84.94 173 VAL A CA 1
ATOM 1327 C C . VAL A 1 173 ? -1.502 -3.335 14.095 1.00 84.94 173 VAL A C 1
ATOM 1329 O O . VAL A 1 173 ? -1.920 -3.406 15.249 1.00 84.94 173 VAL A O 1
ATOM 1332 N N . VAL A 1 174 ? -0.839 -4.339 13.517 1.00 83.06 174 VAL A N 1
ATOM 1333 C CA . VAL A 1 174 ? -0.567 -5.608 14.210 1.00 83.06 174 VAL A CA 1
ATOM 1334 C C . VAL A 1 174 ? 0.228 -5.357 15.494 1.00 83.06 174 VAL A C 1
ATOM 1336 O O . VAL A 1 174 ? -0.108 -5.901 16.548 1.00 83.06 174 VAL A O 1
ATOM 1339 N N . HIS A 1 175 ? 1.236 -4.482 15.447 1.00 87.31 175 HIS A N 1
ATOM 1340 C CA . HIS A 1 175 ? 2.002 -4.093 16.628 1.00 87.31 175 HIS A CA 1
ATOM 1341 C C . HIS A 1 175 ? 1.135 -3.378 17.676 1.00 87.31 175 HIS A C 1
ATOM 1343 O O . HIS A 1 175 ? 1.216 -3.704 18.862 1.00 87.31 175 HIS A O 1
ATOM 1349 N N . ALA A 1 176 ? 0.278 -2.440 17.260 1.00 84.19 176 ALA A N 1
ATOM 1350 C CA . ALA A 1 176 ? -0.628 -1.717 18.150 1.00 84.19 176 ALA A CA 1
ATOM 1351 C C . ALA A 1 176 ? -1.648 -2.650 18.825 1.00 84.19 176 ALA A C 1
ATOM 1353 O O . ALA A 1 176 ? -1.838 -2.565 20.039 1.00 84.19 176 ALA A O 1
ATOM 1354 N N . VAL A 1 177 ? -2.243 -3.580 18.070 1.00 84.19 177 VAL A N 1
ATOM 1355 C CA . VAL A 1 177 ? -3.159 -4.614 18.581 1.00 84.19 177 VAL A CA 1
ATOM 1356 C C . VAL A 1 177 ? -2.437 -5.515 19.578 1.00 84.19 177 VAL A C 1
ATOM 1358 O O . VAL A 1 177 ? -2.917 -5.719 20.690 1.00 84.19 177 VAL A O 1
ATOM 1361 N N . ASN A 1 178 ? -1.245 -6.005 19.233 1.00 84.69 178 ASN A N 1
ATOM 1362 C CA . ASN A 1 178 ? -0.471 -6.867 20.122 1.00 84.69 178 ASN A CA 1
ATOM 1363 C C . ASN A 1 178 ? -0.082 -6.145 21.425 1.00 84.69 178 ASN A C 1
ATOM 1365 O O . ASN A 1 178 ? -0.200 -6.700 22.521 1.00 84.69 178 ASN A O 1
ATOM 1369 N N . ARG A 1 179 ? 0.322 -4.872 21.329 1.00 87.75 179 ARG A N 1
ATOM 1370 C CA . ARG A 1 179 ? 0.589 -4.021 22.495 1.00 87.75 179 ARG A CA 1
ATOM 1371 C C . ARG A 1 179 ? -0.672 -3.801 23.334 1.00 87.75 179 ARG A C 1
ATOM 1373 O O . ARG A 1 179 ? -0.577 -3.780 24.559 1.00 87.75 179 ARG A O 1
ATOM 1380 N N . HIS A 1 180 ? -1.836 -3.662 22.701 1.00 84.00 180 HIS A N 1
ATOM 1381 C CA . HIS A 1 180 ? -3.110 -3.516 23.398 1.00 84.00 180 HIS A CA 1
ATOM 1382 C C . HIS A 1 180 ? -3.482 -4.772 24.190 1.00 84.00 180 HIS A C 1
ATOM 1384 O O . HIS A 1 180 ? -3.688 -4.672 25.396 1.00 84.00 180 HIS A O 1
ATOM 1390 N N . ILE A 1 181 ? -3.441 -5.946 23.553 1.00 82.69 181 ILE A N 1
ATOM 1391 C CA . ILE A 1 181 ? -3.706 -7.248 24.193 1.00 82.69 181 ILE A CA 1
ATOM 1392 C C . ILE A 1 181 ? -2.748 -7.476 25.372 1.00 82.69 181 ILE A C 1
ATOM 1394 O O . ILE A 1 181 ? -3.136 -7.963 26.433 1.00 82.69 181 ILE A O 1
ATOM 1398 N N . SER A 1 182 ? -1.481 -7.088 25.211 1.00 82.69 182 SER A N 1
ATOM 1399 C CA . SER A 1 182 ? -0.482 -7.174 26.284 1.00 82.69 182 SER A CA 1
ATOM 1400 C C . SER A 1 182 ? -0.835 -6.276 27.477 1.00 82.69 182 SER A C 1
ATOM 1402 O O . SER A 1 182 ? -0.588 -6.647 28.622 1.00 82.69 182 SER A O 1
ATOM 1404 N N . GLY A 1 183 ? -1.420 -5.104 27.214 1.00 85.75 183 GLY A N 1
ATOM 1405 C CA . GLY A 1 183 ? -1.891 -4.174 28.238 1.00 85.75 183 GLY A CA 1
ATOM 1406 C C . GLY A 1 183 ? -3.170 -4.634 28.941 1.00 85.75 183 GLY A C 1
ATOM 1407 O O . GLY A 1 183 ? -3.292 -4.435 30.147 1.00 85.75 183 GLY A O 1
ATOM 1408 N N . GLU A 1 184 ? -4.095 -5.279 28.225 1.00 82.88 184 GLU A N 1
ATOM 1409 C CA . GLU A 1 184 ? -5.331 -5.828 28.805 1.00 82.88 184 GLU A CA 1
ATOM 1410 C C . GLU A 1 184 ? -5.037 -6.893 29.861 1.00 82.88 184 GLU A C 1
ATOM 1412 O O . GLU A 1 184 ? -5.621 -6.848 30.936 1.00 82.88 184 GLU A O 1
ATOM 1417 N N . ARG A 1 185 ? -4.024 -7.745 29.653 1.00 82.69 185 ARG A N 1
ATOM 1418 C CA . ARG A 1 185 ? -3.611 -8.737 30.666 1.00 82.69 185 ARG A CA 1
ATOM 1419 C C . ARG A 1 185 ? -3.259 -8.119 32.018 1.00 82.69 185 ARG A C 1
ATOM 1421 O O . ARG A 1 185 ? -3.499 -8.733 33.053 1.00 82.69 185 ARG A O 1
ATOM 1428 N N . ARG A 1 186 ? -2.676 -6.916 32.016 1.00 87.12 186 ARG A N 1
ATOM 1429 C CA . ARG A 1 186 ? -2.353 -6.196 33.254 1.00 87.12 186 ARG A CA 1
ATOM 1430 C C . ARG A 1 186 ? -3.615 -5.657 33.929 1.00 87.12 186 ARG A C 1
ATOM 1432 O O . ARG A 1 186 ? -3.731 -5.751 35.143 1.00 87.12 186 ARG A O 1
ATOM 1439 N N . ARG A 1 187 ? -4.572 -5.158 33.145 1.00 82.62 187 ARG A N 1
ATOM 1440 C CA . ARG A 1 187 ? -5.857 -4.657 33.656 1.00 82.62 187 ARG A CA 1
ATOM 1441 C C . ARG A 1 187 ? -6.756 -5.761 34.173 1.00 82.62 187 ARG A C 1
ATOM 1443 O O . ARG A 1 187 ? -7.416 -5.560 35.177 1.00 82.62 187 ARG A O 1
ATOM 1450 N N . ASP A 1 188 ? -6.759 -6.922 33.531 1.00 83.19 188 ASP A N 1
ATOM 1451 C CA . ASP A 1 188 ? -7.503 -8.081 34.022 1.00 83.19 188 ASP A CA 1
ATOM 1452 C C . ASP A 1 188 ? -6.987 -8.521 35.391 1.00 83.19 188 ASP A C 1
ATOM 1454 O O . ASP A 1 188 ? -7.770 -8.914 36.250 1.00 83.19 188 ASP A O 1
ATOM 1458 N N . PHE A 1 189 ? -5.675 -8.425 35.619 1.00 88.38 189 PHE A N 1
ATOM 1459 C CA . PHE A 1 189 ? -5.094 -8.684 36.931 1.00 88.38 189 PHE A CA 1
ATOM 1460 C C . PHE A 1 189 ? -5.532 -7.638 37.968 1.00 88.38 189 PHE A C 1
ATOM 1462 O O . PHE A 1 189 ? -5.955 -8.012 39.058 1.00 88.38 189 PHE A O 1
ATOM 1469 N N . GLU A 1 190 ? -5.503 -6.349 37.617 1.00 86.50 190 GLU A N 1
ATOM 1470 C CA . GLU A 1 190 ? -5.992 -5.260 38.479 1.00 86.50 190 GLU A CA 1
ATOM 1471 C C . GLU A 1 190 ? -7.496 -5.404 38.784 1.00 86.50 190 GLU A C 1
ATOM 1473 O O . GLU A 1 190 ? -7.907 -5.280 39.932 1.00 86.50 190 GLU A O 1
ATOM 1478 N N . ASN A 1 191 ? -8.321 -5.750 37.792 1.00 84.88 191 ASN A N 1
ATOM 1479 C CA . ASN A 1 191 ? -9.754 -5.981 37.976 1.00 84.88 191 ASN A CA 1
ATOM 1480 C C . ASN A 1 191 ? -10.026 -7.192 38.875 1.00 84.88 191 ASN A C 1
ATOM 1482 O O . ASN A 1 191 ? -10.916 -7.126 39.714 1.00 84.88 191 ASN A O 1
ATOM 1486 N N . ARG A 1 192 ? -9.249 -8.277 38.753 1.00 84.94 192 ARG A N 1
ATOM 1487 C CA . ARG A 1 192 ? -9.341 -9.420 39.678 1.00 84.94 192 ARG A CA 1
ATOM 1488 C C . ARG A 1 192 ? -8.978 -9.018 41.103 1.00 84.94 192 ARG A C 1
ATOM 1490 O O . ARG A 1 192 ? -9.649 -9.445 42.031 1.00 84.94 192 ARG A O 1
ATOM 1497 N N . GLN A 1 193 ? -7.950 -8.186 41.282 1.00 89.06 193 GLN A N 1
ATOM 1498 C CA . GLN A 1 193 ? -7.616 -7.659 42.606 1.00 89.06 193 GLN A CA 1
ATOM 1499 C C . GLN A 1 193 ? -8.756 -6.816 43.182 1.00 89.06 193 GLN A C 1
ATOM 1501 O O . GLN A 1 193 ? -9.098 -7.013 44.340 1.00 89.06 193 GLN A O 1
ATOM 1506 N N . LEU A 1 194 ? -9.387 -5.958 42.374 1.00 85.12 194 LEU A N 1
ATOM 1507 C CA . LEU A 1 194 ? -10.549 -5.171 42.802 1.00 85.12 194 LEU A CA 1
ATOM 1508 C C . LEU A 1 194 ? -11.740 -6.059 43.185 1.00 85.12 194 LEU A C 1
ATOM 1510 O O . LEU A 1 194 ? -12.398 -5.781 44.178 1.00 85.12 194 LEU A O 1
ATOM 1514 N N . VAL A 1 195 ? -12.015 -7.126 42.428 1.00 85.31 195 VAL A N 1
ATOM 1515 C CA . VAL A 1 195 ? -13.092 -8.079 42.755 1.00 85.31 195 VAL A CA 1
ATOM 1516 C C . VAL A 1 195 ? -12.800 -8.800 44.069 1.00 85.31 195 VAL A C 1
ATOM 1518 O O . VAL A 1 195 ? -13.662 -8.821 44.942 1.00 85.31 195 VAL A O 1
ATOM 1521 N N . ASN A 1 196 ? -11.575 -9.295 44.256 1.00 86.31 196 ASN A N 1
ATOM 1522 C CA . ASN A 1 196 ? -11.170 -9.922 45.515 1.00 86.31 196 ASN A CA 1
ATOM 1523 C C . ASN A 1 196 ? -11.244 -8.930 46.691 1.00 86.31 196 ASN A C 1
ATOM 1525 O O . ASN A 1 196 ? -11.606 -9.314 47.798 1.00 86.31 196 ASN A O 1
ATOM 1529 N N . GLU A 1 197 ? -10.923 -7.652 46.464 1.00 87.44 197 GLU A N 1
ATOM 1530 C CA . GLU A 1 197 ? -11.037 -6.600 47.478 1.00 87.44 197 GLU A CA 1
ATOM 1531 C C . GLU A 1 197 ? -12.507 -6.328 47.835 1.00 87.44 197 GLU A C 1
ATOM 1533 O O . GLU A 1 197 ? -12.826 -6.244 49.017 1.00 87.44 197 GLU A O 1
ATOM 1538 N N . ILE A 1 198 ? -13.417 -6.286 46.850 1.00 83.62 198 ILE A N 1
ATOM 1539 C CA . ILE A 1 198 ? -14.873 -6.181 47.075 1.00 83.62 198 ILE A CA 1
ATOM 1540 C C . ILE A 1 198 ? -15.386 -7.366 47.899 1.00 83.62 198 ILE A 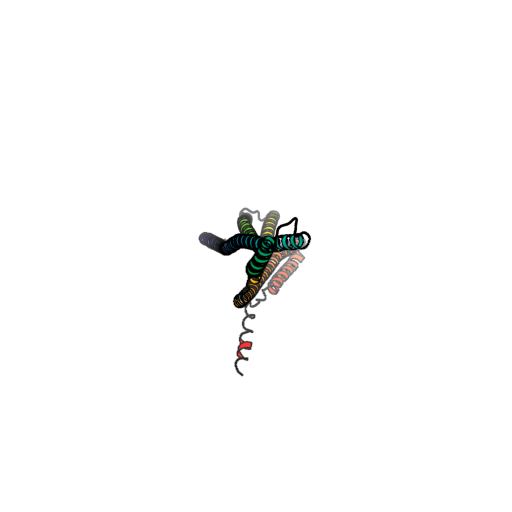C 1
ATOM 1542 O O . ILE A 1 198 ? -16.150 -7.159 48.841 1.00 83.62 198 ILE A O 1
ATOM 1546 N N . GLU A 1 199 ? -14.971 -8.584 47.552 1.00 84.44 199 GLU A N 1
ATOM 1547 C CA . GLU A 1 199 ? -15.397 -9.811 48.228 1.00 84.44 199 GLU A CA 1
ATOM 1548 C C . GLU A 1 199 ? -14.876 -9.853 49.669 1.00 84.44 199 GLU A C 1
ATOM 1550 O O . GLU A 1 199 ? -15.656 -10.032 50.602 1.00 84.44 199 GLU A O 1
ATOM 1555 N N . SER A 1 200 ? -13.589 -9.550 49.879 1.00 86.00 200 SER A N 1
ATOM 1556 C CA . SER A 1 200 ? -13.006 -9.460 51.224 1.00 86.00 200 SER A CA 1
ATOM 1557 C C . SER A 1 200 ? -13.627 -8.342 52.068 1.00 86.00 200 SER A C 1
ATOM 1559 O O . SER A 1 200 ? -13.847 -8.527 53.259 1.00 86.00 200 SER A O 1
ATOM 1561 N N . ALA A 1 201 ? -13.987 -7.210 51.454 1.00 80.12 201 ALA A N 1
ATOM 1562 C CA . ALA A 1 201 ? -14.675 -6.120 52.134 1.00 80.12 201 ALA A CA 1
ATOM 1563 C C . ALA A 1 201 ? -16.137 -6.451 52.465 1.00 80.12 201 ALA A C 1
ATOM 1565 O O . ALA A 1 201 ? -16.738 -5.718 53.243 1.00 80.12 201 ALA A O 1
ATOM 1566 N N . GLY A 1 202 ? -16.736 -7.481 51.857 1.00 75.75 202 GLY A N 1
ATOM 1567 C CA . GLY A 1 202 ? -18.079 -7.967 52.183 1.00 75.75 202 GLY A CA 1
ATOM 1568 C C . GLY A 1 202 ? -18.099 -9.129 53.180 1.00 75.75 202 GLY A C 1
ATOM 1569 O O . GLY A 1 202 ? -19.108 -9.306 53.850 1.00 75.75 202 GLY A O 1
ATOM 1570 N N . ALA A 1 203 ? -17.004 -9.887 53.283 1.00 78.50 203 ALA A N 1
ATOM 1571 C CA . ALA A 1 203 ? -16.903 -11.116 54.073 1.00 78.50 203 ALA A CA 1
ATOM 1572 C C . ALA A 1 203 ? -16.393 -10.923 55.518 1.00 78.50 203 ALA A C 1
ATOM 1574 O O . ALA A 1 203 ? -16.137 -11.907 56.210 1.00 78.50 203 ALA A O 1
ATOM 1575 N N . ASP A 1 204 ? -16.207 -9.684 55.981 1.00 80.50 204 ASP A N 1
ATOM 1576 C CA . ASP A 1 204 ? -15.844 -9.408 57.377 1.00 80.50 204 ASP A CA 1
ATOM 1577 C C . ASP A 1 204 ? -17.056 -9.701 58.289 1.00 80.50 204 ASP A C 1
ATOM 1579 O O . ASP A 1 204 ? -17.866 -8.829 58.577 1.00 80.50 204 ASP A O 1
ATOM 1583 N N . ASP A 1 205 ? -17.211 -10.944 58.744 1.00 72.06 205 ASP A N 1
ATOM 1584 C CA . ASP A 1 205 ? -18.339 -11.375 59.594 1.00 72.06 205 ASP A CA 1
ATOM 1585 C C . ASP A 1 205 ? -18.389 -10.676 60.975 1.00 72.06 205 ASP A C 1
ATOM 1587 O O . ASP A 1 205 ? -19.391 -10.768 61.684 1.00 72.06 205 ASP A O 1
ATOM 1591 N N . ASP A 1 206 ? -17.334 -9.951 61.367 1.00 75.00 206 ASP A N 1
ATOM 1592 C CA . ASP A 1 206 ? -17.208 -9.253 62.661 1.00 75.00 206 ASP A CA 1
ATOM 1593 C C . ASP A 1 206 ? -17.688 -7.785 62.616 1.00 75.00 206 ASP A C 1
ATOM 1595 O O . ASP A 1 206 ? -17.346 -6.954 63.462 1.00 75.00 206 ASP A O 1
ATOM 1599 N N . LEU A 1 207 ? -18.466 -7.420 61.593 1.00 69.50 207 LEU A N 1
ATOM 1600 C CA . LEU A 1 207 ? -18.967 -6.058 61.447 1.00 69.50 207 LEU A CA 1
ATOM 1601 C C . LEU A 1 207 ? -20.005 -5.738 62.513 1.00 69.50 207 LEU A C 1
ATOM 1603 O O . LEU A 1 207 ? -21.034 -6.403 62.658 1.00 69.50 207 LEU A O 1
ATOM 1607 N N . SER A 1 208 ? -19.770 -4.627 63.208 1.00 70.25 208 SER A N 1
ATOM 1608 C CA . SER A 1 208 ? -20.785 -4.037 64.061 1.00 70.25 208 SER A CA 1
ATOM 1609 C C . SER A 1 208 ? -22.026 -3.730 63.206 1.00 70.25 208 SER A C 1
ATOM 1611 O O . SER A 1 208 ? -21.946 -3.092 62.154 1.00 70.25 208 SER A O 1
ATOM 1613 N N . LEU A 1 209 ? -23.205 -4.167 63.660 1.00 76.38 209 LEU A N 1
ATOM 1614 C CA . LEU A 1 209 ? -24.494 -3.831 63.034 1.00 76.38 209 LEU A CA 1
ATOM 1615 C C . LEU A 1 209 ? -24.849 -2.338 63.201 1.00 76.38 209 LEU A C 1
ATOM 1617 O O . LEU A 1 209 ? -25.986 -1.923 62.961 1.00 76.38 209 LEU A O 1
ATOM 1621 N N . GLU A 1 210 ? -23.897 -1.510 63.637 1.00 80.62 210 GLU A N 1
ATOM 1622 C CA . GLU A 1 210 ? -24.089 -0.082 63.750 1.00 80.62 210 GLU A CA 1
ATOM 1623 C C . GLU A 1 210 ? -24.082 0.558 62.357 1.00 80.62 210 GLU A C 1
ATOM 1625 O O . GLU A 1 210 ? -23.158 0.430 61.550 1.00 80.62 210 GLU A O 1
ATOM 1630 N N . PHE A 1 211 ? -25.131 1.333 62.087 1.00 80.31 211 PHE A N 1
ATOM 1631 C CA . PHE A 1 211 ? -25.327 2.056 60.831 1.00 80.31 211 PHE A CA 1
ATOM 1632 C C . PHE A 1 211 ? -24.081 2.800 60.284 1.00 80.31 211 PHE A C 1
ATOM 1634 O O . PHE A 1 211 ? -23.879 2.785 59.066 1.00 80.31 211 PHE A O 1
ATOM 1641 N N . PRO A 1 212 ? -23.238 3.476 61.100 1.00 83.44 212 PRO A N 1
ATOM 1642 C CA . PRO A 1 212 ? -22.074 4.204 60.592 1.00 83.44 212 PRO A CA 1
ATOM 1643 C C . PRO A 1 212 ? -21.017 3.320 59.920 1.00 83.44 212 PRO A C 1
ATOM 1645 O O . PRO A 1 212 ? -20.295 3.818 59.047 1.00 83.44 212 PRO A O 1
ATOM 1648 N N . ASP A 1 213 ? -20.911 2.054 60.324 1.00 80.50 213 ASP A N 1
ATOM 1649 C CA . ASP A 1 213 ? -19.945 1.102 59.774 1.00 80.50 213 ASP A CA 1
ATOM 1650 C C . ASP A 1 213 ? -20.484 0.493 58.476 1.00 80.50 213 ASP A C 1
ATOM 1652 O O . ASP A 1 213 ? -19.819 0.601 57.441 1.00 80.50 213 ASP A O 1
ATOM 1656 N N . LEU A 1 214 ? -21.749 0.050 58.472 1.00 79.44 214 LEU A N 1
ATOM 1657 C CA . LEU A 1 214 ? -22.461 -0.387 57.260 1.00 79.44 214 LEU A CA 1
ATOM 1658 C C . LEU A 1 214 ? -22.439 0.685 56.157 1.00 79.44 214 LEU A C 1
ATOM 1660 O O . LEU A 1 214 ? -22.199 0.396 54.984 1.00 79.44 214 LEU A O 1
ATOM 1664 N N . TRP A 1 215 ? -22.634 1.955 56.522 1.00 82.19 215 TRP A N 1
ATOM 1665 C CA . TRP A 1 215 ? -22.575 3.065 55.570 1.00 82.19 215 TRP A CA 1
ATOM 1666 C C . TRP A 1 215 ? -21.169 3.292 55.002 1.00 82.19 215 TRP A C 1
ATOM 1668 O O . TRP A 1 215 ? -21.013 3.584 53.811 1.00 82.19 215 TRP A O 1
ATOM 1678 N N . ARG A 1 216 ? -20.128 3.176 55.837 1.00 84.12 216 ARG A N 1
ATOM 1679 C CA . ARG A 1 216 ? -18.735 3.302 55.385 1.00 84.12 216 ARG A CA 1
ATOM 1680 C C . ARG A 1 216 ? -18.392 2.200 54.390 1.00 84.12 216 ARG A C 1
ATOM 1682 O O . ARG A 1 216 ? -17.813 2.495 53.346 1.00 84.12 216 ARG A O 1
ATOM 1689 N N . GLN A 1 217 ? -18.805 0.977 54.681 1.00 83.88 217 GLN A N 1
ATOM 1690 C CA . GLN A 1 217 ? -18.553 -0.185 53.844 1.00 83.88 217 GLN A CA 1
ATOM 1691 C C . GLN A 1 217 ? -19.317 -0.123 52.521 1.00 83.88 217 GLN A C 1
ATOM 1693 O O . GLN A 1 217 ? -18.719 -0.311 51.463 1.00 83.88 217 GLN A O 1
ATOM 1698 N N . ASN A 1 218 ? -20.589 0.286 52.551 1.00 83.19 218 ASN A N 1
ATOM 1699 C CA . ASN A 1 218 ? -21.372 0.528 51.339 1.00 83.19 218 ASN A CA 1
ATOM 1700 C C . ASN A 1 218 ? -20.695 1.571 50.431 1.00 83.19 218 ASN A C 1
ATOM 1702 O O . ASN A 1 218 ? -20.548 1.354 49.229 1.00 83.19 218 ASN A O 1
ATOM 1706 N N . LYS A 1 219 ? -20.180 2.672 51.001 1.00 85.69 219 LYS A N 1
ATOM 1707 C CA . LYS A 1 219 ? -19.422 3.673 50.230 1.00 85.69 219 LYS A CA 1
ATOM 1708 C C . LYS A 1 219 ? -18.141 3.119 49.608 1.00 85.69 219 LYS A C 1
ATOM 1710 O O . LYS A 1 219 ? -17.788 3.535 48.502 1.00 85.69 219 LYS A O 1
ATOM 1715 N N . VAL A 1 220 ? -17.428 2.238 50.311 1.00 86.56 220 VAL A N 1
ATOM 1716 C CA . VAL A 1 220 ? -16.222 1.583 49.780 1.00 86.56 220 VAL A CA 1
ATOM 1717 C C . VAL A 1 220 ? -16.597 0.662 48.623 1.00 86.56 220 VAL A C 1
ATOM 1719 O O . VAL A 1 220 ? -16.037 0.817 47.538 1.00 86.56 220 VAL A O 1
ATOM 1722 N N . GLN A 1 221 ? -17.601 -0.199 48.802 1.00 84.00 221 GLN A N 1
ATOM 1723 C CA . GLN A 1 221 ? -18.103 -1.075 47.742 1.00 84.00 221 GLN A CA 1
ATOM 1724 C C . GLN A 1 221 ? -18.550 -0.269 46.517 1.00 84.00 221 GLN A C 1
ATOM 1726 O O . GLN A 1 221 ? -18.098 -0.543 45.408 1.00 84.00 221 GLN A O 1
ATOM 1731 N N . LEU A 1 222 ? -19.348 0.790 46.698 1.00 85.62 222 LEU A N 1
ATOM 1732 C CA . LEU A 1 222 ? -19.815 1.635 45.594 1.00 85.62 222 LEU A CA 1
ATOM 1733 C C . LEU A 1 222 ? -18.648 2.273 44.823 1.00 85.62 222 LEU A C 1
ATOM 1735 O O . LEU A 1 222 ? -18.692 2.368 43.596 1.00 85.62 222 LEU A O 1
ATOM 1739 N N . ARG A 1 223 ? -17.582 2.687 45.523 1.00 88.81 223 ARG A N 1
ATOM 1740 C CA . ARG A 1 223 ? -16.374 3.230 44.888 1.00 88.81 223 ARG A CA 1
ATOM 1741 C C . ARG A 1 223 ? -15.642 2.166 44.066 1.00 88.81 223 ARG A C 1
ATOM 1743 O O . ARG A 1 223 ? -15.266 2.463 42.933 1.00 88.81 223 ARG A O 1
ATOM 1750 N N . LEU A 1 224 ? -15.463 0.960 44.608 1.00 84.88 224 LEU A N 1
ATOM 1751 C CA . LEU A 1 224 ? -14.808 -0.148 43.902 1.00 84.88 224 LEU A CA 1
ATOM 1752 C C . LEU A 1 224 ? -15.614 -0.570 42.664 1.00 84.88 224 LEU A C 1
ATOM 1754 O O . LEU A 1 224 ? -15.054 -0.685 41.573 1.00 84.88 224 LEU A O 1
ATOM 1758 N N . TYR A 1 225 ? -16.939 -0.675 42.785 1.00 82.88 225 TYR A N 1
ATOM 1759 C CA . TYR A 1 225 ? -17.826 -0.939 41.651 1.00 82.88 225 TYR A CA 1
ATOM 1760 C C . TYR A 1 225 ? -17.759 0.156 40.587 1.00 82.88 225 TYR A C 1
ATOM 1762 O O . TYR A 1 225 ? -17.655 -0.140 39.397 1.00 82.88 225 TYR A O 1
ATOM 1770 N N . HIS A 1 226 ? -17.773 1.429 40.990 1.00 86.44 226 HIS A N 1
ATOM 1771 C CA . HIS A 1 226 ? -17.647 2.535 40.045 1.00 86.44 226 HIS A CA 1
ATOM 1772 C C . HIS A 1 226 ? -16.330 2.459 39.260 1.00 86.44 226 HIS A C 1
ATOM 1774 O O . HIS A 1 226 ? -16.313 2.670 38.046 1.00 86.44 226 HIS A O 1
ATOM 1780 N N . GLN A 1 227 ? -15.234 2.101 39.933 1.00 87.75 227 GLN A N 1
ATOM 1781 C CA . GLN A 1 227 ? -13.938 1.908 39.293 1.00 87.75 227 GLN A CA 1
ATOM 1782 C C . GLN A 1 227 ? -13.941 0.716 38.323 1.00 87.75 227 GLN A C 1
ATOM 1784 O O . GLN A 1 227 ? -13.413 0.840 37.217 1.00 87.75 227 GLN A O 1
ATOM 1789 N N . LEU A 1 228 ? -14.592 -0.395 38.679 1.00 85.19 228 LEU A N 1
ATOM 1790 C CA . LEU A 1 228 ? -14.752 -1.557 37.800 1.00 85.19 228 LEU A CA 1
ATOM 1791 C C . LEU A 1 228 ? -15.527 -1.195 36.522 1.00 85.19 228 LEU A C 1
ATOM 1793 O O . LEU A 1 228 ? -15.081 -1.498 35.413 1.00 85.19 228 LEU A O 1
ATOM 1797 N N . VAL A 1 229 ? -16.645 -0.476 36.660 1.00 83.44 229 VAL A N 1
ATOM 1798 C CA . VAL A 1 229 ? -17.462 -0.019 35.525 1.00 83.44 229 VAL A CA 1
ATOM 1799 C C . VAL A 1 229 ? -16.681 0.954 34.637 1.00 83.44 229 VAL A C 1
ATOM 1801 O O . VAL A 1 229 ? -16.722 0.837 33.411 1.00 83.44 229 VAL A O 1
ATOM 1804 N N . LEU A 1 230 ? -15.918 1.884 35.221 1.00 86.94 230 LEU A N 1
ATOM 1805 C CA . LEU A 1 230 ? -15.053 2.795 34.462 1.00 86.94 230 LEU A CA 1
ATOM 1806 C C . LEU A 1 230 ? -13.959 2.043 33.693 1.00 86.94 230 LEU A C 1
ATOM 1808 O O . LEU A 1 230 ? -13.700 2.342 32.521 1.00 86.94 230 LEU A O 1
ATOM 1812 N N . ASN A 1 231 ? -13.331 1.046 34.316 1.00 84.94 231 ASN A N 1
ATOM 1813 C CA . ASN A 1 231 ? -12.339 0.201 33.656 1.00 84.94 231 ASN A CA 1
ATOM 1814 C C . ASN A 1 231 ? -12.963 -0.565 32.484 1.00 84.94 231 ASN A C 1
ATOM 1816 O O . ASN A 1 231 ? -12.398 -0.578 31.388 1.00 84.94 231 ASN A O 1
ATOM 1820 N N . TYR A 1 232 ? -14.158 -1.123 32.675 1.00 82.62 232 TYR A N 1
ATOM 1821 C CA . TYR A 1 232 ? -14.885 -1.823 31.621 1.00 82.62 232 TYR A CA 1
ATOM 1822 C C . TYR A 1 232 ? -15.240 -0.893 30.451 1.00 82.62 232 TYR A C 1
ATOM 1824 O O . TYR A 1 232 ? -14.898 -1.176 29.301 1.00 82.62 232 TYR A O 1
ATOM 1832 N N . ALA A 1 233 ? -15.826 0.274 30.738 1.00 82.50 233 ALA A N 1
ATOM 1833 C CA . ALA A 1 233 ? -16.213 1.255 29.724 1.00 82.50 233 ALA A CA 1
ATOM 1834 C C . ALA A 1 233 ? -15.004 1.782 28.929 1.00 82.50 233 ALA A C 1
ATOM 1836 O O . ALA A 1 233 ? -15.058 1.927 27.703 1.00 82.50 233 ALA A O 1
ATOM 1837 N N . THR A 1 234 ? -13.882 2.047 29.606 1.00 84.94 234 THR A N 1
ATOM 1838 C CA . THR A 1 234 ? -12.654 2.500 28.935 1.00 84.94 234 THR A CA 1
ATOM 1839 C C . THR A 1 234 ? -12.006 1.405 28.094 1.00 84.94 234 THR A C 1
ATOM 1841 O O . THR A 1 234 ? -11.452 1.725 27.037 1.00 84.94 234 THR A O 1
ATOM 1844 N N . SER A 1 235 ? -12.083 0.136 28.511 1.00 81.06 235 SER A N 1
ATOM 1845 C CA . SER A 1 235 ? -11.607 -0.986 27.696 1.00 81.06 235 SER A CA 1
ATOM 1846 C C . SER A 1 235 ? -12.475 -1.164 26.455 1.00 81.06 235 SER A C 1
ATOM 1848 O O . SER A 1 235 ? -11.956 -1.050 25.348 1.00 81.06 235 SER A O 1
ATOM 1850 N N . ALA A 1 236 ? -13.797 -1.281 26.618 1.00 78.69 236 ALA A N 1
ATOM 1851 C CA . ALA A 1 236 ? -14.741 -1.456 25.512 1.00 78.69 236 ALA A CA 1
ATOM 1852 C C . ALA A 1 236 ? -14.607 -0.358 24.443 1.00 78.69 236 ALA A C 1
ATOM 1854 O O . ALA A 1 236 ? -14.561 -0.640 23.240 1.00 78.69 236 ALA A O 1
ATOM 1855 N N . ARG A 1 237 ? -14.451 0.906 24.866 1.00 81.56 237 ARG A N 1
ATOM 1856 C CA . ARG A 1 237 ? -14.223 2.027 23.943 1.00 81.56 237 ARG A CA 1
ATOM 1857 C C . ARG A 1 237 ? -12.933 1.860 23.138 1.00 81.56 237 ARG A C 1
ATOM 1859 O O . ARG A 1 237 ? -12.935 2.106 21.932 1.00 81.56 237 ARG A O 1
ATOM 1866 N N . ARG A 1 238 ? -11.832 1.450 23.777 1.00 80.19 238 ARG A N 1
ATOM 1867 C CA . ARG A 1 238 ? -10.545 1.242 23.091 1.00 80.19 238 ARG A CA 1
ATOM 1868 C C . ARG A 1 238 ? -10.596 0.050 22.146 1.00 80.19 238 ARG A C 1
ATOM 1870 O O . ARG A 1 238 ? -10.138 0.183 21.016 1.00 80.19 238 ARG A O 1
ATOM 1877 N N . THR A 1 239 ? -11.189 -1.066 22.561 1.00 78.12 239 THR A N 1
ATOM 1878 C CA . THR A 1 239 ? -11.352 -2.253 21.713 1.00 78.12 239 THR A CA 1
ATOM 1879 C C . THR A 1 239 ? -12.176 -1.918 20.467 1.00 78.12 239 THR A C 1
ATOM 1881 O O . THR A 1 239 ? -11.795 -2.283 19.357 1.00 78.12 239 THR A O 1
ATOM 1884 N N . THR A 1 240 ? -13.233 -1.112 20.618 1.00 80.62 240 THR A N 1
ATOM 1885 C CA . THR A 1 240 ? -14.047 -0.617 19.494 1.00 80.62 240 THR A CA 1
ATOM 1886 C C . THR A 1 240 ? -13.230 0.258 18.540 1.00 80.62 240 THR A C 1
ATOM 1888 O O . THR A 1 240 ? -13.248 0.041 17.329 1.00 80.62 240 THR A O 1
ATOM 1891 N N . GLN A 1 241 ? -12.465 1.220 19.069 1.00 84.38 241 GLN A N 1
ATOM 1892 C CA . GLN A 1 241 ? -11.589 2.075 18.257 1.00 84.38 241 GLN A CA 1
ATOM 1893 C C . GLN A 1 241 ? -10.544 1.257 17.492 1.00 84.38 241 GLN A C 1
ATOM 1895 O O . GLN A 1 241 ? -10.324 1.496 16.308 1.00 84.38 241 GLN A O 1
ATOM 1900 N N . ILE A 1 242 ? -9.928 0.269 18.141 1.00 81.50 242 ILE A N 1
ATOM 1901 C CA . ILE A 1 242 ? -8.932 -0.604 17.515 1.00 81.50 242 ILE A CA 1
ATOM 1902 C C . ILE A 1 242 ? -9.570 -1.465 16.427 1.00 81.50 242 ILE A C 1
ATOM 1904 O O . ILE A 1 242 ? -8.984 -1.602 15.358 1.00 81.50 242 ILE A O 1
ATOM 1908 N N . SER A 1 243 ? -10.771 -1.999 16.656 1.00 78.25 243 SER A N 1
ATOM 1909 C CA . SER A 1 243 ? -11.497 -2.769 15.644 1.00 78.25 243 SER A CA 1
ATOM 1910 C C . SER A 1 243 ? -11.827 -1.920 14.413 1.00 78.25 243 SER A C 1
ATOM 1912 O O . SER A 1 243 ? -11.631 -2.377 13.289 1.00 78.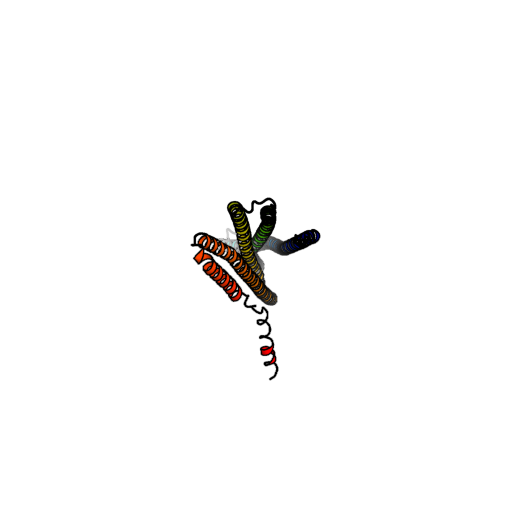25 243 SER A O 1
ATOM 1914 N N . LEU A 1 244 ? -12.272 -0.673 14.611 1.00 82.31 244 LEU A N 1
ATOM 1915 C CA . LEU A 1 244 ? -12.542 0.270 13.519 1.00 82.31 244 LEU A CA 1
ATOM 1916 C C . LEU A 1 244 ? -11.273 0.609 12.732 1.00 82.31 244 LEU A C 1
ATOM 1918 O O . LEU A 1 244 ? -11.277 0.537 11.505 1.00 82.31 244 LEU A O 1
ATOM 1922 N N . ILE A 1 245 ? -10.179 0.931 13.430 1.00 84.19 245 ILE A N 1
ATOM 1923 C CA . ILE A 1 245 ? -8.887 1.224 12.795 1.00 84.19 245 ILE A CA 1
ATOM 1924 C C . ILE A 1 245 ? -8.390 -0.002 12.026 1.00 84.19 245 ILE A C 1
ATOM 1926 O O . ILE A 1 245 ? -7.991 0.128 10.875 1.00 84.19 245 ILE A O 1
ATOM 1930 N N . SER A 1 246 ? -8.460 -1.193 12.623 1.00 79.94 246 SER A N 1
ATOM 1931 C CA . SER A 1 246 ? -8.047 -2.447 11.987 1.00 79.94 246 SER A CA 1
ATOM 1932 C C . SER A 1 246 ? -8.834 -2.724 10.703 1.00 79.94 246 SER A C 1
ATOM 1934 O O . SER A 1 246 ? -8.235 -2.976 9.658 1.00 79.94 246 SER A O 1
ATOM 1936 N N . GLY A 1 247 ? -10.165 -2.592 10.744 1.00 78.50 247 GLY A N 1
ATOM 1937 C CA . GLY A 1 247 ? -11.018 -2.753 9.563 1.00 78.50 247 GLY A CA 1
ATOM 1938 C C . GLY A 1 247 ? -10.721 -1.721 8.472 1.00 78.50 247 GLY A C 1
ATOM 1939 O O . GLY A 1 247 ? -10.627 -2.068 7.297 1.00 78.50 247 GLY A O 1
ATOM 1940 N N . PHE A 1 248 ? -10.496 -0.461 8.849 1.00 81.81 248 PHE A N 1
ATOM 1941 C CA . PHE A 1 248 ? -10.127 0.595 7.905 1.00 81.81 248 PHE A CA 1
ATOM 1942 C C . PHE A 1 248 ? -8.773 0.333 7.230 1.00 81.81 248 PHE A C 1
ATOM 1944 O O . PHE A 1 248 ? -8.644 0.454 6.014 1.00 81.81 248 PHE A O 1
ATOM 1951 N N . VAL A 1 249 ? -7.769 -0.079 8.005 1.00 83.12 249 VAL A N 1
ATOM 1952 C CA . VAL A 1 249 ? -6.445 -0.458 7.494 1.00 83.12 249 VAL A CA 1
ATOM 1953 C C . VAL A 1 249 ? -6.526 -1.649 6.550 1.00 83.12 249 VAL A C 1
ATOM 1955 O O . VAL A 1 249 ? -5.878 -1.648 5.505 1.00 83.12 249 VAL A O 1
ATOM 1958 N N . PHE A 1 250 ? -7.345 -2.643 6.887 1.00 79.25 250 PHE A N 1
ATOM 1959 C CA . PHE A 1 250 ? -7.589 -3.779 6.013 1.00 79.25 250 PHE A CA 1
ATOM 1960 C C . PHE A 1 250 ? -8.191 -3.337 4.671 1.00 79.25 250 PHE A C 1
ATOM 1962 O O . PHE A 1 250 ? -7.693 -3.736 3.621 1.00 79.25 250 PHE A O 1
ATOM 1969 N N . LEU A 1 251 ? -9.194 -2.451 4.686 1.00 80.50 251 LEU A N 1
ATOM 1970 C CA . LEU A 1 251 ? -9.783 -1.897 3.461 1.00 80.50 251 LEU A CA 1
ATOM 1971 C C . LEU A 1 251 ? -8.764 -1.116 2.622 1.00 80.50 251 LEU A C 1
ATOM 1973 O O . LEU A 1 251 ? -8.737 -1.283 1.404 1.00 80.50 251 LEU A O 1
ATOM 1977 N N . LEU A 1 252 ? -7.899 -0.314 3.252 1.00 82.50 252 LEU A N 1
ATOM 1978 C CA . LEU A 1 252 ? -6.815 0.376 2.547 1.00 82.50 252 LEU A CA 1
ATOM 1979 C C . LEU A 1 252 ? -5.845 -0.609 1.894 1.00 82.50 252 LEU A C 1
ATOM 1981 O O . LEU A 1 252 ? -5.517 -0.446 0.723 1.00 82.50 252 LEU A O 1
ATOM 1985 N N . ALA A 1 253 ? -5.417 -1.645 2.618 1.00 77.81 253 ALA A N 1
ATOM 1986 C CA . ALA A 1 253 ? -4.505 -2.652 2.085 1.00 77.81 253 ALA A CA 1
ATOM 1987 C C . ALA A 1 253 ? -5.111 -3.382 0.874 1.00 77.81 253 ALA A C 1
ATOM 1989 O O . ALA A 1 253 ? -4.442 -3.549 -0.144 1.00 77.81 253 ALA A O 1
ATOM 1990 N N . VAL A 1 254 ? -6.391 -3.759 0.947 1.00 76.75 254 VAL A N 1
ATOM 1991 C CA . VAL A 1 254 ? -7.091 -4.395 -0.179 1.00 76.75 254 VAL A CA 1
ATOM 1992 C C . VAL A 1 254 ? -7.265 -3.423 -1.349 1.00 76.75 254 VAL A C 1
ATOM 1994 O O . VAL A 1 254 ? -7.039 -3.814 -2.491 1.00 76.75 254 VAL A O 1
ATOM 1997 N N . GLY A 1 255 ? -7.611 -2.159 -1.090 1.00 79.12 255 GLY A N 1
ATOM 1998 C CA . GLY A 1 255 ? -7.740 -1.133 -2.129 1.00 79.12 255 GLY A CA 1
ATOM 1999 C C . GLY A 1 255 ? -6.430 -0.896 -2.881 1.00 79.12 255 GLY A C 1
ATOM 2000 O O . GLY A 1 255 ? -6.422 -0.832 -4.107 1.00 79.12 255 GLY A O 1
ATOM 2001 N N . VAL A 1 256 ? -5.312 -0.866 -2.156 1.00 79.62 256 VAL A N 1
ATOM 2002 C CA . VAL A 1 256 ? -3.963 -0.803 -2.729 1.00 79.62 256 VAL A CA 1
ATOM 2003 C C . VAL A 1 256 ? -3.698 -2.000 -3.643 1.00 79.62 256 VAL A C 1
ATOM 2005 O O . VAL A 1 256 ? -3.322 -1.815 -4.797 1.00 79.62 256 VAL A O 1
ATOM 2008 N N . VAL A 1 257 ? -3.950 -3.225 -3.178 1.00 73.88 257 VAL A N 1
ATOM 2009 C CA . VAL A 1 257 ? -3.759 -4.434 -3.998 1.00 73.88 257 VAL A CA 1
ATOM 2010 C C . VAL A 1 257 ? -4.651 -4.410 -5.244 1.00 73.88 257 VAL A C 1
ATOM 2012 O O . VAL A 1 257 ? -4.202 -4.781 -6.326 1.00 73.88 257 VAL A O 1
ATOM 2015 N N . ALA A 1 258 ? -5.885 -3.916 -5.125 1.00 75.44 258 ALA A N 1
ATOM 2016 C CA . ALA A 1 258 ? -6.817 -3.811 -6.243 1.00 75.44 258 ALA A CA 1
ATOM 2017 C C . ALA A 1 258 ? -6.335 -2.851 -7.344 1.00 75.44 258 ALA A C 1
ATOM 2019 O O . ALA A 1 258 ? -6.610 -3.104 -8.511 1.00 75.44 258 ALA A O 1
ATOM 2020 N N . THR A 1 259 ? -5.580 -1.795 -7.017 1.00 77.12 259 THR A N 1
ATOM 2021 C CA . THR A 1 259 ? -5.024 -0.892 -8.047 1.00 77.12 259 THR A CA 1
ATOM 2022 C C . THR A 1 259 ? -3.948 -1.534 -8.924 1.00 77.12 259 THR A C 1
ATOM 2024 O O . THR A 1 259 ? -3.702 -1.051 -10.025 1.00 77.12 259 THR A O 1
ATOM 2027 N N . PHE A 1 260 ? -3.351 -2.646 -8.485 1.00 69.06 260 PHE A N 1
ATOM 2028 C CA . PHE A 1 260 ? -2.335 -3.385 -9.248 1.00 69.06 260 PHE A CA 1
ATOM 2029 C C . PHE A 1 260 ? -2.895 -4.563 -10.044 1.00 69.06 260 PHE A C 1
ATOM 2031 O O . PHE A 1 260 ? -2.169 -5.223 -10.784 1.00 69.06 260 PHE A O 1
ATOM 2038 N N . ALA A 1 261 ? -4.188 -4.828 -9.899 1.00 72.88 261 ALA A N 1
ATOM 2039 C CA . ALA A 1 261 ? -4.909 -5.879 -10.587 1.00 72.88 261 ALA A CA 1
ATOM 2040 C C . ALA A 1 261 ? -5.202 -5.437 -12.038 1.00 72.88 261 ALA A C 1
ATOM 2042 O O . ALA A 1 261 ? -6.303 -4.992 -12.353 1.00 72.88 261 ALA A O 1
ATOM 2043 N N . SER A 1 262 ? -4.198 -5.498 -12.919 1.00 68.38 262 SER A N 1
ATOM 2044 C CA . SER A 1 262 ? -4.306 -5.089 -14.333 1.00 68.38 262 SER A CA 1
ATOM 2045 C C . SER A 1 262 ? -5.110 -6.067 -15.200 1.00 68.38 262 SER A C 1
ATOM 2047 O O . SER A 1 262 ? -5.509 -5.725 -16.313 1.00 68.38 262 SER A O 1
ATOM 2049 N N . ASP A 1 263 ? -5.424 -7.250 -14.671 1.00 76.31 263 ASP A N 1
ATOM 2050 C CA . ASP A 1 263 ? -6.240 -8.256 -15.341 1.00 76.31 263 ASP A CA 1
ATOM 2051 C C . ASP A 1 263 ? -7.724 -8.117 -14.968 1.00 76.31 263 ASP A C 1
ATOM 2053 O O . ASP A 1 263 ? -8.085 -8.072 -13.790 1.00 76.31 263 ASP A O 1
ATOM 2057 N N . VAL A 1 264 ? -8.625 -8.145 -15.956 1.00 76.25 264 VAL A N 1
ATOM 2058 C CA . VAL A 1 264 ? -10.086 -8.091 -15.726 1.00 76.25 264 VAL A CA 1
ATOM 2059 C C . VAL A 1 264 ? -10.570 -9.157 -14.719 1.00 76.25 264 VAL A C 1
ATOM 2061 O O . VAL A 1 264 ? -11.332 -8.806 -13.814 1.00 76.25 264 VAL A O 1
ATOM 2064 N N . PRO A 1 265 ? -10.108 -10.428 -14.770 1.00 70.19 265 PRO A N 1
ATOM 2065 C CA . PRO A 1 265 ? -10.427 -11.417 -13.736 1.00 70.19 265 PRO A CA 1
ATOM 2066 C C . PRO A 1 265 ? -9.978 -11.001 -12.330 1.00 70.19 265 PRO A C 1
ATOM 2068 O O . PRO A 1 265 ? -10.699 -11.220 -11.355 1.00 70.19 265 PRO A O 1
ATOM 2071 N N . SER A 1 266 ? -8.805 -10.372 -12.222 1.00 66.12 266 SER A N 1
ATOM 2072 C CA . SER A 1 266 ? -8.262 -9.918 -10.943 1.00 66.12 266 SER A CA 1
ATOM 2073 C C . SER A 1 266 ? -9.074 -8.752 -10.367 1.00 66.12 266 SER A C 1
ATOM 2075 O O . SER A 1 266 ? -9.402 -8.780 -9.181 1.00 66.12 266 SER A O 1
ATOM 2077 N N . ALA A 1 267 ? -9.531 -7.823 -11.213 1.00 69.81 267 ALA A N 1
ATOM 2078 C CA . ALA A 1 267 ? -10.432 -6.735 -10.830 1.00 69.81 267 ALA A CA 1
ATOM 2079 C C . ALA A 1 267 ? -11.802 -7.241 -10.333 1.00 69.81 267 ALA A C 1
ATOM 2081 O O . ALA A 1 267 ? -12.332 -6.752 -9.335 1.00 69.81 267 ALA A O 1
ATOM 2082 N N . ILE A 1 268 ? -12.368 -8.268 -10.979 1.00 74.00 268 ILE A N 1
ATOM 2083 C CA . ILE A 1 268 ? -13.625 -8.880 -10.522 1.00 74.00 268 ILE A CA 1
ATOM 2084 C C . ILE A 1 268 ? -13.414 -9.550 -9.160 1.00 74.00 268 ILE A C 1
ATOM 2086 O O . ILE A 1 268 ? -14.183 -9.313 -8.230 1.00 74.00 268 ILE A O 1
ATOM 2090 N N . SER A 1 269 ? -12.348 -10.339 -9.004 1.00 71.38 269 SER A N 1
ATOM 2091 C CA . SER A 1 269 ? -12.071 -11.027 -7.739 1.00 71.38 269 SER A CA 1
ATOM 2092 C C . SER A 1 269 ? -11.824 -10.058 -6.575 1.00 71.38 269 SER A C 1
ATOM 2094 O O . SER A 1 269 ? -12.349 -10.270 -5.481 1.00 71.38 269 SER A O 1
ATOM 2096 N N . SER A 1 270 ? -11.111 -8.951 -6.814 1.00 71.81 270 SER A N 1
ATOM 2097 C CA . SER A 1 270 ? -10.849 -7.942 -5.787 1.00 71.81 270 SER A CA 1
ATOM 2098 C C . SER A 1 270 ? -12.131 -7.220 -5.376 1.00 71.81 270 SER A C 1
ATOM 2100 O O . SER A 1 270 ? -12.342 -7.003 -4.184 1.00 71.81 270 SER A O 1
ATOM 2102 N N . SER A 1 271 ? -13.043 -6.949 -6.317 1.00 73.62 271 SER A N 1
ATOM 2103 C CA . SER A 1 271 ? -14.344 -6.343 -6.008 1.00 73.62 271 SER A CA 1
ATOM 2104 C C . SER A 1 271 ? -15.202 -7.221 -5.087 1.00 73.62 271 SER A C 1
ATOM 2106 O O . SER A 1 271 ? -15.784 -6.716 -4.126 1.00 73.62 271 SER A O 1
ATOM 2108 N N . VAL A 1 272 ? -15.214 -8.542 -5.308 1.00 76.50 272 VAL A N 1
ATOM 2109 C CA . VAL A 1 272 ? -15.953 -9.498 -4.467 1.00 76.50 272 VAL A CA 1
ATOM 2110 C C . VAL A 1 272 ? -15.348 -9.570 -3.066 1.00 76.50 272 VAL A C 1
ATOM 2112 O O . VAL A 1 272 ? -16.085 -9.567 -2.081 1.00 76.50 272 VAL A O 1
ATOM 2115 N N . VAL A 1 273 ? -14.015 -9.580 -2.958 1.00 73.12 273 VAL A N 1
ATOM 2116 C CA . VAL A 1 273 ? -13.318 -9.583 -1.661 1.00 73.12 273 VAL A CA 1
ATOM 2117 C C . VAL A 1 273 ? -13.584 -8.292 -0.887 1.00 73.12 273 VAL A C 1
ATOM 2119 O O . VAL A 1 273 ? -13.861 -8.356 0.310 1.00 73.12 273 VAL A O 1
ATOM 2122 N N . VAL A 1 274 ? -13.557 -7.132 -1.553 1.00 75.88 274 VAL A N 1
ATOM 2123 C CA . VAL A 1 274 ? -13.898 -5.845 -0.927 1.00 75.88 274 VAL A CA 1
ATOM 2124 C C . VAL A 1 274 ? -15.342 -5.859 -0.442 1.00 75.88 274 VAL A C 1
ATOM 2126 O O . VAL A 1 274 ? -15.580 -5.570 0.727 1.00 75.88 274 VAL A O 1
ATOM 2129 N N . ALA A 1 275 ? -16.294 -6.260 -1.290 1.00 81.19 275 ALA A N 1
ATOM 2130 C CA . ALA A 1 275 ? -17.708 -6.308 -0.928 1.00 81.19 275 ALA A CA 1
ATOM 2131 C C . ALA A 1 275 ? -17.963 -7.244 0.267 1.00 81.19 275 ALA A C 1
ATOM 2133 O O . ALA A 1 275 ? -18.607 -6.846 1.241 1.00 81.19 275 ALA A O 1
ATOM 2134 N N . ALA A 1 276 ? -17.398 -8.455 0.242 1.00 75.25 276 ALA A N 1
ATOM 2135 C CA . ALA A 1 276 ? -17.487 -9.403 1.350 1.00 75.25 276 ALA A CA 1
ATOM 2136 C C . ALA A 1 276 ? -16.847 -8.839 2.630 1.00 75.25 276 ALA A C 1
ATOM 2138 O O . ALA A 1 276 ? -17.431 -8.928 3.710 1.00 75.25 276 ALA A O 1
ATOM 2139 N N . GLY A 1 277 ? -15.681 -8.197 2.509 1.00 76.00 277 GLY A N 1
ATOM 2140 C CA . GLY A 1 277 ? -14.989 -7.548 3.619 1.00 76.00 277 GLY A CA 1
ATOM 2141 C C . GLY A 1 277 ? -15.802 -6.414 4.244 1.00 76.00 277 GLY A C 1
ATOM 2142 O O . GLY A 1 277 ? -15.886 -6.327 5.470 1.00 76.00 277 GLY A O 1
ATOM 2143 N N . THR A 1 278 ? -16.457 -5.579 3.433 1.00 80.50 278 THR A N 1
ATOM 2144 C CA . THR A 1 278 ? -17.339 -4.506 3.912 1.00 80.50 278 THR A CA 1
ATOM 2145 C C . THR A 1 278 ? -18.548 -5.069 4.654 1.00 80.50 278 THR A C 1
ATOM 2147 O O . THR A 1 278 ? -18.866 -4.581 5.737 1.00 80.50 278 THR A O 1
ATOM 2150 N N . VAL A 1 279 ? -19.181 -6.125 4.130 1.00 80.69 279 VAL A N 1
ATOM 2151 C CA . VAL A 1 279 ? -20.324 -6.783 4.786 1.00 80.69 279 VAL A CA 1
ATOM 2152 C C . VAL A 1 279 ? -19.917 -7.380 6.134 1.00 80.69 279 VAL A C 1
ATOM 2154 O O . VAL A 1 279 ? -20.582 -7.127 7.138 1.00 80.69 279 VAL A O 1
ATOM 2157 N N . VAL A 1 280 ? -18.800 -8.113 6.191 1.00 73.69 280 VAL A N 1
ATOM 2158 C CA . VAL A 1 280 ? -18.292 -8.703 7.442 1.00 73.69 280 VAL A CA 1
ATOM 2159 C C . VAL A 1 280 ? -17.924 -7.614 8.451 1.00 73.69 280 VAL A C 1
ATOM 2161 O O . VAL A 1 280 ? -18.296 -7.705 9.619 1.00 73.69 280 VAL A O 1
ATOM 2164 N N . THR A 1 281 ? -17.253 -6.550 8.008 1.00 79.06 281 THR A N 1
ATOM 2165 C CA . THR A 1 281 ? -16.881 -5.422 8.877 1.00 79.06 281 THR A CA 1
ATOM 2166 C C . THR A 1 281 ? -18.119 -4.709 9.418 1.00 79.06 281 THR A C 1
ATOM 2168 O O . THR A 1 281 ? -18.184 -4.420 10.611 1.00 79.06 281 THR A O 1
ATOM 2171 N N . GLY A 1 282 ? -19.125 -4.473 8.571 1.00 80.31 282 GLY A N 1
ATOM 2172 C CA . GLY A 1 282 ? -20.400 -3.881 8.973 1.00 80.31 282 GLY A CA 1
ATOM 2173 C C . GLY A 1 282 ? -21.152 -4.751 9.979 1.00 80.31 282 GLY A C 1
ATOM 2174 O O . GLY A 1 282 ? -21.658 -4.240 10.977 1.00 80.31 282 GLY A O 1
ATOM 2175 N N . PHE A 1 283 ? -21.162 -6.070 9.773 1.00 77.75 283 PHE A N 1
ATOM 2176 C CA . PHE A 1 283 ? -21.765 -7.018 10.708 1.00 77.75 283 PHE A CA 1
ATOM 2177 C C . PHE A 1 283 ? -21.064 -7.005 12.074 1.00 77.75 283 PHE A C 1
ATOM 2179 O O . PHE A 1 283 ? -21.735 -6.905 13.102 1.00 77.75 283 PHE A O 1
ATOM 2186 N N . ILE A 1 284 ? -19.726 -7.037 12.097 1.00 75.62 284 ILE A N 1
ATOM 2187 C CA . ILE A 1 284 ? -18.939 -6.975 13.340 1.00 75.62 284 ILE A CA 1
ATOM 2188 C C . ILE A 1 284 ? -19.170 -5.642 14.058 1.00 75.62 284 ILE A C 1
ATOM 2190 O O . ILE A 1 284 ? -19.413 -5.634 15.263 1.00 75.62 284 ILE A O 1
ATOM 2194 N N . ALA A 1 285 ? -19.145 -4.520 13.334 1.00 76.69 285 ALA A N 1
ATOM 2195 C CA . ALA A 1 285 ? -19.399 -3.202 13.911 1.00 76.69 285 ALA A CA 1
ATOM 2196 C C . ALA A 1 285 ? -20.797 -3.121 14.542 1.00 76.69 285 ALA A C 1
ATOM 2198 O O . ALA A 1 285 ? -20.935 -2.645 15.669 1.00 76.69 285 ALA A O 1
ATOM 2199 N N . ASN A 1 286 ? -21.818 -3.646 13.857 1.00 79.06 286 ASN A N 1
ATOM 2200 C CA . ASN A 1 286 ? -23.181 -3.700 14.379 1.00 79.06 286 ASN A CA 1
ATOM 2201 C C . ASN A 1 286 ? -23.276 -4.575 15.639 1.00 79.06 286 ASN A C 1
ATOM 2203 O O . ASN A 1 286 ? -23.877 -4.166 16.628 1.00 79.06 286 ASN A O 1
ATOM 2207 N N . ALA A 1 287 ? -22.643 -5.753 15.641 1.00 74.62 287 ALA A N 1
ATOM 2208 C CA . ALA A 1 287 ? -22.619 -6.634 16.806 1.00 74.62 287 ALA A CA 1
ATOM 2209 C C . ALA A 1 287 ? -21.944 -5.969 18.018 1.00 74.62 287 ALA A C 1
ATOM 2211 O O . ALA A 1 287 ? -22.479 -6.030 19.123 1.00 74.62 287 ALA A O 1
ATOM 2212 N N . VAL A 1 288 ? -20.812 -5.286 17.814 1.00 74.38 288 VAL A N 1
ATOM 2213 C CA . VAL A 1 288 ? -20.097 -4.566 18.881 1.00 74.38 288 VAL A CA 1
ATOM 2214 C C . VAL A 1 288 ? -20.934 -3.415 19.439 1.00 74.38 288 VAL A C 1
ATOM 2216 O O . VAL A 1 288 ? -21.033 -3.285 20.657 1.00 74.38 288 VAL A O 1
ATOM 2219 N N . LEU A 1 289 ? -21.572 -2.614 18.578 1.00 78.88 289 LEU A N 1
ATOM 2220 C CA . LEU A 1 289 ? -22.450 -1.520 19.011 1.00 78.88 289 LEU A CA 1
ATOM 2221 C C . LEU A 1 289 ? -23.642 -2.038 19.818 1.00 78.88 289 LEU A C 1
ATOM 2223 O O . LEU A 1 289 ? -23.943 -1.510 20.884 1.00 78.88 289 LEU A O 1
ATOM 2227 N N . ARG A 1 290 ? -24.272 -3.121 19.355 1.00 77.00 290 ARG A N 1
ATOM 2228 C CA . ARG A 1 290 ? -25.420 -3.731 20.034 1.00 77.00 290 ARG A CA 1
ATOM 2229 C C . ARG A 1 290 ? -25.039 -4.307 21.399 1.00 77.00 290 ARG A C 1
ATOM 2231 O O . ARG A 1 290 ? -25.801 -4.179 22.353 1.00 77.00 290 ARG A O 1
ATOM 2238 N N . ASN A 1 291 ? -23.845 -4.889 21.504 1.00 71.50 291 ASN A N 1
ATOM 2239 C CA . ASN A 1 291 ? -23.322 -5.387 22.773 1.00 71.50 291 ASN A CA 1
ATOM 2240 C C . ASN A 1 291 ? -22.993 -4.233 23.737 1.00 71.50 291 ASN A C 1
ATOM 2242 O O . ASN A 1 291 ? -23.319 -4.303 24.918 1.00 71.50 291 ASN A O 1
ATOM 2246 N N . ALA A 1 292 ? -22.423 -3.135 23.226 1.00 75.00 292 ALA A N 1
ATOM 2247 C CA . ALA A 1 292 ? -22.150 -1.935 24.016 1.00 75.00 292 ALA A CA 1
ATOM 2248 C C . ALA A 1 292 ? -23.436 -1.284 24.561 1.00 75.00 292 ALA A C 1
ATOM 2250 O O . ALA A 1 292 ? -23.472 -0.896 25.730 1.00 75.00 292 ALA A O 1
ATOM 2251 N N . ASP A 1 293 ? -24.499 -1.219 23.753 1.00 78.00 293 ASP A N 1
ATOM 2252 C CA . ASP A 1 293 ? -25.809 -0.719 24.186 1.00 78.00 293 ASP A CA 1
ATOM 2253 C C . ASP A 1 293 ? -26.418 -1.594 25.289 1.00 78.00 293 ASP A C 1
ATOM 2255 O O . ASP A 1 293 ? -26.914 -1.066 26.288 1.00 78.00 293 ASP A O 1
ATOM 2259 N N . SER A 1 294 ? -26.342 -2.923 25.147 1.00 73.69 294 SER A N 1
ATOM 2260 C CA . SER A 1 294 ? -26.831 -3.864 26.164 1.00 73.69 294 SER A CA 1
ATOM 2261 C C . SER A 1 294 ? -26.104 -3.675 27.495 1.00 73.69 294 SER A C 1
ATOM 2263 O O . SER A 1 294 ? -26.749 -3.484 28.526 1.00 73.69 294 SER A O 1
ATOM 2265 N N . SER A 1 295 ? -24.768 -3.631 27.476 1.00 70.56 295 SER A N 1
ATOM 2266 C CA . SER A 1 295 ? -23.980 -3.399 28.690 1.00 70.56 295 SER A CA 1
ATOM 2267 C C . SER A 1 295 ? -24.254 -2.025 29.305 1.00 70.56 295 SER A C 1
ATOM 2269 O O . SER A 1 295 ? -24.310 -1.898 30.524 1.00 70.56 295 SER A O 1
ATOM 2271 N N . SER A 1 296 ? -24.473 -0.983 28.495 1.00 74.69 296 SER A N 1
ATOM 2272 C CA . SER A 1 296 ? -24.811 0.346 29.017 1.00 74.69 296 SER A CA 1
ATOM 2273 C C . SER A 1 296 ? -26.178 0.369 29.708 1.00 74.69 296 SER A C 1
ATOM 2275 O O . SER A 1 296 ? -26.331 1.043 30.732 1.00 74.69 296 SER A O 1
ATOM 2277 N N . ARG A 1 297 ? -27.172 -0.349 29.167 1.00 77.56 297 ARG A N 1
ATOM 2278 C CA . ARG A 1 297 ? -28.504 -0.492 29.782 1.00 77.56 297 ARG A CA 1
ATOM 2279 C C . ARG A 1 297 ? -28.431 -1.248 31.104 1.00 77.56 297 ARG A C 1
ATOM 2281 O O . ARG A 1 297 ? -29.027 -0.822 32.087 1.00 77.56 297 ARG A O 1
ATOM 2288 N N . GLU A 1 298 ? -27.661 -2.327 31.140 1.00 73.56 298 GLU A N 1
ATOM 2289 C CA . GLU A 1 298 ? -27.450 -3.118 32.350 1.00 73.56 298 GLU A CA 1
ATOM 2290 C C . GLU A 1 298 ? -26.752 -2.292 33.442 1.00 73.56 298 GLU A C 1
ATOM 2292 O O . GLU A 1 298 ? -27.244 -2.187 34.563 1.00 73.56 298 GLU A O 1
ATOM 2297 N N . VAL A 1 299 ? -25.685 -1.569 33.094 1.00 72.00 299 VAL A N 1
ATOM 2298 C CA . VAL A 1 299 ? -24.990 -0.660 34.019 1.00 72.00 299 VAL A CA 1
ATOM 2299 C C . VAL A 1 299 ? -25.921 0.440 34.552 1.00 72.00 299 VAL A C 1
ATOM 2301 O O . VAL A 1 299 ? -25.903 0.740 35.746 1.00 72.00 299 VAL A O 1
ATOM 2304 N N . THR A 1 300 ? -26.764 1.040 33.703 1.00 76.38 300 THR A N 1
ATOM 2305 C CA . THR A 1 300 ? -27.741 2.051 34.161 1.00 76.38 300 THR A CA 1
ATOM 2306 C C . THR A 1 300 ? -28.836 1.457 35.044 1.00 76.38 300 THR A C 1
ATOM 2308 O O . THR A 1 300 ? -29.268 2.117 35.990 1.00 76.38 300 THR A O 1
ATOM 2311 N N . SER A 1 301 ? -29.244 0.212 34.793 1.00 75.19 301 SER A N 1
ATOM 2312 C CA . SER A 1 301 ? -30.137 -0.544 35.674 1.00 75.19 301 SER A CA 1
ATOM 2313 C C . SER A 1 301 ? -29.512 -0.755 37.056 1.00 75.19 301 SER A C 1
ATOM 2315 O O . SER A 1 301 ? -30.172 -0.471 38.057 1.00 75.19 301 SER A O 1
ATOM 2317 N N . PHE A 1 302 ? -28.243 -1.161 37.126 1.00 69.81 302 PHE A N 1
ATOM 2318 C CA . PHE A 1 302 ? -27.545 -1.366 38.397 1.00 69.81 302 PHE A CA 1
ATOM 2319 C C . PHE A 1 302 ? -27.394 -0.074 39.205 1.00 69.81 302 PHE A C 1
ATOM 2321 O O . PHE A 1 302 ? -27.607 -0.083 40.416 1.00 69.81 302 PHE A O 1
ATOM 2328 N N . PHE A 1 303 ? -27.116 1.066 38.562 1.00 71.38 303 PHE A N 1
ATOM 2329 C CA . PHE A 1 303 ? -27.030 2.354 39.265 1.00 71.38 303 PHE A CA 1
ATOM 2330 C C . PHE A 1 303 ? -28.372 2.879 39.791 1.00 71.38 303 PHE A C 1
ATOM 2332 O O . PHE A 1 303 ? -28.383 3.750 40.663 1.00 71.38 303 PHE A O 1
ATOM 2339 N N . ALA A 1 304 ? -29.506 2.362 39.313 1.00 77.62 304 ALA A N 1
ATOM 2340 C CA . ALA A 1 304 ? -30.805 2.733 39.866 1.00 77.62 304 ALA A CA 1
ATOM 2341 C C . ALA A 1 304 ? -31.065 2.097 41.244 1.00 77.62 304 ALA A C 1
ATOM 2343 O O . ALA A 1 304 ? -31.835 2.651 42.026 1.00 77.62 304 ALA A O 1
ATOM 2344 N N . HIS A 1 305 ? -30.411 0.975 41.559 1.00 75.88 305 HIS A N 1
ATOM 2345 C CA . HIS A 1 305 ? -30.670 0.221 42.786 1.00 75.88 305 HIS A CA 1
ATOM 2346 C C . HIS A 1 305 ? -30.179 0.930 44.069 1.00 75.88 305 HIS A C 1
ATOM 2348 O O . HIS A 1 305 ? -30.963 1.062 45.009 1.00 75.88 305 HIS A O 1
ATOM 2354 N N . PRO A 1 306 ? -28.958 1.508 44.133 1.00 71.00 306 PRO A N 1
ATOM 2355 C CA . PRO A 1 306 ? -28.512 2.274 45.302 1.00 71.00 306 PRO A CA 1
ATOM 2356 C C . PRO A 1 306 ? -29.402 3.483 45.608 1.00 71.00 306 PRO A C 1
ATOM 2358 O O . PRO A 1 306 ? -29.658 3.784 46.769 1.00 71.00 306 PRO A O 1
ATOM 2361 N N . LEU A 1 307 ? -29.926 4.151 44.573 1.00 76.81 307 LEU A N 1
ATOM 2362 C CA . LEU A 1 307 ? -30.850 5.279 44.730 1.00 76.81 307 LEU A CA 1
ATOM 2363 C C . LEU A 1 307 ? -32.161 4.866 45.411 1.00 76.81 307 LEU A C 1
ATOM 2365 O O . LEU A 1 307 ? -32.763 5.667 46.125 1.00 76.81 307 LEU A O 1
ATOM 2369 N N . GLU A 1 308 ? -32.618 3.634 45.199 1.00 77.12 308 GLU A N 1
ATOM 2370 C CA . GLU A 1 308 ? -33.800 3.093 45.876 1.00 77.12 308 GLU A CA 1
ATOM 2371 C C . GLU A 1 308 ? -33.515 2.821 47.353 1.00 77.12 308 GLU A C 1
ATOM 2373 O O . GLU A 1 308 ? -34.321 3.201 48.205 1.00 77.12 308 GLU A O 1
ATOM 2378 N N . VAL A 1 309 ? -32.337 2.278 47.667 1.00 77.25 309 VAL A N 1
ATOM 2379 C CA . VAL A 1 309 ? -31.887 2.068 49.052 1.00 77.25 309 VAL A CA 1
ATOM 2380 C C . VAL A 1 309 ? -31.713 3.401 49.785 1.00 77.25 309 VAL A C 1
ATOM 2382 O O . VAL A 1 309 ? -32.184 3.551 50.911 1.00 77.25 309 VAL A O 1
ATOM 2385 N N . GLU A 1 310 ? -31.120 4.414 49.148 1.00 80.25 310 GLU A N 1
ATOM 2386 C CA . GLU A 1 310 ? -31.004 5.755 49.735 1.00 80.25 310 GLU A CA 1
ATOM 2387 C C . GLU A 1 310 ? -32.377 6.385 50.003 1.00 80.25 310 GLU A C 1
ATOM 2389 O O . GLU A 1 310 ? -32.588 6.985 51.060 1.00 80.25 310 GLU A O 1
ATOM 2394 N N . ARG A 1 311 ? -33.338 6.217 49.083 1.00 83.62 311 ARG A N 1
ATOM 2395 C CA . ARG A 1 311 ? -34.722 6.676 49.281 1.00 83.62 311 ARG A CA 1
ATOM 2396 C C . ARG A 1 311 ? -35.405 5.939 50.430 1.00 83.62 311 ARG A C 1
ATOM 2398 O O . ARG A 1 311 ? -36.094 6.590 51.212 1.00 83.62 311 ARG A O 1
ATOM 2405 N N . MET A 1 312 ? -35.197 4.628 50.565 1.00 82.25 312 MET A N 1
ATOM 2406 C CA . MET A 1 312 ? -35.702 3.842 51.697 1.00 82.25 312 MET A CA 1
ATOM 2407 C C . MET A 1 312 ? -35.127 4.333 53.026 1.00 82.25 312 MET A C 1
ATOM 2409 O O . MET A 1 312 ? -35.895 4.640 53.933 1.00 82.25 312 MET A O 1
ATOM 2413 N N . LEU A 1 313 ? -33.803 4.477 53.127 1.00 81.19 313 LEU A N 1
ATOM 2414 C CA . LEU A 1 313 ? -33.133 4.930 54.351 1.00 81.19 313 LEU A CA 1
ATOM 2415 C C . LEU A 1 313 ? -33.522 6.368 54.724 1.00 81.19 313 LEU A C 1
ATOM 2417 O O . LEU A 1 313 ? -33.704 6.695 55.899 1.00 81.19 313 LEU A O 1
ATOM 2421 N N . ALA A 1 314 ? -33.680 7.248 53.731 1.00 86.06 314 ALA A N 1
ATOM 2422 C CA . ALA A 1 314 ? -34.186 8.598 53.957 1.00 86.06 314 ALA A CA 1
ATOM 2423 C C . ALA A 1 314 ? -35.620 8.569 54.500 1.00 86.06 314 ALA A C 1
ATOM 2425 O O . ALA A 1 314 ? -35.938 9.287 55.449 1.00 86.06 314 ALA A O 1
ATOM 2426 N N . ALA A 1 315 ? -36.475 7.720 53.932 1.00 87.75 315 ALA A N 1
ATOM 2427 C CA . ALA A 1 315 ? -37.857 7.587 54.358 1.00 87.75 315 ALA A CA 1
ATOM 2428 C C . ALA A 1 315 ? -37.972 6.958 55.763 1.00 87.75 315 ALA A C 1
ATOM 2430 O O . ALA A 1 315 ? -38.760 7.436 56.580 1.00 87.75 315 ALA A O 1
ATOM 2431 N N . GLU A 1 316 ? -37.123 5.983 56.095 1.00 86.50 316 GLU A N 1
ATOM 2432 C CA . GLU A 1 316 ? -36.988 5.424 57.446 1.00 86.50 316 GLU A CA 1
ATOM 2433 C C . GLU A 1 316 ? -36.591 6.503 58.467 1.00 86.50 316 GLU A C 1
ATOM 2435 O O . GLU A 1 316 ? -37.245 6.658 59.501 1.00 86.50 316 GLU A O 1
ATOM 2440 N N . ARG A 1 317 ? -35.574 7.321 58.157 1.00 88.06 317 ARG A N 1
ATOM 2441 C CA . ARG A 1 317 ? -35.158 8.437 59.024 1.00 88.06 317 ARG A CA 1
ATOM 2442 C C . ARG A 1 317 ? -36.263 9.464 59.227 1.00 88.06 317 ARG A C 1
ATOM 2444 O O . ARG A 1 317 ? -36.454 9.935 60.346 1.00 88.06 317 ARG A O 1
ATOM 2451 N N . ILE A 1 318 ? -37.004 9.802 58.172 1.00 89.94 318 ILE A N 1
ATOM 2452 C CA . ILE A 1 318 ? -38.148 10.715 58.275 1.00 89.94 318 ILE A CA 1
ATOM 2453 C C . ILE A 1 318 ? -39.190 10.137 59.242 1.00 89.94 318 ILE A C 1
ATOM 2455 O O . ILE A 1 318 ? -39.620 10.842 60.155 1.00 89.94 318 ILE A O 1
ATOM 2459 N N . ILE A 1 319 ? -39.530 8.849 59.130 1.00 91.31 319 ILE A N 1
ATOM 2460 C CA . ILE A 1 319 ? -40.464 8.181 60.052 1.00 91.31 319 ILE A CA 1
ATOM 2461 C C . ILE A 1 319 ? -39.954 8.197 61.493 1.00 91.31 319 ILE A C 1
ATOM 2463 O O . ILE A 1 319 ? -40.734 8.453 62.412 1.00 91.31 319 ILE A O 1
ATOM 2467 N N . ALA A 1 320 ? -38.659 7.966 61.709 1.00 89.00 320 ALA A N 1
ATOM 2468 C CA . ALA A 1 320 ? -38.076 7.985 63.047 1.00 89.00 320 ALA A CA 1
ATOM 2469 C C . ALA A 1 320 ? -38.273 9.345 63.748 1.00 89.00 320 ALA A C 1
ATOM 2471 O O . ALA A 1 320 ? -38.490 9.391 64.960 1.00 89.00 320 ALA A O 1
ATOM 2472 N N . THR A 1 321 ? -38.283 10.446 62.990 1.00 92.75 321 THR A N 1
ATOM 2473 C CA . THR A 1 321 ? -38.528 11.801 63.520 1.00 92.75 321 THR A CA 1
ATOM 2474 C C . THR A 1 321 ? -40.005 12.154 63.732 1.00 92.75 321 THR A C 1
ATOM 2476 O O . THR A 1 321 ? -40.302 13.162 64.371 1.00 92.75 321 THR A O 1
ATOM 2479 N N . MET A 1 322 ? -40.945 11.345 63.232 1.00 93.62 322 MET A N 1
ATOM 2480 C CA . MET A 1 322 ? -42.380 11.615 63.362 1.00 93.62 322 MET A CA 1
ATOM 2481 C C . MET A 1 322 ? -42.926 11.241 64.754 1.00 93.62 322 MET A C 1
ATOM 2483 O O . MET A 1 322 ? -42.428 10.291 65.373 1.00 93.62 322 MET A O 1
ATOM 2487 N N . PRO A 1 323 ? -43.990 11.928 65.229 1.00 94.94 323 PRO A N 1
ATOM 2488 C CA . PRO A 1 323 ? -44.711 11.555 66.444 1.00 94.94 323 PRO A CA 1
ATOM 2489 C C . PRO A 1 323 ? -45.207 10.111 66.376 1.00 94.94 323 PRO A C 1
ATOM 2491 O O . PRO A 1 323 ? -45.659 9.653 65.326 1.00 94.94 323 PRO A O 1
ATOM 2494 N N . GLU A 1 324 ? -45.177 9.410 67.507 1.00 94.31 324 GLU A N 1
ATOM 2495 C CA . GLU A 1 324 ? -45.468 7.972 67.588 1.00 94.31 324 GLU A CA 1
ATOM 2496 C C . GLU A 1 324 ? -46.841 7.602 66.997 1.00 94.31 324 GLU A C 1
ATOM 2498 O O . GLU A 1 324 ? -46.959 6.616 66.275 1.00 94.31 324 GLU A O 1
ATOM 2503 N N . ALA A 1 325 ? -47.845 8.467 67.180 1.00 95.50 325 ALA A N 1
ATOM 2504 C CA . ALA A 1 325 ? -49.187 8.296 66.621 1.00 95.50 325 ALA A CA 1
ATOM 2505 C C . ALA A 1 325 ? -49.244 8.303 65.076 1.00 95.50 325 ALA A C 1
ATOM 2507 O O . ALA A 1 325 ? -50.175 7.748 64.499 1.00 95.50 325 ALA A O 1
ATOM 2508 N N . ALA A 1 326 ? -48.272 8.921 64.394 1.00 92.94 326 ALA A N 1
ATOM 2509 C CA . ALA A 1 326 ? -48.246 9.054 62.933 1.00 92.94 326 ALA A CA 1
ATOM 2510 C C . ALA A 1 326 ? -47.360 8.007 62.231 1.00 92.94 326 ALA A C 1
ATOM 2512 O O . ALA A 1 326 ? -47.507 7.783 61.026 1.00 92.94 326 ALA A O 1
ATOM 2513 N N . ARG A 1 327 ? -46.458 7.338 62.964 1.00 93.62 327 ARG A N 1
ATOM 2514 C CA . ARG A 1 327 ? -45.507 6.362 62.398 1.00 93.62 327 ARG A CA 1
ATOM 2515 C C . ARG A 1 327 ? -46.164 5.176 61.681 1.00 93.62 327 ARG A C 1
ATOM 2517 O O . ARG A 1 327 ? -45.709 4.875 60.578 1.00 93.62 327 ARG A O 1
ATOM 2524 N N . PRO A 1 328 ? -47.221 4.528 62.216 1.00 93.00 328 PRO A N 1
ATOM 2525 C CA . PRO A 1 328 ? -47.810 3.357 61.568 1.00 93.00 328 PRO A CA 1
ATOM 2526 C C . PRO A 1 328 ? -48.362 3.702 60.184 1.00 93.00 328 PRO A C 1
ATOM 2528 O O . PRO A 1 328 ? -48.089 3.001 59.214 1.00 93.00 328 PRO A O 1
ATOM 2531 N N . ALA A 1 329 ? -49.061 4.839 60.078 1.00 91.88 329 ALA A N 1
ATOM 2532 C CA . ALA A 1 329 ? -49.630 5.313 58.822 1.00 91.88 329 ALA A CA 1
ATOM 2533 C C . ALA A 1 329 ? -48.539 5.578 57.771 1.00 91.88 329 ALA A C 1
ATOM 2535 O O . ALA A 1 329 ? -48.665 5.135 56.626 1.00 91.88 329 ALA A O 1
ATOM 2536 N N . ALA A 1 330 ? -47.445 6.236 58.167 1.00 90.44 330 ALA A N 1
ATOM 2537 C CA . ALA A 1 330 ? -46.310 6.507 57.289 1.00 90.44 330 ALA A CA 1
ATOM 2538 C C . ALA A 1 330 ? -45.590 5.222 56.835 1.00 90.44 330 ALA A C 1
ATOM 2540 O O . ALA A 1 330 ? -45.249 5.104 55.657 1.00 90.44 330 ALA A O 1
ATOM 2541 N N . GLN A 1 331 ? -45.424 4.232 57.722 1.00 90.69 331 GLN A N 1
ATOM 2542 C CA . GLN A 1 331 ? -44.834 2.930 57.383 1.00 90.69 331 GLN A CA 1
ATOM 2543 C C . GLN A 1 331 ? -45.652 2.197 56.313 1.00 90.69 331 GLN A C 1
ATOM 2545 O O . GLN A 1 331 ? -45.091 1.772 55.304 1.00 90.69 331 GLN A O 1
ATOM 2550 N N . THR A 1 332 ? -46.980 2.114 56.465 1.00 90.69 332 THR A N 1
ATOM 2551 C CA . THR A 1 332 ? -47.852 1.515 55.434 1.00 90.69 332 THR A CA 1
ATOM 2552 C C . THR A 1 332 ? -47.751 2.223 54.088 1.00 90.69 332 THR A C 1
ATOM 2554 O O . THR A 1 332 ? -47.809 1.574 53.045 1.00 90.69 332 THR A O 1
ATOM 2557 N N . LEU A 1 333 ? -47.584 3.548 54.088 1.00 89.81 333 LEU A N 1
ATOM 2558 C CA . LEU A 1 333 ? -47.476 4.334 52.861 1.00 89.81 333 LEU A CA 1
ATOM 2559 C C . LEU A 1 333 ? -46.174 4.011 52.112 1.00 89.81 333 LEU A C 1
ATOM 2561 O O . LEU A 1 333 ? -46.203 3.825 50.897 1.00 89.81 333 LEU A O 1
ATOM 2565 N N . ILE A 1 334 ? -45.058 3.857 52.832 1.00 86.56 334 ILE A N 1
ATOM 2566 C CA . ILE A 1 334 ? -43.778 3.428 52.249 1.00 86.56 334 ILE A CA 1
ATOM 2567 C C . ILE A 1 334 ? -43.862 1.998 51.719 1.00 86.56 334 ILE A C 1
ATOM 2569 O O . ILE A 1 334 ? -43.476 1.762 50.578 1.00 86.56 334 ILE A O 1
ATOM 2573 N N . VAL A 1 335 ? -44.392 1.050 52.499 1.00 86.81 335 VAL A N 1
ATOM 2574 C CA . VAL A 1 335 ? -44.526 -0.352 52.059 1.00 86.81 335 VAL A CA 1
ATOM 2575 C C . VAL A 1 335 ? -45.380 -0.446 50.792 1.00 86.81 335 VAL A C 1
ATOM 2577 O O . VAL A 1 335 ? -44.998 -1.132 49.844 1.00 86.81 335 VAL A O 1
ATOM 2580 N N . ASN A 1 336 ? -46.485 0.303 50.723 1.00 87.00 336 ASN A N 1
ATOM 2581 C CA . ASN A 1 336 ? -47.320 0.382 49.521 1.00 87.00 336 ASN A CA 1
ATOM 2582 C C . ASN A 1 336 ? -46.601 1.049 48.339 1.00 87.00 336 ASN A C 1
ATOM 2584 O O . ASN A 1 336 ? -46.769 0.627 47.197 1.00 87.00 336 ASN A O 1
ATOM 2588 N N . ALA A 1 337 ? -45.795 2.085 48.584 1.00 84.06 337 ALA A N 1
ATOM 2589 C CA . ALA A 1 337 ? -45.010 2.726 47.531 1.00 84.06 337 ALA A CA 1
ATOM 2590 C C . ALA A 1 337 ? -43.931 1.785 46.967 1.00 84.06 337 ALA A C 1
ATOM 2592 O O . ALA A 1 337 ? -43.716 1.761 45.757 1.00 84.06 337 ALA A O 1
ATOM 2593 N N . LEU A 1 338 ? -43.293 0.983 47.823 1.00 78.88 338 LEU A N 1
ATOM 2594 C CA . LEU A 1 338 ? -42.260 0.018 47.441 1.00 78.88 338 LEU A CA 1
ATOM 2595 C C . LEU A 1 338 ? -42.834 -1.164 46.664 1.00 78.88 338 LEU A C 1
ATOM 2597 O O . LEU A 1 338 ? -42.341 -1.489 45.590 1.00 78.88 338 LEU A O 1
ATOM 2601 N N . THR A 1 339 ? -43.907 -1.771 47.168 1.00 82.38 339 THR A N 1
ATOM 2602 C CA . THR A 1 339 ? -44.575 -2.897 46.493 1.00 82.38 339 THR A CA 1
ATOM 2603 C C . THR A 1 339 ? -45.120 -2.493 45.123 1.00 82.38 339 THR A C 1
ATOM 2605 O O . THR A 1 339 ? -44.916 -3.213 44.148 1.00 82.38 339 THR A O 1
ATOM 2608 N N . ARG A 1 340 ? -45.701 -1.291 44.998 1.00 79.81 340 ARG A N 1
ATOM 2609 C CA . ARG A 1 340 ? -46.172 -0.766 43.706 1.00 79.81 340 ARG A CA 1
ATOM 2610 C C . ARG A 1 340 ? -45.026 -0.422 42.741 1.00 79.81 340 ARG A C 1
ATOM 2612 O O . ARG A 1 340 ? -45.182 -0.586 41.534 1.00 79.81 340 ARG A O 1
ATOM 2619 N N . ALA A 1 341 ? -43.880 0.049 43.237 1.00 71.25 341 ALA A N 1
ATOM 2620 C CA . ALA A 1 341 ? -42.709 0.321 42.396 1.00 71.25 341 ALA A CA 1
ATOM 2621 C C . ALA A 1 341 ? -42.088 -0.964 41.813 1.00 71.25 341 ALA A C 1
ATOM 2623 O O . ALA A 1 341 ? -41.592 -0.937 40.687 1.00 71.25 341 ALA A O 1
ATOM 2624 N N . VAL A 1 342 ? -42.160 -2.083 42.544 1.00 68.00 342 VAL A N 1
ATOM 2625 C CA . VAL A 1 342 ? -41.701 -3.403 42.079 1.00 68.00 342 VAL A CA 1
ATOM 2626 C C . VAL A 1 342 ? -42.594 -3.948 40.955 1.00 68.00 342 VAL A C 1
ATOM 2628 O O . VAL A 1 342 ? -42.071 -4.448 39.962 1.00 68.00 342 VAL A O 1
ATOM 2631 N N . GLU A 1 343 ? -43.919 -3.787 41.040 1.00 69.25 343 GLU A N 1
ATOM 2632 C CA . GLU A 1 343 ? -44.855 -4.249 39.994 1.00 69.25 343 GLU A CA 1
ATOM 2633 C C . GLU A 1 343 ? -44.687 -3.522 38.653 1.00 69.25 343 GLU A C 1
ATOM 2635 O O . GLU A 1 343 ? -44.743 -4.149 37.599 1.00 69.25 343 GLU A O 1
ATOM 2640 N N . VAL A 1 344 ? -44.434 -2.208 38.667 1.00 64.94 344 VAL A N 1
ATOM 2641 C CA . VAL A 1 344 ? -44.258 -1.411 37.434 1.00 64.94 344 VAL A CA 1
ATOM 2642 C C . VAL A 1 344 ? -42.958 -1.767 36.695 1.00 64.94 344 VAL A C 1
ATOM 2644 O O . VAL A 1 344 ? -42.809 -1.455 35.514 1.00 64.94 344 VAL A O 1
ATOM 2647 N N . ARG A 1 345 ? -42.013 -2.427 37.374 1.00 55.75 345 ARG A N 1
ATOM 2648 C CA . ARG A 1 345 ? -40.681 -2.743 36.847 1.00 55.75 345 ARG A CA 1
ATOM 2649 C C . ARG A 1 345 ? -40.477 -4.212 36.491 1.00 55.75 345 ARG A C 1
ATOM 2651 O O . ARG A 1 345 ? -39.386 -4.550 36.033 1.00 55.75 345 ARG A O 1
ATOM 2658 N N . ALA A 1 346 ? -41.491 -5.065 36.671 1.00 50.62 346 ALA A N 1
ATOM 2659 C CA . ALA A 1 346 ? -41.466 -6.408 36.107 1.00 50.62 346 ALA A CA 1
ATOM 2660 C C . ALA A 1 346 ? -41.140 -6.271 34.610 1.00 50.62 346 ALA A C 1
ATOM 2662 O O . ALA A 1 346 ? -41.831 -5.519 33.914 1.00 50.62 346 ALA A O 1
ATOM 2663 N N . PRO A 1 347 ? -40.039 -6.877 34.136 1.00 48.94 347 PRO A N 1
ATOM 2664 C CA . PRO A 1 347 ? -39.528 -6.608 32.809 1.00 48.94 347 PRO A CA 1
ATOM 2665 C C . PRO A 1 347 ? -40.642 -6.893 31.814 1.00 48.94 347 PRO A C 1
ATOM 2667 O O . PRO A 1 347 ? -41.228 -7.977 31.818 1.00 48.94 347 PRO A O 1
ATOM 2670 N N . VAL A 1 348 ? -40.920 -5.920 30.944 1.00 51.50 348 VAL A N 1
ATOM 2671 C CA . VAL A 1 348 ? -41.447 -6.246 29.625 1.00 51.50 348 VAL A CA 1
ATOM 2672 C C . VAL A 1 348 ? -40.456 -7.272 29.105 1.00 51.50 348 VAL A C 1
ATOM 2674 O O . VAL A 1 348 ? -39.311 -6.928 28.819 1.00 51.50 348 VAL A O 1
ATOM 2677 N N . ALA A 1 349 ? -40.844 -8.545 29.125 1.00 52.84 349 ALA A N 1
ATOM 2678 C CA . ALA A 1 349 ? -40.121 -9.589 28.444 1.00 52.84 349 ALA A CA 1
ATOM 2679 C C . ALA A 1 349 ? -40.177 -9.187 26.971 1.00 52.84 349 ALA A C 1
ATOM 2681 O O . ALA A 1 349 ? -41.130 -9.500 26.261 1.00 52.84 349 ALA A O 1
ATOM 2682 N N . GLU A 1 350 ? -39.216 -8.365 26.550 1.00 50.06 350 GLU A N 1
ATOM 2683 C CA . GLU A 1 350 ? -38.911 -8.121 25.155 1.00 50.06 350 GLU A CA 1
ATOM 2684 C C . GLU A 1 350 ? -38.584 -9.502 24.612 1.00 50.06 350 GLU A C 1
ATOM 2686 O O . GLU A 1 350 ? -37.515 -10.054 24.859 1.00 50.06 350 GLU A O 1
ATOM 2691 N N . ASN A 1 351 ? -39.590 -10.107 23.992 1.00 47.31 351 ASN A N 1
ATOM 2692 C CA . ASN A 1 351 ? -39.533 -11.417 23.386 1.00 47.31 351 ASN A CA 1
ATOM 2693 C C . ASN A 1 351 ? -38.387 -11.364 22.357 1.00 47.31 351 ASN A C 1
ATOM 2695 O O . ASN A 1 351 ? -38.531 -10.663 21.352 1.00 47.31 351 ASN A O 1
ATOM 2699 N N . PRO A 1 352 ? -37.221 -12.007 22.577 1.00 54.16 352 PRO A N 1
ATOM 2700 C CA . PRO A 1 352 ? -36.028 -11.688 21.788 1.00 54.16 352 PRO A CA 1
ATOM 2701 C C . PRO A 1 352 ? -36.061 -12.209 20.342 1.00 54.16 352 PRO A C 1
ATOM 2703 O O . PRO A 1 352 ? -35.039 -12.161 19.661 1.00 54.16 352 PRO A O 1
ATOM 2706 N N . ILE A 1 353 ? -37.180 -12.758 19.854 1.00 51.22 353 ILE A N 1
ATOM 2707 C CA . ILE A 1 353 ? -37.196 -13.593 18.645 1.00 51.22 353 ILE A CA 1
ATOM 2708 C C . ILE A 1 353 ? -38.458 -13.375 17.794 1.00 51.22 353 ILE A C 1
ATOM 2710 O O . ILE A 1 353 ? -39.129 -14.331 17.443 1.00 51.22 353 ILE A O 1
ATOM 2714 N N . ASP A 1 354 ? -38.777 -12.133 17.422 1.00 49.31 354 ASP A N 1
ATOM 2715 C CA . ASP A 1 354 ? -39.764 -11.880 16.343 1.00 49.31 354 ASP A CA 1
ATOM 2716 C C . ASP A 1 354 ? -39.160 -11.173 15.114 1.00 49.31 354 ASP A C 1
ATOM 2718 O O . ASP A 1 354 ? -39.790 -11.026 14.074 1.00 49.31 354 ASP A O 1
ATOM 2722 N N . GLY A 1 355 ? -37.879 -10.790 15.166 1.00 51.50 355 GLY A N 1
ATOM 2723 C CA . GLY A 1 355 ? -37.209 -10.099 14.054 1.00 51.50 355 GLY A CA 1
ATOM 2724 C C . GLY A 1 355 ? -36.650 -11.000 12.944 1.00 51.50 355 GLY A C 1
ATOM 2725 O O . GLY A 1 355 ? -36.038 -10.480 12.011 1.00 51.50 355 GLY A O 1
ATOM 2726 N N . ALA A 1 356 ? -36.786 -12.327 13.048 1.00 53.09 356 ALA A N 1
ATOM 2727 C CA . ALA A 1 356 ? -36.147 -13.278 12.127 1.00 53.09 356 ALA A CA 1
ATOM 2728 C C . ALA A 1 356 ? -37.119 -14.144 11.303 1.00 53.09 356 ALA A C 1
ATOM 2730 O O . ALA A 1 356 ? -36.663 -14.775 10.352 1.00 53.09 356 ALA A O 1
ATOM 2731 N N . GLN A 1 357 ? -38.424 -14.165 11.604 1.00 50.88 357 GLN A N 1
ATOM 2732 C CA . GLN A 1 357 ? -39.389 -14.996 10.863 1.00 50.88 357 GLN A CA 1
ATOM 2733 C C . GLN A 1 357 ? -40.142 -14.272 9.733 1.00 50.88 357 GLN A C 1
ATOM 2735 O O . GLN A 1 357 ? -40.640 -14.941 8.833 1.00 50.88 357 GLN A O 1
ATOM 2740 N N . ASP A 1 358 ? -40.133 -12.937 9.679 1.00 49.12 358 ASP A N 1
ATOM 2741 C CA . ASP A 1 358 ? -40.919 -12.176 8.685 1.00 49.12 358 ASP A CA 1
ATOM 2742 C C . ASP A 1 358 ? -40.246 -12.026 7.295 1.00 49.12 358 ASP A C 1
ATOM 2744 O O . ASP A 1 358 ? -40.760 -11.376 6.390 1.00 49.12 358 ASP A O 1
ATOM 2748 N N . ARG A 1 359 ? -39.066 -12.629 7.074 1.00 56.41 359 ARG A N 1
ATOM 2749 C CA . ARG A 1 359 ? -38.384 -12.595 5.757 1.00 56.41 359 ARG A CA 1
ATOM 2750 C C . ARG A 1 359 ? -38.493 -13.879 4.938 1.00 56.41 359 ARG A C 1
ATOM 2752 O O . ARG A 1 359 ? -38.015 -13.900 3.811 1.00 56.41 359 ARG A O 1
ATOM 2759 N N . THR A 1 360 ? -39.110 -14.937 5.461 1.00 55.62 360 THR A N 1
ATOM 2760 C CA . THR A 1 360 ? -39.259 -16.205 4.719 1.00 55.62 360 THR A CA 1
ATOM 2761 C C . THR A 1 360 ? -40.605 -16.381 4.017 1.00 55.62 360 THR A C 1
ATOM 2763 O O . THR A 1 360 ? -40.687 -17.222 3.127 1.00 55.62 360 THR A O 1
ATOM 2766 N N . GLU A 1 361 ? -41.634 -15.587 4.335 1.00 54.84 361 GLU A N 1
ATOM 2767 C CA . GLU A 1 361 ? -42.931 -15.663 3.634 1.00 54.84 361 GLU A CA 1
ATOM 2768 C C . GLU A 1 361 ? -43.000 -14.784 2.377 1.00 54.84 361 GLU A C 1
ATOM 2770 O O . GLU A 1 361 ? -43.637 -15.167 1.396 1.00 54.84 361 GLU A O 1
ATOM 2775 N N . SER A 1 362 ? -42.281 -13.660 2.340 1.00 55.34 362 SER A N 1
ATOM 2776 C CA . SER A 1 362 ? -42.244 -12.785 1.158 1.00 55.34 362 SER A CA 1
ATOM 2777 C C . SER A 1 362 ? -41.509 -13.419 -0.034 1.00 55.34 362 SER A C 1
ATOM 2779 O O . SER A 1 362 ? -41.884 -13.174 -1.176 1.00 55.34 362 SER A O 1
ATOM 2781 N N . ASP A 1 363 ? -40.553 -14.319 0.214 1.00 56.31 363 ASP A N 1
ATOM 2782 C CA . ASP A 1 363 ? -39.786 -15.011 -0.835 1.00 56.31 363 ASP A CA 1
ATOM 2783 C C . ASP A 1 363 ? -40.493 -16.269 -1.392 1.00 56.31 363 ASP A C 1
ATOM 2785 O O . ASP A 1 363 ? -40.096 -16.804 -2.431 1.00 56.31 363 ASP A O 1
ATOM 2789 N N . GLN A 1 364 ? -41.555 -16.758 -0.732 1.00 55.72 364 GLN A N 1
ATOM 2790 C CA . GLN A 1 364 ? -42.354 -17.886 -1.238 1.00 55.72 364 GLN A CA 1
ATOM 2791 C C . GLN A 1 364 ? -43.493 -17.463 -2.172 1.00 55.72 364 GLN A C 1
ATOM 2793 O O . GLN A 1 364 ? -43.944 -18.285 -2.970 1.00 55.72 364 GLN A O 1
ATOM 2798 N N . LEU A 1 365 ? -43.922 -16.198 -2.144 1.00 56.97 365 LEU A N 1
ATOM 2799 C CA . LEU A 1 365 ? -44.986 -15.708 -3.028 1.00 56.97 365 LEU A CA 1
ATOM 2800 C C . LEU A 1 365 ? -44.486 -15.247 -4.410 1.00 56.97 365 LEU A C 1
ATOM 2802 O O . LEU A 1 365 ? -45.277 -15.222 -5.345 1.00 56.97 365 LEU A O 1
ATOM 2806 N N . GLU A 1 366 ? -43.187 -14.980 -4.592 1.00 55.66 366 GLU A N 1
ATOM 2807 C CA . GLU A 1 366 ? -42.619 -14.598 -5.903 1.00 55.66 366 GLU A CA 1
ATOM 2808 C C . GLU A 1 366 ? -42.096 -15.773 -6.755 1.00 55.66 366 GLU A C 1
ATOM 2810 O O . GLU A 1 366 ? -41.714 -15.574 -7.905 1.00 55.66 366 GLU A O 1
ATOM 2815 N N . ARG A 1 367 ? -42.107 -17.020 -6.257 1.00 57.31 367 ARG A N 1
ATOM 2816 C CA . ARG A 1 367 ? -41.731 -18.211 -7.062 1.00 57.31 367 ARG A CA 1
ATOM 2817 C C . ARG A 1 367 ? -42.919 -19.027 -7.576 1.00 57.31 367 ARG A C 1
ATOM 2819 O O . ARG A 1 367 ? -42.724 -20.119 -8.107 1.00 57.31 367 ARG A O 1
ATOM 2826 N N . GLY A 1 368 ? -44.133 -18.505 -7.426 1.00 58.34 368 GLY A N 1
ATOM 2827 C CA . GLY A 1 368 ? -45.373 -19.130 -7.877 1.00 58.34 368 GLY A CA 1
ATOM 2828 C C . GLY A 1 368 ? -46.153 -18.258 -8.858 1.00 58.34 368 GLY A C 1
ATOM 2829 O O . GLY A 1 368 ? -47.318 -17.974 -8.596 1.00 58.34 368 GLY A O 1
ATOM 2830 N N . SER A 1 369 ? -45.539 -17.825 -9.963 1.00 54.47 369 SER A N 1
ATOM 2831 C CA . SER A 1 369 ? -46.254 -17.262 -11.121 1.00 54.47 369 SER A CA 1
ATOM 2832 C C . SER A 1 369 ? -45.530 -17.550 -12.425 1.00 54.47 369 SER A C 1
ATOM 2834 O O . SER A 1 369 ? -44.332 -17.188 -12.489 1.00 54.47 369 SER A O 1
#

Solvent-accessible surface area (backbone atoms only — not comparable to full-atom values): 20246 Å² total; per-residue (Å²): 140,74,86,78,81,75,76,78,72,81,76,77,59,71,65,62,64,52,52,56,52,55,51,53,56,49,51,54,51,50,52,52,50,52,54,50,49,52,52,50,52,53,49,52,53,50,49,56,51,49,52,52,50,52,55,50,54,55,49,52,58,51,43,51,53,52,32,52,54,27,45,52,49,23,52,52,31,46,48,52,38,50,54,42,50,50,51,35,54,51,27,50,54,51,36,52,48,21,69,76,34,52,90,78,58,43,54,74,63,50,45,51,51,25,52,50,50,34,54,52,36,59,66,47,42,62,59,35,47,52,50,23,50,52,27,47,51,50,26,53,51,35,50,50,52,44,51,55,53,46,54,56,51,61,56,44,52,60,54,50,55,54,50,52,49,44,53,52,51,53,52,49,50,54,50,51,51,53,53,46,58,61,50,47,59,55,50,53,51,52,52,50,50,51,51,51,48,50,50,56,69,67,63,57,86,84,62,64,91,47,66,75,52,54,50,52,47,50,54,50,46,53,52,54,49,51,50,51,53,51,52,49,54,55,46,55,53,50,54,51,52,49,52,52,51,51,52,51,51,49,52,51,48,52,52,57,55,46,74,69,36,86,45,72,70,47,42,54,54,42,51,52,51,49,53,53,50,51,52,53,49,52,51,52,53,50,52,52,51,54,51,52,52,52,53,52,52,51,53,54,55,58,63,52,52,62,57,52,52,52,51,48,55,52,50,50,52,54,44,71,74,44,58,78,90,54,33,66,64,52,51,55,52,50,54,53,52,50,56,53,54,52,63,77,60,58,72,80,76,73,71,91,77,68,89,76,67,78,68,63,62,68,65,59,64,76,76,70,126

Nearest PDB structures (foldseek):
  6ixe-assembly1_A  TM=5.220E-01  e=5.576E-01  Homo sapiens
  6z6f-assembly1_C  TM=7.279E-01  e=9.337E+00  Saccharomyces cerevisiae S288C
  6h2f-assembly1_H  TM=3.976E-01  e=1.774E+00  Aeromonas hydrophila subsp. hydrophila AL09-71
  5ukj-assembly1_B  TM=4.197E-01  e=4.854E+00  Homo sapiens

Radius of gyration: 46.63 Å; Cα contacts (8 Å, |Δi|>4): 130; chains: 1; bounding box: 103×52×137 Å

Foldseek 3Di:
DDPPPPDPDPPPDVVVVVVVVVVVVVVVVVVLVVLVVVLVVLVVVVVVVVVVLVVLVVVLVVLVVQLVVLVVQLVVLVVVLVVLVVQLVVLVVLLVCCVVCVPPSHHPVSNVVSVVSNVVSVVCNVVSVVSNVVSVVSSVVSVVVSVVSVVVSVVVVVLVVLSVVLSVLSVVLSVVVVVLVVVVVVVVVVLVVLVVVLVVLVPPPPDDPDPVRVVVSVVVNVVSVVVSVVSVVVSLVVVLVSLVSNLVSVLSSLVSVLVVQPDPVSVVVSVVVNVVSVVVSVVVNVVSVVVVVVVVVVVVVVVVVVVVVVVVVVLVVVLVPDDPVCNVVSVVVVVVVVVVVVVVPPDPPPVVPPPPPPPPVVVVVVVPD

Secondary structure (DSSP, 8-state):
------PPP----HHHHHHHHHHHHHHHHHHHHHHHHHHHHHHHHHHHHHHHHHHHHHHHHHHHHHHHHHHHHHHHHHHHHHHHHHHHHHHHHHHHHHHH-TTTS--HHHHHHHHHHHHHHHHHHHHHHHHHHHHHHHHHHHHHHHHHHHHHHHHHHHHHHHHHHHHHHHHHHHHHHHHHHHHHHHHHHHHHHHHHHHHHHH--TT----HHHHHHHHHHHHHHHHHHHHHHHHHHHHHHHHHHHHHHHHHHHHHHHHHT--SHHHHHHHHHHHHHHHHHHHHHHHHHHHHHHHHHHHHHHHHHHHHHHHHHHHHHHHHHHS-GGGHHHHHHHHHHHHHHHHHHTS-----S-SSSSTTSSHHHHTT--

Mean predicted aligned error: 12.83 Å

Sequence (369 aa):
MTSEDHDPQPQQDPADDEWNKSTNARATRRLALICWLAVAVLAVLAAGYLLQAHVGSHRLSLSSVELDQASDESDEENAAVLVVRNRIEKAQSLLESSEKYPGLYGGVETRKAAAQEIDAARAELPAALSRASQANDRYRAAQREQATARDRNDEMWLVWLLYLGAVGLVAGVVHAVNRHISGERRRDFENRQLVNEIESAGADDDLSLEFPDLWRQNKVQLRLYHQLVLNYATSARRTTQISLISGFVFLLAVGVVATFASDVPSAISSSVVVAAGTVVTGFIANAVLRNADSSSREVTSFFAHPLEVERMLAAERIIATMPEAARPAAQTLIVNALTRAVEVRAPVAENPIDGAQDRTESDQLERGS

pLDDT: mean 81.09, std 12.59, range [40.56, 97.69]